Protein AF-A0A3C1F909-F1 (afdb_monomer_lite)

Foldseek 3Di:
DDDDDDDPPPPPPPPPPPPFQFLDDPQLVQQLCVQVPDPLLVVCLLLSLVLLLPDPFLPLDPDDDDDPVCVVVVQADVSLLLLLLLSLLSLQSSLCSSVVHGGQDQAAACSSPCSNASQLVHPDHDQLLCVVVVCVVCVQSSLVSNQVSCVVSVGPGRDSPGVSVVSNSVRSSSRQNSQQAPVSHGFHFYDQDPQPDFDDPVNQVVLQVLLVVLCVLLVVQWAFDDDPAFAPLVPDDDDDDDDDPDDGDTGDHPAVVQVSSQQSSQVVSSNVLSPDPPPVQSRFKFKKKKKKAFRPDQFFAFLVRHQWAAAPVRDTGDTHRMGIWMWIFGDDPSGTFTWTSGRRRDVTIGGPSVVSNGGHSVTMTMDIRTDDDDPVSVCVSRHAPDFDDDWDDDPNDTHGHHDDDD

Sequence (406 aa):
MKRFFIFICTLGLLGVSAQAQRLTSPFYTQLKSKMAGSVFAQKNPGLNRLAWMRYYPVSNRVVEPVGTWERIGYWFDSSDTVSAMAGYLYQMYISASVYGATQAPARLDENYFGALDSFEHMRDSFNVQDSLSFYNSHKKEIKARLANYFSQARLPKYNADDLKNDYVEAAFLNTLKNSAGKTGRAGFTLVRAKWTASIPAQEKAFFKKYMQASLQELSRQVVLYEENAASLDVLDKTAGRYNSSSKQYLYRPATDECAACTYASCRKICRAVVGRENARSASNLRLYEITMRSQKNRYLTAADGKTNFISPDGKKYPQWQYHAAALAVARRDGKFVPVVIDKFLFKEPVEFSAWLKKFDAKTTVMYLKPFRLRAADEKRLVSPDGRKGKNIVKDGRTYTPYPVGK

Structure (mmCIF, N/CA/C/O backbone):
data_AF-A0A3C1F909-F1
#
_entry.id   AF-A0A3C1F909-F1
#
loop_
_atom_site.group_PDB
_atom_site.id
_atom_site.type_symbol
_atom_site.label_atom_id
_atom_site.label_alt_id
_atom_site.label_comp_id
_atom_site.label_asym_id
_atom_site.label_entity_id
_atom_site.label_seq_id
_atom_site.pdbx_PDB_ins_code
_atom_site.Cartn_x
_atom_site.Cartn_y
_atom_site.Cartn_z
_atom_site.occupancy
_atom_site.B_iso_or_equiv
_atom_site.auth_seq_id
_atom_site.auth_comp_id
_atom_site.auth_asym_id
_atom_site.auth_atom_id
_atom_site.pdbx_PDB_model_num
ATOM 1 N N . MET A 1 1 ? -27.908 -5.516 -65.302 1.00 40.91 1 MET A N 1
ATOM 2 C CA . MET A 1 1 ? -27.249 -6.046 -64.088 1.00 40.91 1 MET A CA 1
ATOM 3 C C . MET A 1 1 ? -26.013 -5.214 -63.774 1.00 40.91 1 MET A C 1
ATOM 5 O O . MET A 1 1 ? -25.003 -5.361 -64.444 1.00 40.91 1 MET A O 1
ATOM 9 N N . LYS A 1 2 ? -26.103 -4.316 -62.789 1.00 31.14 2 LYS A N 1
ATOM 10 C CA . LYS A 1 2 ? -24.958 -3.643 -62.160 1.00 31.14 2 LYS A CA 1
ATOM 11 C C . LYS A 1 2 ? -25.220 -3.652 -60.655 1.00 31.14 2 LYS A C 1
ATOM 13 O O . LYS A 1 2 ? -26.152 -3.009 -60.189 1.00 31.14 2 LYS A O 1
ATOM 18 N N . ARG A 1 3 ? -24.451 -4.454 -59.923 1.00 34.00 3 ARG A N 1
ATOM 19 C CA . ARG A 1 3 ? -24.287 -4.343 -58.468 1.00 34.00 3 ARG A CA 1
ATOM 20 C C . ARG A 1 3 ? -23.071 -3.450 -58.253 1.00 34.00 3 ARG A C 1
ATOM 22 O O . ARG A 1 3 ? -22.093 -3.691 -58.942 1.00 34.00 3 ARG A O 1
ATOM 29 N N . PHE A 1 4 ? -23.114 -2.495 -57.327 1.00 30.91 4 PHE A N 1
ATOM 30 C CA . PHE A 1 4 ? -22.016 -2.263 -56.379 1.00 30.91 4 PHE A CA 1
ATOM 31 C C . PHE A 1 4 ? -22.449 -1.304 -55.256 1.00 30.91 4 PHE A C 1
ATOM 33 O O . PHE A 1 4 ? -22.723 -0.130 -55.466 1.00 30.91 4 PHE A O 1
ATOM 40 N N . PHE A 1 5 ? -22.565 -1.926 -54.083 1.00 32.22 5 PHE A N 1
ATOM 41 C CA . PHE A 1 5 ? -22.384 -1.479 -52.705 1.00 32.22 5 PHE A CA 1
ATOM 42 C C . PHE A 1 5 ? -22.296 0.020 -52.374 1.00 32.22 5 PHE A C 1
ATOM 44 O O . PHE A 1 5 ? -21.303 0.690 -52.641 1.00 32.22 5 PHE A O 1
ATOM 51 N N . ILE A 1 6 ? -23.289 0.465 -51.599 1.00 34.84 6 ILE A N 1
ATOM 52 C CA . ILE A 1 6 ? -23.194 1.601 -50.680 1.00 34.84 6 ILE A CA 1
ATOM 53 C C . ILE A 1 6 ? -22.343 1.160 -49.479 1.00 34.84 6 ILE A C 1
ATOM 55 O O . ILE A 1 6 ? -22.709 0.237 -48.750 1.00 34.84 6 ILE A O 1
ATOM 59 N N . PHE A 1 7 ? -21.202 1.819 -49.286 1.00 28.95 7 PHE A N 1
ATOM 60 C CA . PHE A 1 7 ? -20.371 1.716 -48.089 1.00 28.95 7 PHE A CA 1
ATOM 61 C C . PHE A 1 7 ? -21.061 2.519 -46.976 1.00 28.95 7 PHE A C 1
ATOM 63 O O . PHE A 1 7 ? -20.990 3.746 -46.943 1.00 28.95 7 PHE A O 1
ATOM 70 N N . ILE A 1 8 ? -21.787 1.844 -46.085 1.00 37.38 8 ILE A N 1
ATOM 71 C CA . ILE A 1 8 ? -22.291 2.474 -44.863 1.00 37.38 8 ILE A CA 1
ATOM 72 C C . ILE A 1 8 ? -21.117 2.549 -43.885 1.00 37.38 8 ILE A C 1
ATOM 74 O O . ILE A 1 8 ? -20.666 1.533 -43.359 1.00 37.38 8 ILE A O 1
ATOM 78 N N . CYS A 1 9 ? -20.627 3.766 -43.642 1.00 28.92 9 CYS A N 1
ATOM 79 C CA . CYS A 1 9 ? -19.771 4.100 -42.508 1.00 28.92 9 CYS A CA 1
ATOM 80 C C . CYS A 1 9 ? -20.534 3.860 -41.197 1.00 28.92 9 CYS A C 1
ATOM 82 O O . CYS A 1 9 ? -21.044 4.789 -40.575 1.00 28.92 9 CYS A O 1
ATOM 84 N N . THR A 1 10 ? -20.599 2.612 -40.739 1.00 34.94 10 THR A N 1
ATOM 85 C CA . THR A 1 10 ? -20.847 2.334 -39.327 1.00 34.94 10 THR A CA 1
ATOM 86 C C . THR A 1 10 ? -19.588 2.704 -38.555 1.00 34.94 10 THR A C 1
ATOM 88 O O . THR A 1 10 ? -18.668 1.900 -38.405 1.00 34.94 10 THR A O 1
ATOM 91 N N . LEU A 1 11 ? -19.573 3.944 -38.058 1.00 34.12 11 LEU A N 1
ATOM 92 C CA . LEU A 1 11 ? -18.887 4.360 -36.836 1.00 34.12 11 LEU A CA 1
ATOM 93 C C . LEU A 1 11 ? -19.389 3.476 -35.684 1.00 34.12 11 LEU A C 1
ATOM 95 O O . LEU A 1 11 ? -20.219 3.860 -34.865 1.00 34.12 11 LEU A O 1
ATOM 99 N N . GLY A 1 12 ? -18.909 2.237 -35.666 1.00 28.22 12 GLY A N 1
ATOM 100 C CA . GLY A 1 12 ? -18.997 1.365 -34.518 1.00 28.22 12 GLY A CA 1
ATOM 101 C C . GLY A 1 12 ? -18.058 1.920 -33.464 1.00 28.22 12 GLY A C 1
ATOM 102 O O . GLY A 1 12 ? -16.842 1.774 -33.573 1.00 28.22 12 GLY A O 1
ATOM 103 N N . LEU A 1 13 ? -18.643 2.554 -32.450 1.00 33.97 13 LEU A N 1
ATOM 104 C CA . LEU A 1 13 ? -18.101 2.657 -31.100 1.00 33.97 13 LEU A CA 1
ATOM 105 C C . LEU A 1 13 ? -17.732 1.247 -30.613 1.00 33.97 13 LEU A C 1
ATOM 107 O O . LEU A 1 13 ? -18.456 0.612 -29.850 1.00 33.97 13 LEU A O 1
ATOM 111 N N . LEU A 1 14 ? -16.596 0.733 -31.079 1.00 32.44 14 LEU A N 1
ATOM 112 C CA . LEU A 1 14 ? -15.909 -0.367 -30.439 1.00 32.44 14 LEU A CA 1
ATOM 113 C C . LEU A 1 14 ? -15.355 0.215 -29.150 1.00 32.44 14 LEU A C 1
ATOM 115 O O . LEU A 1 14 ? -14.322 0.886 -29.131 1.00 32.44 14 LEU A O 1
ATOM 119 N N . GLY A 1 15 ? -16.103 -0.015 -28.071 1.00 30.02 15 GLY A N 1
ATOM 120 C CA . GLY A 1 15 ? -15.574 0.083 -26.728 1.00 30.02 15 GLY A CA 1
ATOM 121 C C . GLY A 1 15 ? -14.210 -0.586 -26.730 1.00 30.02 15 GLY A C 1
ATOM 122 O O . GLY A 1 15 ? -14.082 -1.750 -27.112 1.00 30.02 15 GLY A O 1
ATOM 123 N N . VAL A 1 16 ? -13.189 0.185 -26.368 1.00 33.91 16 VAL A N 1
ATOM 124 C CA . VAL A 1 16 ? -11.837 -0.309 -26.167 1.00 33.91 16 VAL A CA 1
ATOM 125 C C . VAL A 1 16 ? -11.931 -1.283 -25.000 1.00 33.91 16 VAL A C 1
ATOM 127 O O . VAL A 1 16 ? -11.773 -0.918 -23.837 1.00 33.91 16 VAL A O 1
ATOM 130 N N . SER A 1 17 ? -12.271 -2.536 -25.295 1.00 33.81 17 SER A N 1
ATOM 131 C CA . SER A 1 17 ? -12.017 -3.642 -24.398 1.00 33.81 17 SER A CA 1
ATOM 132 C C . SER A 1 17 ? -10.532 -3.546 -24.096 1.00 33.81 17 SER A C 1
ATOM 134 O O . SER A 1 17 ? -9.725 -3.604 -25.025 1.00 33.81 17 SER A O 1
ATOM 136 N N . ALA A 1 18 ? -10.186 -3.298 -22.834 1.00 40.81 18 ALA A N 1
ATOM 137 C CA . ALA A 1 18 ? -8.817 -3.243 -22.356 1.00 40.81 18 ALA A CA 1
ATOM 138 C C . ALA A 1 18 ? -8.152 -4.594 -22.648 1.00 40.81 18 ALA A C 1
ATOM 140 O O . ALA A 1 18 ? -8.167 -5.508 -21.825 1.00 40.81 18 ALA A O 1
ATOM 141 N N . GLN A 1 19 ? -7.627 -4.750 -23.862 1.00 42.94 19 GLN A N 1
ATOM 142 C CA . GLN A 1 19 ? -6.823 -5.889 -24.249 1.00 42.94 19 GLN A CA 1
ATOM 143 C C . GLN A 1 19 ? -5.625 -5.848 -23.315 1.00 42.94 19 GLN A C 1
ATOM 145 O O . GLN A 1 19 ? -4.864 -4.880 -23.316 1.00 42.94 19 GLN A O 1
ATOM 150 N N . ALA A 1 20 ? -5.528 -6.849 -22.444 1.00 53.09 20 ALA A N 1
ATOM 151 C CA . ALA A 1 20 ? -4.499 -6.912 -21.427 1.00 53.09 20 ALA A CA 1
ATOM 152 C C . ALA A 1 20 ? -3.124 -6.809 -22.107 1.00 53.09 20 ALA A C 1
ATOM 154 O O . ALA A 1 20 ? -2.693 -7.716 -22.828 1.00 53.09 20 ALA A O 1
ATOM 155 N N . GLN A 1 21 ? -2.485 -5.647 -21.942 1.00 66.50 21 GLN A N 1
ATOM 156 C CA . GLN A 1 21 ? -1.271 -5.288 -22.664 1.00 66.50 21 GLN A CA 1
ATOM 157 C C . GLN A 1 21 ? -0.154 -6.240 -22.228 1.00 66.50 21 GLN A C 1
ATOM 159 O O . GLN A 1 21 ? 0.170 -6.344 -21.040 1.00 66.50 21 GLN A O 1
ATOM 164 N N . ARG A 1 22 ? 0.377 -7.001 -23.194 1.00 79.88 22 ARG A N 1
ATOM 165 C CA . ARG A 1 22 ? 1.427 -7.996 -22.952 1.00 79.88 22 ARG A CA 1
ATOM 166 C C . ARG A 1 22 ? 2.697 -7.295 -22.482 1.00 79.88 22 ARG A C 1
ATOM 168 O O . ARG A 1 22 ? 3.128 -6.308 -23.069 1.00 79.88 22 ARG A O 1
ATOM 175 N N . LEU A 1 23 ? 3.315 -7.842 -21.442 1.00 85.69 23 LEU A N 1
ATOM 176 C CA . LEU A 1 23 ? 4.586 -7.360 -20.916 1.00 85.69 23 LEU A CA 1
ATOM 177 C C . LEU A 1 23 ? 5.718 -8.041 -21.682 1.00 85.69 23 LEU A C 1
ATOM 179 O O . LEU A 1 23 ? 6.166 -9.125 -21.311 1.00 85.69 23 LEU A O 1
ATOM 183 N N . THR A 1 24 ? 6.145 -7.439 -22.791 1.00 82.25 24 THR A N 1
ATOM 184 C CA . THR A 1 24 ? 7.203 -8.002 -23.639 1.00 82.25 24 THR A CA 1
ATOM 185 C C . THR A 1 24 ? 8.226 -6.942 -24.025 1.00 82.25 24 THR A C 1
ATOM 187 O O . THR A 1 24 ? 7.987 -6.135 -24.919 1.00 82.25 24 THR A O 1
ATOM 190 N N . SER A 1 25 ? 9.399 -6.996 -23.396 1.00 90.12 25 SER A N 1
ATOM 191 C CA . SER A 1 25 ? 10.611 -6.304 -23.841 1.00 90.12 25 SER A CA 1
ATOM 192 C C . SER A 1 25 ? 11.845 -7.158 -23.512 1.00 90.12 25 SER A C 1
ATOM 194 O O . SER A 1 25 ? 11.778 -7.985 -22.594 1.00 90.12 25 SER A O 1
ATOM 196 N N . PRO A 1 26 ? 12.975 -6.998 -24.229 1.00 91.38 26 PRO A N 1
ATOM 197 C CA . PRO A 1 26 ? 14.220 -7.696 -23.901 1.00 91.38 26 PRO A CA 1
ATOM 198 C C . PRO A 1 26 ? 14.641 -7.478 -22.443 1.00 91.38 26 PRO A C 1
ATOM 200 O O . PRO A 1 26 ? 14.997 -8.431 -21.749 1.00 91.38 26 PRO A O 1
ATOM 203 N N . PHE A 1 27 ? 14.520 -6.239 -21.959 1.00 94.25 27 PHE A N 1
ATOM 204 C CA . PHE A 1 27 ? 14.789 -5.887 -20.570 1.00 94.25 27 PHE A CA 1
ATOM 205 C C . PHE A 1 27 ? 13.879 -6.644 -19.591 1.00 94.25 27 PHE A C 1
ATOM 207 O O . PHE A 1 27 ? 14.374 -7.268 -18.651 1.00 94.25 27 PHE A O 1
ATOM 214 N N . TYR A 1 28 ? 12.561 -6.644 -19.823 1.00 93.00 28 TYR A N 1
ATOM 215 C CA . TYR A 1 28 ? 11.613 -7.336 -18.948 1.00 93.00 28 TYR A CA 1
ATOM 216 C C . TYR A 1 28 ? 11.881 -8.846 -18.886 1.00 93.00 28 TYR A C 1
ATOM 218 O O . TYR A 1 28 ? 11.875 -9.430 -17.802 1.00 93.00 28 TYR A O 1
ATOM 226 N N . THR A 1 29 ? 12.194 -9.477 -20.021 1.00 91.44 29 THR A N 1
ATOM 227 C CA . THR A 1 29 ? 12.546 -10.905 -20.071 1.00 91.44 29 THR A CA 1
ATOM 228 C C . THR A 1 29 ? 13.804 -11.206 -19.250 1.00 91.44 29 THR A C 1
ATOM 230 O O . THR A 1 29 ? 13.816 -12.166 -18.474 1.00 91.44 29 THR A O 1
ATOM 233 N N . GLN A 1 30 ? 14.846 -10.372 -19.354 1.00 93.19 30 GLN A N 1
ATOM 234 C CA . GLN A 1 30 ? 16.063 -10.521 -18.546 1.00 93.19 30 GLN A CA 1
ATOM 235 C C . GLN A 1 30 ? 15.783 -10.330 -17.049 1.00 93.19 30 GLN A C 1
ATOM 237 O O . GLN A 1 30 ? 16.259 -11.114 -16.226 1.00 93.19 30 GLN A O 1
ATOM 242 N N . LEU A 1 31 ? 14.979 -9.323 -16.690 1.00 92.44 31 LEU A N 1
ATOM 243 C CA . LEU A 1 31 ? 14.592 -9.046 -15.307 1.00 92.44 31 LEU A CA 1
ATOM 244 C C . LEU A 1 31 ? 13.800 -10.207 -14.694 1.00 92.44 31 LEU A C 1
ATOM 246 O O . LEU A 1 31 ? 14.136 -10.675 -13.603 1.00 92.44 31 LEU A O 1
ATOM 250 N N . LYS A 1 32 ? 12.805 -10.724 -15.422 1.00 91.00 32 LYS A N 1
ATOM 251 C CA . LYS A 1 32 ? 12.010 -11.895 -15.034 1.00 91.00 32 LYS A CA 1
ATOM 252 C C . LYS A 1 32 ? 12.888 -13.129 -14.825 1.00 91.00 32 LYS A C 1
ATOM 254 O O . LYS A 1 32 ? 12.768 -13.779 -13.789 1.00 91.00 32 LYS A O 1
ATOM 259 N N . SER A 1 33 ? 13.811 -13.411 -15.747 1.00 89.31 33 SER A N 1
ATOM 260 C CA . SER A 1 33 ? 14.764 -14.524 -15.615 1.00 89.31 33 SER A CA 1
ATOM 261 C C . SER A 1 33 ? 15.649 -14.376 -14.370 1.00 89.31 33 SER A C 1
ATOM 263 O O . SER A 1 33 ? 15.731 -15.289 -13.545 1.00 89.31 33 SER A O 1
ATOM 265 N N . LYS A 1 34 ? 16.225 -13.184 -14.152 1.00 87.44 34 LYS A N 1
ATOM 266 C CA . LYS A 1 34 ? 17.066 -12.897 -12.979 1.00 87.44 34 LYS A CA 1
ATOM 267 C C . LYS A 1 34 ? 16.319 -13.108 -11.662 1.00 87.44 34 LYS A C 1
ATOM 269 O O . LYS A 1 34 ? 16.895 -13.626 -10.709 1.00 87.44 34 LYS A O 1
ATOM 274 N N . MET A 1 35 ? 15.051 -12.707 -11.601 1.00 84.75 35 MET A N 1
ATOM 275 C CA . MET A 1 35 ? 14.241 -12.804 -10.385 1.00 84.75 35 MET A CA 1
ATOM 276 C C . MET A 1 35 ? 13.691 -14.204 -10.122 1.00 84.75 35 MET A C 1
ATOM 278 O O . MET A 1 35 ? 13.446 -14.534 -8.963 1.00 84.75 35 MET A O 1
ATOM 282 N N . ALA A 1 36 ? 13.523 -15.026 -11.159 1.00 78.88 36 ALA A N 1
ATOM 283 C CA . ALA A 1 36 ? 13.068 -16.411 -11.044 1.00 78.88 36 ALA A CA 1
ATOM 284 C C . ALA A 1 36 ? 14.183 -17.396 -10.634 1.00 78.88 36 ALA A C 1
ATOM 286 O O . ALA A 1 36 ? 13.884 -18.518 -10.226 1.00 78.88 36 ALA A O 1
ATOM 287 N N . GLY A 1 37 ? 15.453 -16.984 -10.723 1.00 66.44 37 GLY A N 1
ATOM 288 C CA . GLY A 1 37 ? 16.636 -17.853 -10.668 1.00 66.44 37 GLY A CA 1
ATOM 289 C C . GLY A 1 37 ? 16.984 -18.521 -9.329 1.00 66.44 37 GLY A C 1
ATOM 290 O O . GLY A 1 37 ? 18.100 -19.008 -9.190 1.00 66.44 37 GLY A O 1
ATOM 291 N N . SER A 1 38 ? 16.091 -18.563 -8.331 1.00 65.00 38 SER A N 1
ATOM 292 C CA . SER A 1 38 ? 16.323 -19.348 -7.105 1.00 65.00 38 SER A CA 1
ATOM 293 C C . SER A 1 38 ? 15.068 -20.086 -6.628 1.00 65.00 38 SER A C 1
ATOM 295 O O . SER A 1 38 ? 13.958 -19.561 -6.701 1.00 65.00 38 SER A O 1
ATOM 297 N N . VAL A 1 39 ? 15.244 -21.283 -6.052 1.00 63.81 39 VAL A N 1
ATOM 298 C CA . VAL A 1 39 ? 14.163 -22.064 -5.405 1.00 63.81 39 VAL A CA 1
ATOM 299 C C . VAL A 1 39 ? 13.459 -21.232 -4.324 1.00 63.81 39 VAL A C 1
ATOM 301 O O . VAL A 1 39 ? 12.243 -21.300 -4.152 1.00 63.81 39 VAL A O 1
ATOM 304 N N . PHE A 1 40 ? 14.217 -20.397 -3.610 1.00 63.88 40 PHE A N 1
ATOM 305 C CA . PHE A 1 40 ? 13.683 -19.478 -2.610 1.00 63.88 40 PHE A CA 1
ATOM 306 C C . PHE A 1 40 ? 12.729 -18.440 -3.217 1.00 63.88 40 PHE A C 1
ATOM 308 O O . PHE A 1 40 ? 11.647 -18.220 -2.671 1.00 63.88 40 PHE A O 1
ATOM 315 N N . ALA A 1 41 ? 13.093 -17.846 -4.358 1.00 68.69 41 ALA A N 1
ATOM 316 C CA . ALA A 1 41 ? 12.245 -16.902 -5.079 1.00 68.69 41 ALA A CA 1
ATOM 317 C C . ALA A 1 41 ? 10.935 -17.538 -5.562 1.00 68.69 41 ALA A C 1
ATOM 319 O O . ALA A 1 41 ? 9.888 -16.900 -5.488 1.00 68.69 41 ALA A O 1
ATOM 320 N N . GLN A 1 42 ? 10.987 -18.799 -5.996 1.00 70.06 42 GLN A N 1
ATOM 321 C CA . GLN A 1 42 ? 9.814 -19.551 -6.449 1.00 70.06 42 GLN A CA 1
ATOM 322 C C . GLN A 1 42 ? 8.870 -19.904 -5.294 1.00 70.06 42 GLN A C 1
ATOM 324 O O . GLN A 1 42 ? 7.657 -19.761 -5.421 1.00 70.06 42 GLN A O 1
ATOM 329 N N . LYS A 1 43 ? 9.416 -20.327 -4.147 1.00 71.69 43 LYS A N 1
ATOM 330 C CA . LYS A 1 43 ? 8.622 -20.685 -2.959 1.00 71.69 43 LYS A CA 1
ATOM 331 C C . LYS A 1 43 ? 8.077 -19.464 -2.215 1.00 71.69 43 LYS A C 1
ATOM 333 O O . LYS A 1 43 ? 7.037 -19.562 -1.573 1.00 71.69 43 LYS A O 1
ATOM 338 N N . ASN A 1 44 ? 8.762 -18.321 -2.293 1.00 69.94 44 ASN A N 1
ATOM 339 C CA . ASN A 1 44 ? 8.403 -17.099 -1.570 1.00 69.94 44 ASN A CA 1
ATOM 340 C C . ASN A 1 44 ? 8.454 -15.856 -2.483 1.00 69.94 44 ASN A C 1
ATOM 342 O O . ASN A 1 44 ? 9.231 -14.930 -2.218 1.00 69.94 44 ASN A O 1
ATOM 346 N N . PRO A 1 45 ? 7.614 -15.775 -3.533 1.00 72.44 45 PRO A N 1
ATOM 347 C CA . PRO A 1 45 ? 7.654 -14.670 -4.491 1.00 72.44 45 PRO A CA 1
ATOM 348 C C . PRO A 1 45 ? 7.372 -13.328 -3.814 1.00 72.44 45 PRO A C 1
ATOM 350 O O . PRO A 1 45 ? 8.013 -12.329 -4.111 1.00 72.44 45 PRO A O 1
ATOM 353 N N . GLY A 1 46 ? 6.491 -13.298 -2.816 1.00 71.19 46 GLY A N 1
ATOM 354 C CA . GLY A 1 46 ? 6.278 -12.100 -2.015 1.00 71.19 46 GLY A CA 1
ATOM 355 C C . GLY A 1 46 ? 7.560 -11.575 -1.351 1.00 71.19 46 GLY A C 1
ATOM 356 O O . GLY A 1 46 ? 7.869 -10.388 -1.438 1.00 71.19 46 GLY A O 1
ATOM 357 N N . LEU A 1 47 ? 8.343 -12.462 -0.733 1.00 67.62 47 LEU A N 1
ATOM 358 C CA . LEU A 1 47 ? 9.588 -12.104 -0.051 1.00 67.62 47 LEU A CA 1
ATOM 359 C C . LEU A 1 47 ? 10.692 -11.696 -1.028 1.00 67.62 47 LEU A C 1
ATOM 361 O O . LEU A 1 47 ? 11.423 -10.742 -0.764 1.00 67.62 47 LEU A O 1
ATOM 365 N N . ASN A 1 48 ? 10.779 -12.382 -2.168 1.00 71.31 48 ASN A N 1
ATOM 366 C CA . ASN A 1 48 ? 11.670 -11.994 -3.253 1.00 71.31 48 ASN A CA 1
ATOM 367 C C . ASN A 1 48 ? 11.334 -10.581 -3.739 1.00 71.31 48 ASN A C 1
ATOM 369 O O . ASN A 1 48 ? 12.199 -9.713 -3.736 1.00 71.31 48 ASN A O 1
ATOM 373 N N . ARG A 1 49 ? 10.057 -10.312 -4.045 1.00 77.19 49 ARG A N 1
ATOM 374 C CA . ARG A 1 49 ? 9.569 -8.990 -4.459 1.00 77.19 49 ARG A CA 1
ATOM 375 C C . ARG A 1 49 ? 10.023 -7.922 -3.493 1.00 77.19 49 ARG A C 1
ATOM 377 O O . ARG A 1 49 ? 10.609 -6.941 -3.917 1.00 77.19 49 ARG A O 1
ATOM 384 N N . LEU A 1 50 ? 9.792 -8.129 -2.208 1.00 68.69 50 LEU A N 1
ATOM 385 C CA . LEU A 1 50 ? 10.176 -7.175 -1.185 1.00 68.69 50 LEU A CA 1
ATOM 386 C C . LEU A 1 50 ? 11.670 -6.914 -1.152 1.00 68.69 50 LEU A C 1
ATOM 388 O O . LEU A 1 50 ? 12.034 -5.752 -1.121 1.00 68.69 50 LEU A O 1
ATOM 392 N N . ALA A 1 51 ? 12.523 -7.939 -1.201 1.00 69.00 51 ALA A N 1
ATOM 393 C CA . ALA A 1 51 ? 13.976 -7.747 -1.215 1.00 69.00 51 ALA A CA 1
ATOM 394 C C . ALA A 1 51 ? 14.439 -6.781 -2.324 1.00 69.00 51 ALA A C 1
ATOM 396 O O . ALA A 1 51 ? 15.424 -6.068 -2.144 1.00 69.00 51 ALA A O 1
ATOM 397 N N . TRP A 1 52 ? 13.693 -6.735 -3.430 1.00 72.19 52 TRP A N 1
ATOM 398 C CA . TRP A 1 52 ? 13.928 -5.851 -4.570 1.00 72.19 52 TRP A CA 1
ATOM 399 C C . TRP A 1 52 ? 13.054 -4.607 -4.593 1.00 72.19 52 TRP A C 1
ATOM 401 O O . TRP A 1 52 ? 13.354 -3.668 -5.325 1.00 72.19 52 TRP A O 1
ATOM 411 N N . MET A 1 53 ? 11.987 -4.557 -3.799 1.00 67.12 53 MET A N 1
ATOM 412 C CA . MET A 1 53 ? 11.341 -3.294 -3.516 1.00 67.12 53 MET A CA 1
ATOM 413 C C . MET A 1 53 ? 12.407 -2.459 -2.843 1.00 67.12 53 MET A C 1
ATOM 415 O O . MET A 1 53 ? 12.798 -2.768 -1.719 1.00 67.12 53 MET A O 1
ATOM 419 N N . ARG A 1 54 ? 12.878 -1.413 -3.520 1.00 56.09 54 ARG A N 1
ATOM 420 C CA . ARG A 1 54 ? 13.755 -0.424 -2.906 1.00 56.09 54 ARG A CA 1
ATOM 421 C C . ARG A 1 54 ? 13.077 0.050 -1.633 1.00 56.09 54 ARG A C 1
ATOM 423 O O . ARG A 1 54 ? 12.070 0.751 -1.673 1.00 56.09 54 ARG A O 1
ATOM 430 N N . TYR A 1 55 ? 13.569 -0.478 -0.520 1.00 47.78 55 TYR A N 1
ATOM 431 C CA . TYR A 1 55 ? 13.118 -0.114 0.800 1.00 47.78 55 TYR A CA 1
ATOM 432 C C . TYR A 1 55 ? 13.578 1.322 1.020 1.00 47.78 55 TYR A C 1
ATOM 434 O O . TYR A 1 55 ? 14.729 1.656 0.739 1.00 47.78 55 TYR A O 1
ATOM 442 N N . TYR A 1 56 ? 12.688 2.124 1.585 1.00 41.44 56 TYR A N 1
ATOM 443 C CA . TYR A 1 56 ? 13.062 3.115 2.577 1.00 41.44 56 TYR A CA 1
ATOM 444 C C . TYR A 1 56 ? 13.307 2.323 3.878 1.00 41.44 56 TYR A C 1
ATOM 446 O O . TYR A 1 56 ? 12.339 1.790 4.428 1.00 41.44 56 TYR A O 1
ATOM 454 N N . PRO A 1 57 ? 14.554 2.057 4.315 1.00 29.53 57 PRO A N 1
ATOM 455 C CA . PRO A 1 57 ? 14.808 1.443 5.606 1.00 29.53 57 PRO A CA 1
ATOM 456 C C . PRO A 1 57 ? 14.038 2.125 6.732 1.00 29.53 57 PRO A C 1
ATOM 458 O O . PRO A 1 57 ? 13.844 3.340 6.730 1.00 29.53 57 PRO A O 1
ATOM 461 N N . VAL A 1 58 ? 13.643 1.332 7.729 1.00 31.22 58 VAL A N 1
ATOM 462 C CA . VAL A 1 58 ? 13.217 1.860 9.026 1.00 31.22 58 VAL A CA 1
ATOM 463 C C . VAL A 1 58 ? 14.352 2.716 9.545 1.00 31.22 58 VAL A C 1
ATOM 465 O O . VAL A 1 58 ? 15.421 2.202 9.875 1.00 31.22 58 VAL A O 1
ATOM 468 N N . SER A 1 59 ? 14.129 4.025 9.596 1.00 30.77 59 SER A N 1
ATOM 469 C CA . SER A 1 59 ? 15.001 4.895 10.359 1.00 30.77 59 SER A CA 1
ATOM 470 C C . SER A 1 59 ? 14.973 4.419 11.807 1.00 30.77 59 SER A C 1
ATOM 472 O O . SER A 1 59 ? 13.956 4.495 12.490 1.00 30.77 59 SER A O 1
ATOM 474 N N . ASN A 1 60 ? 16.116 3.953 12.279 1.00 32.22 60 ASN A N 1
ATOM 475 C CA . ASN A 1 60 ? 16.459 3.755 13.680 1.00 32.22 60 ASN A CA 1
ATOM 476 C C . ASN A 1 60 ? 16.751 5.096 14.392 1.00 32.22 60 ASN A C 1
ATOM 478 O O . ASN A 1 60 ? 17.482 5.137 15.376 1.00 32.22 60 ASN A O 1
ATOM 482 N N . ARG A 1 61 ? 16.203 6.212 13.896 1.00 29.45 61 ARG A N 1
ATOM 483 C CA . ARG A 1 61 ? 16.296 7.544 14.499 1.00 29.45 61 ARG A CA 1
ATOM 484 C C . ARG A 1 61 ? 14.943 8.243 14.394 1.00 29.45 61 ARG A C 1
ATOM 486 O O . ARG A 1 61 ? 14.356 8.288 13.311 1.00 29.45 61 ARG A O 1
ATOM 493 N N . VAL A 1 62 ? 14.468 8.799 15.510 1.00 32.78 62 VAL A N 1
ATOM 494 C CA . VAL A 1 62 ? 13.505 9.908 15.478 1.00 32.78 62 VAL A CA 1
ATOM 495 C C . VAL A 1 62 ? 14.285 11.086 14.902 1.00 32.78 62 VAL A C 1
ATOM 497 O O . VAL A 1 62 ? 15.192 11.588 15.556 1.00 32.78 62 VAL A O 1
ATOM 500 N N . VAL A 1 63 ? 14.022 11.431 13.645 1.00 30.98 63 VAL A N 1
ATOM 501 C CA . VAL A 1 63 ? 14.667 12.558 12.966 1.00 30.98 63 VAL A CA 1
ATOM 502 C C . VAL A 1 63 ? 13.651 13.692 12.907 1.00 30.98 63 VAL A C 1
ATOM 504 O O . VAL A 1 63 ? 12.631 13.566 12.235 1.00 30.98 63 VAL A O 1
ATOM 507 N N . GLU A 1 64 ? 13.933 14.777 13.619 1.00 29.70 64 GLU A N 1
ATOM 508 C CA . GLU A 1 64 ? 13.635 16.121 13.124 1.00 29.70 64 GLU A CA 1
ATOM 509 C C . GLU A 1 64 ? 14.936 16.731 12.584 1.00 29.70 64 GLU A C 1
ATOM 511 O O . GLU A 1 64 ? 16.025 16.342 13.012 1.00 29.70 64 GLU A O 1
ATOM 516 N N . PRO A 1 65 ? 14.809 17.703 11.676 1.00 37.25 65 PRO A N 1
ATOM 517 C CA . PRO A 1 65 ? 14.835 17.486 10.244 1.00 37.25 65 PRO A CA 1
ATOM 518 C C . PRO A 1 65 ? 16.255 17.166 9.740 1.00 37.25 65 PRO A C 1
ATOM 520 O O . PRO A 1 65 ? 17.264 17.666 10.228 1.00 37.25 65 PRO A O 1
ATOM 523 N N . VAL A 1 66 ? 16.304 16.410 8.656 1.00 33.09 66 VAL A N 1
ATOM 524 C CA . VAL A 1 66 ? 17.457 16.213 7.769 1.00 33.09 66 VAL A CA 1
ATOM 525 C C . VAL A 1 66 ? 18.454 15.117 8.176 1.00 33.09 66 VAL A C 1
ATOM 527 O O . VAL A 1 66 ? 19.650 15.335 8.337 1.00 33.09 66 VAL A O 1
ATOM 530 N N . GLY A 1 67 ? 17.987 13.874 8.257 1.00 23.98 67 GLY A N 1
ATOM 531 C CA . GLY A 1 67 ? 18.784 12.666 8.435 1.00 23.98 67 GLY A CA 1
ATOM 532 C C . GLY A 1 67 ? 18.584 11.652 7.310 1.00 23.98 67 GLY A C 1
ATOM 533 O O . GLY A 1 67 ? 17.674 10.839 7.381 1.00 23.98 67 GLY A O 1
ATOM 534 N N . THR A 1 68 ? 19.502 11.648 6.334 1.00 35.59 68 THR A N 1
ATOM 535 C CA . THR A 1 68 ? 19.814 10.616 5.305 1.00 35.59 68 THR A CA 1
ATOM 536 C C . THR A 1 68 ? 18.663 10.129 4.399 1.00 35.59 68 THR A C 1
ATOM 538 O O . THR A 1 68 ? 18.859 10.026 3.191 1.00 35.59 68 THR A O 1
ATOM 541 N N . TRP A 1 69 ? 17.452 9.934 4.918 1.00 37.69 69 TRP A N 1
ATOM 542 C CA . TRP A 1 69 ? 16.182 9.927 4.192 1.00 37.69 69 TRP A CA 1
ATOM 543 C C . TRP A 1 69 ? 15.934 11.269 3.506 1.00 37.69 69 TRP A C 1
ATOM 545 O O . TRP A 1 69 ? 15.590 11.281 2.325 1.00 37.69 69 TRP A O 1
ATOM 555 N N . GLU A 1 70 ? 16.253 12.392 4.160 1.00 35.66 70 GLU A N 1
ATOM 556 C CA . GLU A 1 70 ? 16.290 13.698 3.493 1.00 35.66 70 GLU A CA 1
ATOM 557 C C . GLU A 1 70 ? 17.422 13.845 2.464 1.00 35.66 70 GLU A C 1
ATOM 559 O O . GLU A 1 70 ? 17.330 14.728 1.624 1.00 35.66 70 GLU A O 1
ATOM 564 N N . ARG A 1 71 ? 18.438 12.966 2.397 1.00 33.81 71 ARG A N 1
ATOM 565 C CA . ARG A 1 71 ? 19.384 12.999 1.255 1.00 33.81 71 ARG A CA 1
ATOM 566 C C . ARG A 1 71 ? 18.787 12.435 -0.036 1.00 33.81 71 ARG A C 1
ATOM 568 O O . ARG A 1 71 ? 19.267 12.773 -1.112 1.00 33.81 71 ARG A O 1
ATOM 575 N N . ILE A 1 72 ? 17.719 11.638 0.051 1.00 39.38 72 ILE A N 1
ATOM 576 C CA . ILE A 1 72 ? 16.852 11.347 -1.106 1.00 39.38 72 ILE A CA 1
ATOM 577 C C . ILE A 1 72 ? 15.730 12.400 -1.195 1.00 39.38 72 ILE A C 1
ATOM 579 O O . ILE A 1 72 ? 15.311 12.747 -2.293 1.00 39.38 72 ILE A O 1
ATOM 583 N N . GLY A 1 73 ? 15.315 12.960 -0.053 1.00 35.84 73 GLY A N 1
ATOM 584 C CA . GLY A 1 73 ? 14.335 14.042 0.083 1.00 35.84 73 GLY A CA 1
ATOM 585 C C . GLY A 1 73 ? 14.760 15.442 -0.382 1.00 35.84 73 GLY A C 1
ATOM 586 O O . GLY A 1 73 ? 13.936 16.345 -0.320 1.00 35.84 73 GLY A O 1
ATOM 587 N N . TYR A 1 74 ? 15.989 15.635 -0.872 1.00 30.67 74 TYR A N 1
ATOM 588 C CA . TYR A 1 74 ? 16.473 16.927 -1.392 1.00 30.67 74 TYR A CA 1
ATOM 589 C C . TYR A 1 74 ? 16.189 17.175 -2.883 1.00 30.67 74 TYR A C 1
ATOM 591 O O . TYR A 1 74 ? 16.756 18.088 -3.472 1.00 30.67 74 TYR A O 1
ATOM 599 N N . TRP A 1 75 ? 15.312 16.396 -3.514 1.00 38.38 75 TRP A N 1
ATOM 600 C CA . TRP A 1 75 ? 14.994 16.558 -4.939 1.00 38.38 75 TRP A CA 1
ATOM 601 C C . TRP A 1 75 ? 13.508 16.732 -5.163 1.00 38.38 75 TRP A C 1
ATOM 603 O O . TRP A 1 75 ? 12.934 15.998 -5.966 1.00 38.38 75 TRP A O 1
ATOM 613 N N . PHE A 1 76 ? 12.900 17.639 -4.400 1.00 44.66 76 PHE A N 1
ATOM 614 C CA . PHE A 1 76 ? 11.459 17.762 -4.384 1.00 44.66 76 PHE A CA 1
ATOM 615 C C . PHE A 1 76 ? 10.940 19.197 -4.582 1.00 44.66 76 PHE A C 1
ATOM 617 O O . PHE A 1 76 ? 10.480 19.863 -3.656 1.00 44.66 76 PHE A O 1
ATOM 624 N N . ASP A 1 77 ? 11.083 19.640 -5.835 1.00 39.81 77 ASP A N 1
ATOM 625 C CA . ASP A 1 77 ? 10.305 20.695 -6.498 1.00 39.81 77 ASP A CA 1
ATOM 626 C C . ASP A 1 77 ? 10.154 20.314 -7.983 1.00 39.81 77 ASP A C 1
ATOM 628 O O . ASP A 1 77 ? 11.175 20.129 -8.649 1.00 39.81 77 ASP A O 1
ATOM 632 N N . SER A 1 78 ? 8.929 20.084 -8.489 1.00 40.47 78 SER A N 1
ATOM 633 C CA . SER A 1 78 ? 8.533 19.446 -9.784 1.00 40.47 78 SER A CA 1
ATOM 634 C C . SER A 1 78 ? 9.174 18.074 -10.134 1.00 40.47 78 SER A C 1
ATOM 636 O O . SER A 1 78 ? 8.605 17.243 -10.845 1.00 40.47 78 SER A O 1
ATOM 638 N N . SER A 1 79 ? 10.331 17.796 -9.548 1.00 58.50 79 SER A N 1
ATOM 639 C CA . SER A 1 79 ? 11.148 16.593 -9.520 1.00 58.50 79 SER A CA 1
ATOM 640 C C . SER A 1 79 ? 10.535 15.481 -8.654 1.00 58.50 79 SER A C 1
ATOM 642 O O . SER A 1 79 ? 10.897 14.312 -8.842 1.00 58.50 79 SER A O 1
ATOM 644 N N . ASP A 1 80 ? 9.540 15.795 -7.810 1.00 73.56 80 ASP A N 1
ATOM 645 C CA . ASP A 1 80 ? 8.711 14.837 -7.058 1.00 73.56 80 ASP A CA 1
ATOM 646 C C . ASP A 1 80 ? 7.965 13.901 -7.967 1.00 73.56 80 ASP A C 1
ATOM 648 O O . ASP A 1 80 ? 8.101 12.688 -7.835 1.00 73.56 80 ASP A O 1
ATOM 652 N N . THR A 1 81 ? 7.199 14.449 -8.903 1.00 85.38 81 THR A N 1
ATOM 653 C CA . THR A 1 81 ? 6.308 13.648 -9.734 1.00 85.38 81 THR A CA 1
ATOM 654 C C . THR A 1 81 ? 7.112 12.779 -10.695 1.00 85.38 81 THR A C 1
ATOM 656 O O . THR A 1 81 ? 6.795 11.606 -10.865 1.00 85.38 81 THR A O 1
ATOM 659 N N . VAL A 1 82 ? 8.215 13.298 -11.252 1.00 89.12 82 VAL A N 1
ATOM 660 C CA . VAL A 1 82 ? 9.167 12.518 -12.067 1.00 89.12 82 VAL A CA 1
ATOM 661 C C . VAL A 1 82 ? 9.730 11.339 -11.270 1.00 89.12 82 VAL A C 1
ATOM 663 O O . VAL A 1 82 ? 9.715 10.198 -11.739 1.00 89.12 82 VAL A O 1
ATOM 666 N N . SER A 1 83 ? 10.202 11.595 -10.049 1.00 83.62 83 SER A N 1
ATOM 667 C CA . SER A 1 83 ? 10.782 10.560 -9.188 1.00 83.62 83 SER A CA 1
ATOM 668 C C . SER A 1 83 ? 9.730 9.559 -8.709 1.00 83.62 83 SER A C 1
ATOM 670 O O . SER A 1 83 ? 9.996 8.358 -8.678 1.00 83.62 83 SER A O 1
ATOM 672 N N . ALA A 1 84 ? 8.523 10.025 -8.386 1.00 85.06 84 ALA A N 1
ATOM 673 C CA . ALA A 1 84 ? 7.409 9.183 -7.978 1.00 85.06 84 ALA A CA 1
ATOM 674 C C . ALA A 1 84 ? 6.928 8.286 -9.118 1.00 85.06 84 ALA A C 1
ATOM 676 O O . ALA A 1 84 ? 6.713 7.094 -8.902 1.00 85.06 84 ALA A O 1
ATOM 677 N N . MET A 1 85 ? 6.862 8.818 -10.341 1.00 93.50 85 MET A N 1
ATOM 678 C CA . MET A 1 85 ? 6.537 8.053 -11.541 1.00 93.50 85 MET A CA 1
ATOM 679 C C . MET A 1 85 ? 7.593 6.980 -11.824 1.00 93.50 85 MET A C 1
ATOM 681 O O . MET A 1 85 ? 7.254 5.814 -12.025 1.00 93.50 85 MET A O 1
ATOM 685 N N . ALA A 1 86 ? 8.881 7.337 -11.776 1.00 92.06 86 ALA A N 1
ATOM 686 C CA . ALA A 1 86 ? 9.974 6.376 -11.936 1.00 92.06 86 ALA A CA 1
ATOM 687 C C . ALA A 1 86 ? 9.960 5.308 -10.829 1.00 92.06 86 ALA A C 1
ATOM 689 O O . ALA A 1 86 ? 10.197 4.128 -11.095 1.00 92.06 86 ALA A O 1
ATOM 690 N N . GLY A 1 87 ? 9.648 5.708 -9.592 1.00 87.62 87 GLY A N 1
ATOM 691 C CA . GLY A 1 87 ? 9.492 4.817 -8.445 1.00 87.62 87 GLY A CA 1
ATOM 692 C C . GLY A 1 87 ? 8.353 3.824 -8.653 1.00 87.62 87 GLY A C 1
ATOM 693 O O . GLY A 1 87 ? 8.561 2.620 -8.514 1.00 87.62 87 GLY A O 1
ATOM 694 N N . TYR A 1 88 ? 7.183 4.303 -9.076 1.00 93.56 88 TYR A N 1
ATOM 695 C CA . TYR A 1 88 ? 6.043 3.464 -9.433 1.00 93.56 88 TYR A CA 1
ATOM 696 C C . TYR A 1 88 ? 6.401 2.453 -10.529 1.00 93.56 88 TYR A C 1
ATOM 698 O O . TYR A 1 88 ? 6.213 1.250 -10.340 1.00 93.56 88 TYR A O 1
ATOM 706 N N . LEU A 1 89 ? 6.982 2.915 -11.643 1.00 95.81 89 LEU A N 1
ATOM 707 C CA . LEU A 1 89 ? 7.384 2.050 -12.755 1.00 95.81 89 LEU A CA 1
ATOM 708 C C . LEU A 1 89 ? 8.393 0.990 -12.305 1.00 95.81 89 LEU A C 1
ATOM 710 O O . LEU A 1 89 ? 8.215 -0.188 -12.613 1.00 95.81 89 LEU A O 1
ATOM 714 N N . TYR A 1 90 ? 9.402 1.374 -11.517 1.00 92.31 90 TYR A N 1
ATOM 715 C CA . TYR A 1 90 ? 10.350 0.434 -10.924 1.00 92.31 90 TYR A CA 1
ATOM 716 C C . TYR A 1 90 ? 9.622 -0.650 -10.125 1.00 92.31 90 TYR A C 1
ATOM 718 O O . TYR A 1 90 ? 9.783 -1.836 -10.413 1.00 92.31 90 TYR A O 1
ATOM 726 N N . GLN A 1 91 ? 8.765 -0.268 -9.173 1.00 89.75 91 GLN A N 1
ATOM 727 C CA . GLN A 1 91 ? 8.029 -1.226 -8.343 1.00 89.75 91 GLN A CA 1
ATOM 728 C C . GLN A 1 91 ? 7.103 -2.126 -9.173 1.00 89.75 91 GLN A C 1
ATOM 730 O O . GLN A 1 91 ? 6.957 -3.309 -8.851 1.00 89.75 91 GLN A O 1
ATOM 735 N N . MET A 1 92 ? 6.511 -1.614 -10.254 1.00 94.00 92 MET A N 1
ATOM 736 C CA . MET A 1 92 ? 5.705 -2.410 -11.183 1.00 94.00 92 MET A CA 1
ATOM 737 C C . MET A 1 92 ? 6.548 -3.427 -11.950 1.00 94.00 92 MET A C 1
ATOM 739 O O . MET A 1 92 ? 6.183 -4.602 -11.973 1.00 94.00 92 MET A O 1
ATOM 743 N N . TYR A 1 93 ? 7.709 -3.032 -12.481 1.00 93.25 93 TYR A N 1
ATOM 744 C CA . TYR A 1 93 ? 8.655 -3.953 -13.115 1.00 93.25 93 TYR A CA 1
ATOM 745 C C . TYR A 1 93 ? 9.116 -5.056 -12.154 1.00 93.25 93 TYR A C 1
ATOM 747 O O . TYR A 1 93 ? 9.096 -6.229 -12.534 1.00 93.25 93 TYR A O 1
ATOM 755 N N . ILE A 1 94 ? 9.479 -4.711 -10.909 1.00 89.06 94 ILE A N 1
ATOM 756 C CA . ILE A 1 94 ? 9.835 -5.695 -9.873 1.00 89.06 94 ILE A CA 1
ATOM 757 C C . ILE A 1 94 ? 8.662 -6.654 -9.636 1.00 89.06 94 ILE A C 1
ATOM 759 O O . ILE A 1 94 ? 8.821 -7.870 -9.716 1.00 89.06 94 ILE A O 1
ATOM 763 N N . SER A 1 95 ? 7.468 -6.116 -9.371 1.00 88.50 95 SER A N 1
ATOM 764 C CA . SER A 1 95 ? 6.281 -6.912 -9.033 1.00 88.50 95 SER A CA 1
ATOM 765 C C . SER A 1 95 ? 5.895 -7.857 -10.170 1.00 88.50 95 SER A C 1
ATOM 767 O O . SER A 1 95 ? 5.715 -9.054 -9.951 1.00 88.50 95 SER A O 1
ATOM 769 N N . ALA A 1 96 ? 5.821 -7.338 -11.396 1.00 90.69 96 ALA A N 1
ATOM 770 C CA . ALA A 1 96 ? 5.491 -8.116 -12.579 1.00 90.69 96 ALA A CA 1
ATOM 771 C C . ALA A 1 96 ? 6.530 -9.210 -12.848 1.00 90.69 96 ALA A C 1
ATOM 773 O O . ALA A 1 96 ? 6.162 -10.326 -13.204 1.00 90.69 96 ALA A O 1
ATOM 774 N N . SER A 1 97 ? 7.820 -8.916 -12.675 1.00 90.38 97 SER A N 1
ATOM 775 C CA . SER A 1 97 ? 8.900 -9.881 -12.911 1.00 90.38 97 SER A CA 1
ATOM 776 C C . SER A 1 97 ? 8.899 -11.000 -11.873 1.00 90.38 97 SER A C 1
ATOM 778 O O . SER A 1 97 ? 8.953 -12.173 -12.237 1.00 90.38 97 SER A O 1
ATOM 780 N N . VAL A 1 98 ? 8.759 -10.661 -10.587 1.00 85.44 98 VAL A N 1
ATOM 781 C CA . VAL A 1 98 ? 8.742 -11.649 -9.499 1.00 85.44 98 VAL A CA 1
ATOM 782 C C . VAL A 1 98 ? 7.513 -12.549 -9.548 1.00 85.44 98 VAL A C 1
ATOM 784 O O . VAL A 1 98 ? 7.622 -13.747 -9.300 1.00 85.44 98 VAL A O 1
ATOM 787 N N . TYR A 1 99 ? 6.347 -12.002 -9.893 1.00 85.12 99 TYR A N 1
ATOM 788 C CA . TYR A 1 99 ? 5.138 -12.807 -10.070 1.00 85.12 99 TYR A CA 1
ATOM 789 C C . TYR A 1 99 ? 5.051 -13.485 -11.440 1.00 85.12 99 TYR A C 1
ATOM 791 O O . TYR A 1 99 ? 4.049 -14.136 -11.727 1.00 85.12 99 TYR A O 1
ATOM 799 N N . GLY A 1 100 ? 6.078 -13.339 -12.283 1.00 87.25 100 GLY A N 1
ATOM 800 C CA . GLY A 1 100 ? 6.133 -13.951 -13.603 1.00 87.25 100 GLY A CA 1
ATOM 801 C C . GLY A 1 100 ? 5.001 -13.516 -14.534 1.00 87.25 100 GLY A C 1
ATOM 802 O O . GLY A 1 100 ? 4.645 -14.281 -15.431 1.00 87.25 100 GLY A O 1
ATOM 803 N N . ALA A 1 101 ? 4.451 -12.316 -14.336 1.00 88.44 101 ALA A N 1
ATOM 804 C CA . ALA A 1 101 ? 3.309 -11.807 -15.081 1.00 88.44 101 ALA A CA 1
ATOM 805 C C . ALA A 1 101 ? 3.572 -11.822 -16.596 1.00 88.44 101 ALA A C 1
ATOM 807 O O . ALA A 1 101 ? 4.697 -11.685 -17.070 1.00 88.44 101 ALA A O 1
ATOM 808 N N . THR A 1 102 ? 2.526 -12.032 -17.381 1.00 89.31 102 THR A N 1
ATOM 809 C CA . THR A 1 102 ? 2.584 -11.913 -18.847 1.00 89.31 102 THR A CA 1
ATOM 810 C C . THR A 1 102 ? 1.875 -10.655 -19.331 1.00 89.31 102 THR A C 1
ATOM 812 O O . THR A 1 102 ? 2.073 -10.237 -20.469 1.00 89.31 102 THR A O 1
ATOM 815 N N . GLN A 1 103 ? 1.067 -10.040 -18.467 1.00 90.94 103 GLN A N 1
ATOM 816 C CA . GLN A 1 103 ? 0.240 -8.869 -18.736 1.00 90.94 103 GLN A CA 1
ATOM 817 C C . GLN A 1 103 ? 0.225 -7.951 -17.510 1.00 90.94 103 GLN A C 1
ATOM 819 O O . GLN A 1 103 ? 0.345 -8.423 -16.374 1.00 90.94 103 GLN A O 1
ATOM 824 N N . ALA A 1 104 ? 0.073 -6.645 -17.737 1.00 91.50 104 ALA A N 1
ATOM 825 C CA . ALA A 1 104 ? -0.227 -5.709 -16.656 1.00 91.50 104 ALA A CA 1
ATOM 826 C C . ALA A 1 104 ? -1.630 -6.003 -16.085 1.00 91.50 104 ALA A C 1
ATOM 828 O O . ALA A 1 104 ? -2.533 -6.344 -16.856 1.00 91.50 104 ALA A O 1
ATOM 829 N N . PRO A 1 105 ? -1.845 -5.892 -14.761 1.00 91.19 105 PRO A N 1
ATOM 830 C CA . PRO A 1 105 ? -3.175 -6.077 -14.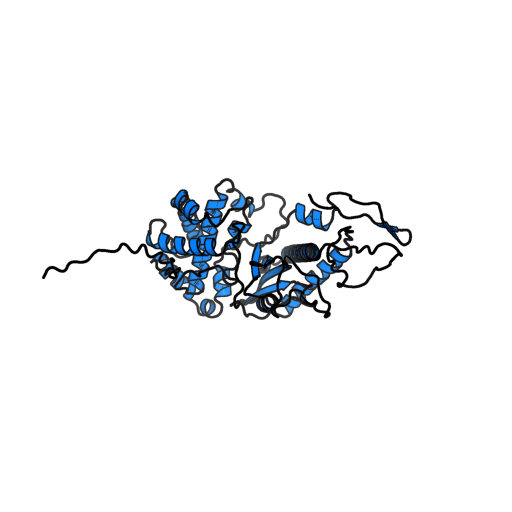197 1.00 91.19 105 PRO A CA 1
ATOM 831 C C . PRO A 1 105 ? -4.084 -4.908 -14.609 1.00 91.19 105 PRO A C 1
ATOM 833 O O . PRO A 1 105 ? -3.626 -3.788 -14.800 1.00 91.19 105 PRO A O 1
ATOM 836 N N . ALA A 1 106 ? -5.394 -5.134 -14.723 1.00 91.12 106 ALA A N 1
ATOM 837 C CA . ALA A 1 106 ? -6.318 -4.061 -15.109 1.00 91.12 106 ALA A CA 1
ATOM 838 C C . ALA A 1 106 ? -6.375 -2.924 -14.070 1.00 91.12 106 ALA A C 1
ATOM 840 O O . ALA A 1 106 ? -6.570 -1.763 -14.428 1.00 91.12 106 ALA A O 1
ATOM 841 N N . ARG A 1 107 ? -6.211 -3.275 -12.790 1.00 92.94 107 ARG A N 1
ATOM 842 C CA . ARG A 1 107 ? -6.122 -2.386 -11.626 1.00 92.94 107 ARG A CA 1
ATOM 843 C C . ARG A 1 107 ? -5.086 -2.943 -10.658 1.00 92.94 107 ARG A C 1
ATOM 845 O O . ARG A 1 107 ? -4.844 -4.147 -10.644 1.00 92.94 107 ARG A O 1
ATOM 852 N N . LEU A 1 108 ? -4.520 -2.084 -9.822 1.00 93.94 108 LEU A N 1
ATOM 853 C CA . LEU A 1 108 ? -3.724 -2.515 -8.681 1.00 93.94 108 LEU A CA 1
ATOM 854 C C . LEU A 1 108 ? -4.601 -3.276 -7.679 1.00 93.94 108 LEU A C 1
ATOM 856 O O . LEU A 1 108 ? -5.741 -2.900 -7.382 1.00 93.94 108 LEU A O 1
ATOM 860 N N . ASP A 1 109 ? -4.019 -4.326 -7.125 1.00 91.62 109 ASP A N 1
ATOM 861 C CA . ASP A 1 109 ? -4.560 -5.104 -6.018 1.00 91.62 109 ASP A CA 1
ATOM 862 C C . ASP A 1 109 ? -3.534 -5.177 -4.877 1.00 91.62 109 ASP A C 1
ATOM 864 O O . ASP A 1 109 ? -2.393 -4.720 -5.020 1.00 91.62 109 ASP A O 1
ATOM 868 N N . GLU A 1 110 ? -3.908 -5.735 -3.729 1.00 85.19 110 GLU A N 1
ATOM 869 C CA . GLU A 1 110 ? -3.037 -5.767 -2.551 1.00 85.19 110 GLU A CA 1
ATOM 870 C C . GLU A 1 110 ? -1.702 -6.517 -2.744 1.00 85.19 110 GLU A C 1
ATOM 872 O O . GLU A 1 110 ? -0.792 -6.382 -1.923 1.00 85.19 110 GLU A O 1
ATOM 877 N N . ASN A 1 111 ? -1.524 -7.288 -3.823 1.00 83.62 111 ASN A N 1
ATOM 878 C CA . ASN A 1 111 ? -0.250 -7.936 -4.146 1.00 83.62 111 ASN A CA 1
ATOM 879 C C . ASN A 1 111 ? 0.783 -6.953 -4.719 1.00 83.62 111 ASN A C 1
ATOM 881 O O . ASN A 1 111 ? 1.984 -7.210 -4.641 1.00 83.62 111 ASN A O 1
ATOM 885 N N . TYR A 1 112 ? 0.347 -5.794 -5.216 1.00 85.50 112 TYR A N 1
ATOM 886 C CA . TYR A 1 112 ? 1.212 -4.708 -5.693 1.00 85.50 112 TYR A CA 1
ATOM 887 C C . TYR A 1 112 ? 1.587 -3.726 -4.575 1.00 85.50 112 TYR A C 1
ATOM 889 O O . TYR A 1 112 ? 1.945 -2.575 -4.824 1.00 85.50 112 TYR A O 1
ATOM 897 N N . PHE A 1 113 ? 1.547 -4.200 -3.328 1.00 79.19 113 PHE A N 1
ATOM 898 C CA . PHE A 1 113 ? 1.888 -3.464 -2.120 1.00 79.19 113 PHE A CA 1
ATOM 899 C C . PHE A 1 113 ? 3.124 -2.572 -2.268 1.00 79.19 113 PHE A C 1
ATOM 901 O O . PHE A 1 113 ? 4.216 -3.069 -2.520 1.00 79.19 113 PHE A O 1
ATOM 908 N N . GLY A 1 114 ? 2.970 -1.269 -2.085 1.00 77.75 114 GLY A N 1
ATOM 909 C CA . GLY A 1 114 ? 4.047 -0.287 -2.173 1.00 77.75 114 GLY A CA 1
ATOM 910 C C . GLY A 1 114 ? 4.494 0.123 -3.576 1.00 77.75 114 GLY A C 1
ATOM 911 O O . GLY A 1 114 ? 5.455 0.872 -3.714 1.00 77.75 114 GLY A O 1
ATOM 912 N N . ALA A 1 115 ? 3.752 -0.269 -4.617 1.00 88.25 115 ALA A N 1
ATOM 913 C CA . ALA A 1 115 ? 3.825 0.411 -5.911 1.00 88.25 115 ALA A CA 1
ATOM 914 C C . ALA A 1 115 ? 3.489 1.909 -5.788 1.00 88.25 115 ALA A C 1
ATOM 916 O O . ALA A 1 115 ? 4.083 2.733 -6.473 1.00 88.25 115 ALA A O 1
ATOM 917 N N . LEU A 1 116 ? 2.576 2.264 -4.877 1.00 88.38 116 LEU A N 1
ATOM 918 C CA . LEU A 1 116 ? 2.149 3.645 -4.637 1.00 88.38 116 LEU A CA 1
ATOM 919 C C . LEU A 1 116 ? 3.003 4.390 -3.600 1.00 88.38 116 LEU A C 1
ATOM 921 O O . LEU A 1 116 ? 2.741 5.563 -3.352 1.00 88.38 116 LEU A O 1
ATOM 925 N N . ASP A 1 117 ? 4.030 3.758 -3.016 1.00 82.19 117 ASP A N 1
ATOM 926 C CA . ASP A 1 117 ? 4.791 4.350 -1.905 1.00 82.19 117 ASP A CA 1
ATOM 927 C C . ASP A 1 117 ? 5.381 5.702 -2.284 1.00 82.19 117 ASP A C 1
ATOM 929 O O . ASP A 1 117 ? 5.273 6.646 -1.508 1.00 82.19 117 ASP A O 1
ATOM 933 N N . SER A 1 118 ? 5.954 5.821 -3.483 1.00 79.44 118 SER A N 1
ATOM 934 C CA . SER A 1 118 ? 6.575 7.069 -3.919 1.00 79.44 118 SER A CA 1
ATOM 935 C C . SER A 1 118 ? 5.561 8.200 -4.115 1.00 79.44 118 SER A C 1
ATOM 937 O O . SER A 1 118 ? 5.879 9.329 -3.766 1.00 79.44 118 SER A O 1
ATOM 939 N N . PHE A 1 119 ? 4.336 7.907 -4.568 1.00 82.75 119 PHE A N 1
ATOM 940 C CA . PHE A 1 119 ? 3.258 8.902 -4.646 1.00 82.75 119 PHE A CA 1
ATOM 941 C C . PHE A 1 119 ? 2.754 9.308 -3.258 1.00 82.75 119 PHE A C 1
ATOM 943 O O . PHE A 1 119 ? 2.578 10.487 -2.981 1.00 82.75 119 PHE A O 1
ATOM 950 N N . GLU A 1 120 ? 2.591 8.349 -2.347 1.00 79.81 120 GLU A N 1
ATOM 951 C CA . GLU A 1 120 ? 2.180 8.614 -0.959 1.00 79.81 120 GLU A CA 1
ATOM 952 C C . GLU A 1 120 ? 3.269 9.343 -0.148 1.00 79.81 120 GLU A C 1
ATOM 954 O O . GLU A 1 120 ? 3.013 9.858 0.945 1.00 79.81 120 GLU A O 1
ATOM 959 N N . HIS A 1 121 ? 4.497 9.380 -0.676 1.00 70.62 121 HIS A N 1
ATOM 960 C CA . HIS A 1 121 ? 5.612 10.114 -0.099 1.00 70.62 121 HIS A CA 1
ATOM 961 C C . HIS A 1 121 ? 5.659 11.588 -0.501 1.00 70.62 121 HIS A C 1
ATOM 963 O O . HIS A 1 121 ? 6.306 12.355 0.227 1.00 70.62 121 HIS A O 1
ATOM 969 N N . MET A 1 122 ? 5.010 11.951 -1.609 1.00 73.50 122 MET A N 1
ATOM 970 C CA . MET A 1 122 ? 5.003 13.310 -2.141 1.00 73.50 122 MET A CA 1
ATOM 971 C C . MET A 1 122 ? 4.357 14.271 -1.148 1.00 73.50 122 MET A C 1
ATOM 973 O O . MET A 1 122 ? 3.451 13.903 -0.391 1.00 73.50 122 MET A O 1
ATOM 977 N N . ARG A 1 123 ? 4.854 15.509 -1.135 1.00 67.56 123 ARG A N 1
ATOM 978 C CA . ARG A 1 123 ? 4.239 16.585 -0.356 1.00 67.56 123 ARG A CA 1
ATOM 979 C C . ARG A 1 123 ? 2.884 16.957 -0.950 1.00 67.56 123 ARG A C 1
ATOM 981 O O . ARG A 1 123 ? 1.897 17.009 -0.219 1.00 67.56 123 ARG A O 1
ATOM 988 N N . ASP A 1 124 ? 2.868 17.153 -2.263 1.00 70.75 124 ASP A N 1
ATOM 989 C CA . ASP A 1 124 ? 1.691 17.572 -3.009 1.00 70.75 124 ASP A CA 1
ATOM 990 C C . ASP A 1 124 ? 1.032 16.375 -3.693 1.00 70.75 124 ASP A C 1
ATOM 992 O O . ASP A 1 124 ? 1.691 15.449 -4.172 1.00 70.75 124 ASP A O 1
ATOM 996 N N . SER A 1 125 ? -0.300 16.371 -3.718 1.00 74.94 125 SER A N 1
ATOM 997 C CA . SER A 1 125 ? -1.057 15.305 -4.364 1.00 74.94 125 SER A CA 1
ATOM 998 C C . SER A 1 125 ? -0.917 15.384 -5.881 1.00 74.94 125 SER A C 1
ATOM 1000 O O . SER A 1 125 ? -1.176 16.430 -6.472 1.00 74.94 125 SER A O 1
ATOM 1002 N N . PHE A 1 126 ? -0.615 14.255 -6.515 1.00 86.12 126 PHE A N 1
ATOM 1003 C CA . PHE A 1 126 ? -0.669 14.108 -7.966 1.00 86.12 126 PHE A CA 1
ATOM 1004 C C . PHE A 1 126 ? -1.950 13.378 -8.386 1.00 86.12 126 PHE A C 1
ATOM 1006 O O . PHE A 1 126 ? -2.272 12.321 -7.834 1.00 86.12 126 PHE A O 1
ATOM 1013 N N . ASN A 1 127 ? -2.669 13.915 -9.377 1.00 90.06 127 ASN A N 1
ATOM 1014 C CA . ASN A 1 127 ? -3.774 13.194 -10.001 1.00 90.06 127 ASN A CA 1
ATOM 1015 C C . ASN A 1 127 ? -3.214 12.129 -10.949 1.00 90.06 127 ASN A C 1
ATOM 1017 O O . ASN A 1 127 ? -2.734 12.420 -12.042 1.00 90.06 127 ASN A O 1
ATOM 1021 N N . VAL A 1 128 ? -3.315 10.861 -10.557 1.00 91.44 128 VAL A N 1
ATOM 1022 C CA . VAL A 1 128 ? -2.729 9.766 -11.336 1.00 91.44 128 VAL A CA 1
ATOM 1023 C C . VAL A 1 128 ? -3.447 9.499 -12.664 1.00 91.44 128 VAL A C 1
ATOM 1025 O O . VAL A 1 128 ? -2.948 8.739 -13.498 1.00 91.44 128 VAL A O 1
ATOM 1028 N N . GLN A 1 129 ? -4.608 10.119 -12.892 1.00 93.31 129 GLN A N 1
ATOM 1029 C CA . GLN A 1 129 ? -5.301 10.060 -14.179 1.00 93.31 129 GLN A CA 1
ATOM 1030 C C . GLN A 1 129 ? -4.501 10.746 -15.296 1.00 93.31 129 GLN A C 1
ATOM 1032 O O . GLN A 1 129 ? -4.600 10.317 -16.448 1.00 93.31 129 GLN A O 1
ATOM 1037 N N . ASP A 1 130 ? -3.640 11.702 -14.933 1.00 94.44 130 ASP A N 1
ATOM 1038 C CA . ASP A 1 130 ? -2.745 12.442 -15.832 1.00 94.44 130 ASP A CA 1
ATOM 1039 C C . ASP A 1 130 ? -1.387 11.740 -16.019 1.00 94.44 130 ASP A C 1
ATOM 1041 O O . ASP A 1 130 ? -0.456 12.274 -16.618 1.00 94.44 130 ASP A O 1
ATOM 1045 N N . SER A 1 131 ? -1.240 10.514 -15.508 1.00 93.94 131 SER A N 1
ATOM 1046 C CA . SER A 1 131 ? 0.044 9.803 -15.487 1.00 93.94 131 SER A CA 1
ATOM 1047 C C . SER A 1 131 ? 0.664 9.582 -16.869 1.00 93.94 131 SER A C 1
ATOM 1049 O O . SER A 1 131 ? 1.876 9.722 -17.013 1.00 93.94 131 SER A O 1
ATOM 1051 N N . LEU A 1 132 ? -0.139 9.272 -17.893 1.00 95.19 132 LEU A N 1
ATOM 1052 C CA . LEU A 1 132 ? 0.354 9.064 -19.260 1.00 95.19 132 LEU A CA 1
ATOM 1053 C C . LEU A 1 132 ? 0.818 10.360 -19.930 1.00 95.19 132 LEU A C 1
ATOM 1055 O O . LEU A 1 132 ? 1.879 10.371 -20.552 1.00 95.19 132 LEU A O 1
ATOM 1059 N N . SER A 1 133 ? 0.036 11.438 -19.824 1.00 95.00 133 SER A N 1
ATOM 1060 C CA . SER A 1 133 ? 0.414 12.736 -20.394 1.00 95.00 133 SER A CA 1
ATOM 1061 C C . SER A 1 133 ? 1.665 13.268 -19.703 1.00 95.00 133 SER A C 1
ATOM 1063 O O . SER A 1 133 ? 2.623 13.627 -20.384 1.00 95.00 133 SER A O 1
ATOM 1065 N N . PHE A 1 134 ? 1.712 13.201 -18.369 1.00 95.31 134 PHE A N 1
ATOM 1066 C CA . PHE A 1 134 ? 2.889 13.576 -17.592 1.00 95.31 134 PHE A CA 1
ATOM 1067 C C . PHE A 1 134 ? 4.122 12.750 -17.981 1.00 95.31 134 PHE A C 1
ATOM 1069 O O . PHE A 1 134 ? 5.191 13.306 -18.229 1.00 95.31 134 PHE A O 1
ATOM 1076 N N . TYR A 1 135 ? 3.983 11.423 -18.085 1.00 96.25 135 TYR A N 1
ATOM 1077 C CA . TYR A 1 135 ? 5.086 10.555 -18.492 1.00 96.25 135 TYR A CA 1
ATOM 1078 C C . TYR A 1 135 ? 5.631 10.926 -19.872 1.00 96.25 135 TYR A C 1
ATOM 1080 O O . TYR A 1 135 ? 6.843 10.979 -20.044 1.00 96.25 135 TYR A O 1
ATOM 1088 N N . ASN A 1 136 ? 4.766 11.214 -20.845 1.00 95.75 136 ASN A N 1
ATOM 1089 C CA . ASN A 1 136 ? 5.212 11.585 -22.185 1.00 95.75 136 ASN A CA 1
ATOM 1090 C C . ASN A 1 136 ? 5.966 12.922 -22.198 1.00 95.75 136 ASN A C 1
ATOM 1092 O O . ASN A 1 136 ? 6.984 13.018 -22.881 1.00 95.75 136 ASN A O 1
ATOM 1096 N N . SER A 1 137 ? 5.525 13.906 -21.409 1.00 96.50 137 SER A N 1
ATOM 1097 C CA . SER A 1 137 ? 6.190 15.212 -21.291 1.00 96.50 137 SER A CA 1
ATOM 1098 C C . SER A 1 137 ? 7.537 15.159 -20.561 1.00 96.50 137 SER A C 1
ATOM 1100 O O . SER A 1 137 ? 8.396 15.993 -20.820 1.00 96.50 137 SER A O 1
ATOM 1102 N N . HIS A 1 138 ? 7.743 14.174 -19.679 1.00 95.88 138 HIS A N 1
ATOM 1103 C CA . HIS A 1 138 ? 8.951 14.036 -18.846 1.00 95.88 138 HIS A CA 1
ATOM 1104 C C . HIS A 1 138 ? 9.676 12.696 -19.056 1.00 95.88 138 HIS A C 1
ATOM 1106 O O . HIS A 1 138 ? 10.337 12.158 -18.159 1.00 95.88 138 HIS A O 1
ATOM 1112 N N . LYS A 1 139 ? 9.504 12.094 -20.240 1.00 95.56 139 LYS A N 1
ATOM 1113 C CA . LYS A 1 139 ? 9.921 10.712 -20.520 1.00 95.56 139 LYS A CA 1
ATOM 1114 C C . LYS A 1 139 ? 11.412 10.509 -20.273 1.00 95.56 139 LYS A C 1
ATOM 1116 O O . LYS A 1 139 ? 11.812 9.527 -19.647 1.00 95.56 139 LYS A O 1
ATOM 1121 N N . LYS A 1 140 ? 12.237 11.438 -20.761 1.00 95.06 140 LYS A N 1
ATOM 1122 C CA . LYS A 1 140 ? 13.699 11.354 -20.682 1.00 95.06 140 LYS A CA 1
ATOM 1123 C C . LYS A 1 140 ? 14.167 11.328 -19.226 1.00 95.06 140 LYS A C 1
ATOM 1125 O O . LYS A 1 140 ? 14.967 10.470 -18.852 1.00 95.06 140 LYS A O 1
ATOM 1130 N N . GLU A 1 141 ? 13.634 12.214 -18.392 1.00 94.12 141 GLU A N 1
ATOM 1131 C CA . GLU A 1 141 ? 13.984 12.327 -16.978 1.00 94.12 141 GLU A CA 1
ATOM 1132 C C . GLU A 1 141 ? 13.511 11.104 -16.186 1.00 94.12 141 GLU A C 1
ATOM 1134 O O . GLU A 1 141 ? 14.282 10.528 -15.411 1.00 94.12 141 GLU A O 1
ATOM 1139 N N . ILE A 1 142 ? 12.269 10.660 -16.412 1.00 94.38 142 ILE A N 1
ATOM 1140 C CA . ILE A 1 142 ? 11.692 9.485 -15.740 1.00 94.38 142 ILE A CA 1
ATOM 1141 C C . ILE A 1 142 ? 12.517 8.234 -16.056 1.00 94.38 142 ILE A C 1
ATOM 1143 O O . ILE A 1 142 ? 12.897 7.488 -15.148 1.00 94.38 142 ILE A O 1
ATOM 1147 N N . LYS A 1 143 ? 12.852 8.015 -17.330 1.00 95.38 143 LYS A N 1
ATOM 1148 C CA . LYS A 1 143 ? 13.644 6.858 -17.758 1.00 95.38 143 LYS A CA 1
ATOM 1149 C C . LYS A 1 143 ? 15.082 6.893 -17.251 1.00 95.38 143 LYS A C 1
ATOM 1151 O O . LYS A 1 143 ? 15.611 5.852 -16.864 1.00 95.38 143 LYS A O 1
ATOM 1156 N N . ALA A 1 144 ? 15.707 8.069 -17.181 1.00 92.06 144 ALA A N 1
ATOM 1157 C CA . ALA A 1 144 ? 17.033 8.214 -16.582 1.00 92.06 144 ALA A CA 1
ATOM 1158 C C . ALA A 1 144 ? 17.023 7.838 -15.087 1.00 92.06 144 ALA A C 1
ATOM 1160 O O . ALA A 1 144 ? 17.910 7.122 -14.609 1.00 92.06 144 ALA A O 1
ATOM 1161 N N . ARG A 1 145 ? 15.984 8.250 -14.345 1.00 88.81 145 ARG A N 1
ATOM 1162 C CA . ARG A 1 145 ? 15.786 7.835 -12.945 1.00 88.81 145 ARG A CA 1
ATOM 1163 C C . ARG A 1 145 ? 15.564 6.327 -12.833 1.00 88.81 145 ARG A C 1
ATOM 1165 O O . ARG A 1 145 ? 16.179 5.692 -11.978 1.00 88.81 145 ARG A O 1
ATOM 1172 N N . LEU A 1 146 ? 14.759 5.745 -13.721 1.00 89.94 146 LEU A N 1
ATOM 1173 C CA . LEU A 1 146 ? 14.507 4.306 -13.761 1.00 89.94 146 LEU A CA 1
ATOM 1174 C C . LEU A 1 146 ? 15.794 3.500 -14.017 1.00 89.94 146 LEU A C 1
ATOM 1176 O O . LEU A 1 146 ? 16.071 2.541 -13.293 1.00 89.94 146 LEU A O 1
ATOM 1180 N N . ALA A 1 147 ? 16.630 3.940 -14.964 1.00 91.19 147 ALA A N 1
ATOM 1181 C CA . ALA A 1 147 ? 17.945 3.354 -15.232 1.00 91.19 147 ALA A CA 1
ATOM 1182 C C . ALA A 1 147 ? 18.838 3.347 -13.983 1.00 91.19 147 ALA A C 1
ATOM 1184 O O . ALA A 1 147 ? 19.419 2.319 -13.621 1.00 91.19 147 ALA A O 1
ATOM 1185 N N . ASN A 1 148 ? 18.889 4.479 -13.275 1.00 84.00 148 ASN A N 1
ATOM 1186 C CA . ASN A 1 148 ? 19.619 4.598 -12.017 1.00 84.00 148 ASN A CA 1
ATOM 1187 C C . ASN A 1 148 ? 19.050 3.650 -10.942 1.00 84.00 148 ASN A C 1
ATOM 1189 O O . ASN A 1 148 ? 19.802 2.982 -10.229 1.00 84.00 148 ASN A O 1
ATOM 1193 N N . TYR A 1 149 ? 17.724 3.508 -10.852 1.00 85.06 149 TYR A N 1
ATOM 1194 C CA . TYR A 1 149 ? 17.102 2.597 -9.892 1.00 85.06 149 TYR A CA 1
ATOM 1195 C C . TYR A 1 149 ? 17.464 1.125 -10.126 1.00 85.06 149 TYR A C 1
ATOM 1197 O O . TYR A 1 149 ? 17.772 0.409 -9.167 1.00 85.06 149 TYR A O 1
ATOM 1205 N N . PHE A 1 150 ? 17.508 0.664 -11.373 1.00 86.06 150 PHE A N 1
ATOM 1206 C CA . PHE A 1 150 ? 17.981 -0.692 -11.667 1.00 86.06 150 PHE A CA 1
ATOM 1207 C C . PHE A 1 150 ? 19.485 -0.853 -11.417 1.00 86.06 150 PHE A C 1
ATOM 1209 O O . PHE A 1 150 ? 19.894 -1.847 -10.813 1.00 86.06 150 PHE A O 1
ATOM 1216 N N . SER A 1 151 ? 20.285 0.159 -11.768 1.00 83.81 151 SER A N 1
ATOM 1217 C CA . SER A 1 151 ? 21.737 0.162 -11.554 1.00 83.81 151 SER A CA 1
ATOM 1218 C C . SER A 1 151 ? 22.121 0.037 -10.075 1.00 83.81 151 SER A C 1
ATOM 1220 O O . SER A 1 151 ? 22.797 -0.922 -9.702 1.00 83.81 151 SER A O 1
ATOM 1222 N N . GLN A 1 152 ? 21.638 0.919 -9.183 1.00 78.06 152 GLN A N 1
ATOM 1223 C CA . GLN A 1 152 ? 22.050 0.823 -7.766 1.00 78.06 152 GLN A CA 1
ATOM 1224 C C . GLN A 1 152 ? 21.438 -0.401 -7.059 1.00 78.06 152 GLN A C 1
ATOM 1226 O O . GLN A 1 152 ? 21.943 -0.819 -6.021 1.00 78.06 152 GLN A O 1
ATOM 1231 N N . ALA A 1 153 ? 20.391 -1.014 -7.630 1.00 76.06 153 ALA A N 1
ATOM 1232 C CA . ALA A 1 153 ? 19.862 -2.293 -7.157 1.00 76.06 153 ALA A CA 1
ATOM 1233 C C . ALA A 1 153 ? 20.668 -3.500 -7.672 1.00 76.06 153 ALA A C 1
ATOM 1235 O O . ALA A 1 153 ? 20.368 -4.626 -7.288 1.00 76.06 153 ALA A O 1
ATOM 1236 N N . ARG A 1 154 ? 21.678 -3.293 -8.532 1.00 82.62 154 ARG A N 1
ATOM 1237 C CA . ARG A 1 154 ? 22.467 -4.354 -9.185 1.00 82.62 154 ARG A CA 1
ATOM 1238 C C . ARG A 1 154 ? 21.589 -5.366 -9.937 1.00 82.62 154 ARG A C 1
ATOM 1240 O O . ARG A 1 154 ? 21.859 -6.568 -9.950 1.00 82.62 154 ARG A O 1
ATOM 1247 N N . LEU A 1 155 ? 20.511 -4.869 -10.537 1.00 85.56 155 LEU A N 1
ATOM 1248 C CA . LEU A 1 155 ? 19.602 -5.620 -11.401 1.00 85.56 155 LEU A CA 1
ATOM 1249 C C . LEU A 1 155 ? 20.018 -5.458 -12.876 1.00 85.56 155 LEU A C 1
ATOM 1251 O O . LEU A 1 155 ? 20.884 -4.628 -13.160 1.00 85.56 155 LEU A O 1
ATOM 1255 N N . PRO A 1 156 ? 19.450 -6.244 -13.818 1.00 92.75 156 PRO A N 1
ATOM 1256 C CA . PRO A 1 156 ? 19.728 -6.086 -15.244 1.00 92.75 156 PRO A CA 1
ATOM 1257 C C . PRO A 1 156 ? 19.670 -4.622 -15.686 1.00 92.75 156 PRO A C 1
ATOM 1259 O O . PRO A 1 156 ? 18.854 -3.844 -15.187 1.00 92.75 156 PRO A O 1
ATOM 1262 N N . LYS A 1 157 ? 20.565 -4.237 -16.600 1.00 92.06 157 LYS A N 1
ATOM 1263 C CA . LYS A 1 157 ? 20.690 -2.850 -17.051 1.00 92.06 157 LYS A CA 1
ATOM 1264 C C . LYS A 1 157 ? 19.433 -2.449 -17.823 1.00 92.06 157 LYS A C 1
ATOM 1266 O O . LYS A 1 157 ? 19.144 -3.010 -18.876 1.00 92.06 157 LYS A O 1
ATOM 1271 N N . TYR A 1 158 ? 18.707 -1.462 -17.306 1.00 93.12 158 TYR A N 1
ATOM 1272 C CA . TYR A 1 158 ? 17.592 -0.848 -18.020 1.00 93.12 158 TYR A CA 1
ATOM 1273 C C . TYR A 1 158 ? 18.125 0.058 -19.134 1.00 93.12 158 TYR A C 1
ATOM 1275 O O . TYR A 1 158 ? 18.956 0.934 -18.881 1.00 93.12 158 TYR A O 1
ATOM 1283 N N . ASN A 1 159 ? 17.657 -0.174 -20.362 1.00 91.06 159 ASN A N 1
ATOM 1284 C CA . ASN A 1 159 ? 17.971 0.659 -21.516 1.00 91.06 159 ASN A CA 1
ATOM 1285 C C . ASN A 1 159 ? 16.855 1.691 -21.726 1.00 91.06 159 ASN A C 1
ATOM 1287 O O . ASN A 1 159 ? 15.736 1.321 -22.087 1.00 91.06 159 ASN A O 1
ATOM 1291 N N . ALA A 1 160 ? 17.168 2.969 -21.506 1.00 90.81 160 ALA A N 1
ATOM 1292 C CA . ALA A 1 160 ? 16.216 4.065 -21.667 1.00 90.81 160 ALA A CA 1
ATOM 1293 C C . ALA A 1 160 ? 15.781 4.259 -23.130 1.00 90.81 160 ALA A C 1
ATOM 1295 O O . ALA A 1 160 ? 14.647 4.671 -23.374 1.00 90.81 160 ALA A O 1
ATOM 1296 N N . ASP A 1 161 ? 16.632 3.897 -24.089 1.00 89.00 161 ASP A N 1
ATOM 1297 C CA . ASP A 1 161 ? 16.385 4.128 -25.516 1.00 89.00 161 ASP A CA 1
ATOM 1298 C C . ASP A 1 161 ? 15.599 2.983 -26.183 1.00 89.00 161 ASP A C 1
ATOM 1300 O O . ASP A 1 161 ? 15.188 3.092 -27.336 1.00 89.00 161 ASP A O 1
ATOM 1304 N N . ASP A 1 162 ? 15.352 1.876 -25.470 1.00 88.56 162 ASP A N 1
ATOM 1305 C CA . ASP A 1 162 ? 14.564 0.759 -25.999 1.00 88.56 162 ASP A CA 1
ATOM 1306 C C . ASP A 1 162 ? 13.066 1.101 -26.001 1.00 88.56 162 ASP A C 1
ATOM 1308 O O . ASP A 1 162 ? 12.399 1.070 -24.964 1.00 88.56 162 ASP A O 1
ATOM 1312 N N . LEU A 1 163 ? 12.526 1.366 -27.194 1.00 87.94 163 LEU A N 1
ATOM 1313 C CA . LEU A 1 163 ? 11.109 1.665 -27.419 1.00 87.94 163 LEU A CA 1
ATOM 1314 C C . LEU A 1 163 ? 10.171 0.533 -26.975 1.00 87.94 163 LEU A C 1
ATOM 1316 O O . LEU A 1 163 ? 8.993 0.779 -26.725 1.00 87.94 163 LEU A O 1
ATOM 1320 N N . LYS A 1 164 ? 10.653 -0.714 -26.842 1.00 89.25 164 LYS A N 1
ATOM 1321 C CA . LYS A 1 164 ? 9.833 -1.815 -26.307 1.00 89.25 164 LYS A CA 1
ATOM 1322 C C . LYS A 1 164 ? 9.497 -1.614 -24.828 1.00 89.25 164 LYS A C 1
ATOM 1324 O O . LYS A 1 164 ? 8.471 -2.116 -24.371 1.00 89.25 164 LYS A O 1
ATOM 1329 N N . ASN A 1 165 ? 10.318 -0.862 -24.093 1.00 91.38 165 ASN A N 1
ATOM 1330 C CA . ASN A 1 165 ? 10.032 -0.506 -22.705 1.00 91.38 165 ASN A CA 1
ATOM 1331 C C . ASN A 1 165 ? 8.881 0.509 -22.598 1.00 91.38 165 ASN A C 1
ATOM 1333 O O . ASN A 1 165 ? 8.108 0.421 -21.647 1.00 91.38 165 ASN A O 1
ATOM 1337 N N . ASP A 1 166 ? 8.673 1.381 -23.594 1.00 91.75 166 ASP A N 1
ATOM 1338 C CA . ASP A 1 166 ? 7.558 2.346 -23.614 1.00 91.75 166 ASP A CA 1
ATOM 1339 C C . ASP A 1 166 ? 6.203 1.638 -23.581 1.00 91.75 166 ASP A C 1
ATOM 1341 O O . ASP A 1 166 ? 5.297 2.069 -22.874 1.00 91.75 166 ASP A O 1
ATOM 1345 N N . TYR A 1 167 ? 6.062 0.523 -24.306 1.00 90.44 167 TYR A N 1
ATOM 1346 C CA . TYR A 1 167 ? 4.820 -0.258 -24.309 1.00 90.44 167 TYR A CA 1
ATOM 1347 C C . TYR A 1 167 ? 4.525 -0.870 -22.935 1.00 90.44 167 TYR A C 1
ATOM 1349 O O . TYR A 1 167 ? 3.378 -0.871 -22.486 1.00 90.44 167 TYR A O 1
ATOM 1357 N N . VAL A 1 168 ? 5.560 -1.369 -22.253 1.00 93.75 168 VAL A N 1
ATOM 1358 C CA . VAL A 1 168 ? 5.440 -1.924 -20.898 1.00 93.75 168 VAL A CA 1
ATOM 1359 C C . VAL A 1 168 ? 5.100 -0.823 -19.889 1.00 93.75 168 VAL A C 1
ATOM 1361 O O . VAL A 1 168 ? 4.212 -0.991 -19.054 1.00 93.75 168 VAL A O 1
ATOM 1364 N N . GLU A 1 169 ? 5.763 0.326 -19.992 1.00 95.88 169 GLU A N 1
ATOM 1365 C CA . GLU A 1 169 ? 5.538 1.479 -19.121 1.00 95.88 169 GLU A CA 1
ATOM 1366 C C . GLU A 1 169 ? 4.136 2.052 -19.315 1.00 95.88 169 GLU A C 1
ATOM 1368 O O . GLU A 1 169 ? 3.420 2.235 -18.333 1.00 95.88 169 GLU A O 1
ATOM 1373 N N . ALA A 1 170 ? 3.678 2.216 -20.557 1.00 95.12 170 ALA A N 1
ATOM 1374 C CA . ALA A 1 170 ? 2.309 2.625 -20.854 1.00 95.12 170 ALA A CA 1
ATOM 1375 C C . ALA A 1 170 ? 1.273 1.663 -20.243 1.00 95.12 170 ALA A C 1
ATOM 1377 O O . ALA A 1 170 ? 0.274 2.117 -19.685 1.00 95.12 170 ALA A O 1
ATOM 1378 N N . ALA A 1 171 ? 1.527 0.349 -20.263 1.00 95.19 171 ALA A N 1
ATOM 1379 C CA . ALA A 1 171 ? 0.656 -0.639 -19.623 1.00 95.19 171 ALA A CA 1
ATOM 1380 C C . ALA A 1 171 ? 0.586 -0.490 -18.101 1.00 95.19 171 ALA A C 1
ATOM 1382 O O . ALA A 1 171 ? -0.497 -0.552 -17.504 1.00 95.19 171 ALA A O 1
ATOM 1383 N N . PHE A 1 172 ? 1.720 -0.225 -17.457 1.00 96.94 172 PHE A N 1
ATOM 1384 C CA . PHE A 1 172 ? 1.745 0.078 -16.031 1.00 96.94 172 PHE A CA 1
ATOM 1385 C C . PHE A 1 172 ? 1.067 1.412 -15.708 1.00 96.94 172 PHE A C 1
ATOM 1387 O O . PHE A 1 172 ? 0.358 1.500 -14.709 1.00 96.94 172 PHE A O 1
ATOM 1394 N N . LEU A 1 173 ? 1.211 2.445 -16.534 1.00 97.25 173 LEU A N 1
ATOM 1395 C CA . LEU A 1 173 ? 0.546 3.734 -16.313 1.00 97.25 173 LEU A CA 1
ATOM 1396 C C . LEU A 1 173 ? -0.971 3.644 -16.533 1.00 97.25 173 LEU A C 1
ATOM 1398 O O . LEU A 1 173 ? -1.741 4.210 -15.760 1.00 97.25 173 LEU A O 1
ATOM 1402 N N . ASN A 1 174 ? -1.422 2.836 -17.494 1.00 95.62 174 ASN A N 1
ATOM 1403 C CA . ASN A 1 174 ? -2.838 2.494 -17.644 1.00 95.62 174 ASN A CA 1
ATOM 1404 C C . ASN A 1 174 ? -3.385 1.778 -16.403 1.00 95.62 174 ASN A C 1
ATOM 1406 O O . ASN A 1 174 ? -4.467 2.117 -15.926 1.00 95.62 174 ASN A O 1
ATOM 1410 N N . THR A 1 175 ? -2.619 0.839 -15.834 1.00 96.19 175 THR A N 1
ATOM 1411 C CA . THR A 1 175 ? -2.963 0.190 -14.555 1.00 96.19 175 THR A CA 1
ATOM 1412 C C . THR A 1 175 ? -3.154 1.227 -13.445 1.00 96.19 175 THR A C 1
ATOM 1414 O O . THR A 1 175 ? -4.147 1.182 -12.719 1.00 96.19 175 THR A O 1
ATOM 1417 N N . LEU A 1 176 ? -2.221 2.181 -13.328 1.00 96.56 176 LEU A N 1
ATOM 1418 C CA . LEU A 1 176 ? -2.252 3.238 -12.317 1.00 96.56 176 LEU A CA 1
ATOM 1419 C C . LEU A 1 176 ? -3.504 4.108 -12.459 1.00 96.56 176 LEU A C 1
ATOM 1421 O O . LEU A 1 176 ? -4.248 4.289 -11.494 1.00 96.56 176 LEU A O 1
ATOM 1425 N N . LYS A 1 177 ? -3.760 4.593 -13.679 1.00 95.12 177 LYS A N 1
ATOM 1426 C CA . LYS A 1 177 ? -4.939 5.393 -14.022 1.00 95.12 177 LYS A CA 1
ATOM 1427 C C . LYS A 1 177 ? -6.236 4.651 -13.701 1.00 95.12 177 LYS A C 1
ATOM 1429 O O . LYS A 1 177 ? -7.136 5.224 -13.093 1.00 95.12 177 LYS A O 1
ATOM 1434 N N . ASN A 1 178 ? -6.330 3.372 -14.055 1.00 93.81 178 ASN A N 1
ATOM 1435 C CA . ASN A 1 178 ? -7.522 2.554 -13.811 1.00 93.81 178 ASN A CA 1
ATOM 1436 C C . ASN A 1 178 ? -7.759 2.248 -12.326 1.00 93.81 178 ASN A C 1
ATOM 1438 O O . ASN A 1 178 ? -8.879 1.892 -11.942 1.00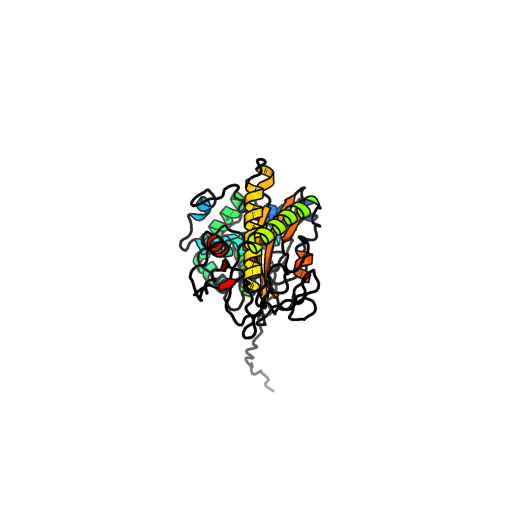 93.81 178 ASN A O 1
ATOM 1442 N N . SER A 1 179 ? -6.716 2.372 -11.507 1.00 94.00 179 SER A N 1
ATOM 1443 C CA . SER A 1 179 ? -6.766 2.269 -10.050 1.00 94.00 179 SER A CA 1
ATOM 1444 C C . SER A 1 179 ? -7.220 3.550 -9.352 1.00 94.00 179 SER A C 1
ATOM 1446 O O . SER A 1 179 ? -7.410 3.531 -8.135 1.00 94.00 179 SER A O 1
ATOM 1448 N N . ALA A 1 180 ? -7.390 4.655 -10.082 1.00 90.44 180 ALA A N 1
ATOM 1449 C CA . ALA A 1 180 ? -7.822 5.928 -9.525 1.00 90.44 180 ALA A CA 1
ATOM 1450 C C . ALA A 1 180 ? -9.314 5.931 -9.162 1.00 90.44 180 ALA A C 1
ATOM 1452 O O . ALA A 1 180 ? -10.168 5.491 -9.934 1.00 90.44 180 ALA A O 1
ATOM 1453 N N . GLY A 1 181 ? -9.632 6.477 -7.986 1.00 80.75 181 GLY A N 1
ATOM 1454 C CA . GLY A 1 181 ? -10.996 6.866 -7.631 1.00 80.75 181 GLY A CA 1
ATOM 1455 C C . GLY A 1 181 ? -11.406 8.202 -8.266 1.00 80.75 181 GLY A C 1
ATOM 1456 O O . GLY A 1 181 ? -10.653 8.816 -9.019 1.00 80.75 181 GLY A O 1
ATOM 1457 N N . LYS A 1 182 ? -12.595 8.703 -7.902 1.00 77.62 182 LYS A N 1
ATOM 1458 C CA . LYS A 1 182 ? -13.122 9.998 -8.386 1.00 77.62 182 LYS A CA 1
ATOM 1459 C C . LYS A 1 182 ? -12.205 11.191 -8.088 1.00 77.62 182 LYS A C 1
ATOM 1461 O O . LYS A 1 182 ? -12.243 12.175 -8.808 1.00 77.62 182 LYS A O 1
ATOM 1466 N N . THR A 1 183 ? -11.400 11.104 -7.031 1.00 78.62 183 THR A N 1
ATOM 1467 C CA . THR A 1 183 ? -10.483 12.168 -6.599 1.00 78.62 183 THR A CA 1
ATOM 1468 C C . THR A 1 183 ? -9.110 12.088 -7.271 1.00 78.62 183 THR A C 1
ATOM 1470 O O . THR A 1 183 ? -8.183 12.749 -6.818 1.00 78.62 183 THR A O 1
ATOM 1473 N N . GLY A 1 184 ? -8.921 11.205 -8.259 1.00 83.38 184 GLY A N 1
ATOM 1474 C CA . GLY A 1 184 ? -7.629 11.034 -8.929 1.00 83.38 184 GLY A CA 1
ATOM 1475 C C . GLY A 1 184 ? -6.566 10.284 -8.117 1.00 83.38 184 GLY A C 1
ATOM 1476 O O . GLY A 1 184 ? -5.479 10.018 -8.622 1.00 83.38 184 GLY A O 1
ATOM 1477 N N . ARG A 1 185 ? -6.866 9.893 -6.869 1.00 87.75 185 ARG A N 1
ATOM 1478 C CA . ARG A 1 185 ? -5.973 9.082 -6.027 1.00 87.75 185 ARG A CA 1
ATOM 1479 C C . ARG A 1 185 ? -6.113 7.603 -6.375 1.00 87.75 185 ARG A C 1
ATOM 1481 O O . ARG A 1 185 ? -7.224 7.068 -6.356 1.00 87.75 185 ARG A O 1
ATOM 1488 N N . ALA A 1 186 ? -4.992 6.943 -6.652 1.00 91.44 186 ALA A N 1
ATOM 1489 C CA . ALA A 1 186 ? -4.946 5.503 -6.877 1.00 91.44 186 ALA A CA 1
ATOM 1490 C C . ALA A 1 186 ? -5.148 4.717 -5.575 1.00 91.44 186 ALA A C 1
ATOM 1492 O O . ALA A 1 186 ? -4.654 5.103 -4.516 1.00 91.44 186 ALA A O 1
ATOM 1493 N N . GLY A 1 187 ? -5.849 3.591 -5.671 1.00 91.69 187 GLY A N 1
ATOM 1494 C CA . GLY A 1 187 ? -6.006 2.629 -4.589 1.00 91.69 187 GLY A CA 1
ATOM 1495 C C . GLY A 1 187 ? -5.940 1.186 -5.083 1.00 91.69 187 GLY A C 1
ATOM 1496 O O . GLY A 1 187 ? -5.880 0.905 -6.286 1.00 91.69 187 GLY A O 1
ATOM 1497 N N . PHE A 1 188 ? -5.952 0.267 -4.126 1.00 93.62 188 PHE A N 1
ATOM 1498 C CA . PHE A 1 188 ? -5.880 -1.169 -4.349 1.00 93.62 188 PHE A CA 1
ATOM 1499 C C . PHE A 1 188 ? -7.273 -1.784 -4.236 1.00 93.62 188 PHE A C 1
ATOM 1501 O O . PHE A 1 188 ? -7.990 -1.566 -3.256 1.00 93.62 188 PHE A O 1
ATOM 1508 N N . THR A 1 189 ? -7.660 -2.558 -5.242 1.00 92.88 189 THR A N 1
ATOM 1509 C CA . THR A 1 189 ? -8.825 -3.445 -5.139 1.00 92.88 189 THR A CA 1
ATOM 1510 C C . THR A 1 189 ? -8.508 -4.617 -4.217 1.00 92.88 189 THR A C 1
ATOM 1512 O O . THR A 1 189 ? -7.344 -4.989 -4.087 1.00 92.88 189 THR A O 1
ATOM 1515 N N . LEU A 1 190 ? -9.530 -5.165 -3.554 1.00 90.44 190 LEU A N 1
ATOM 1516 C CA . LEU A 1 190 ? -9.344 -6.314 -2.672 1.00 90.44 190 LEU A CA 1
ATOM 1517 C C . LEU A 1 190 ? -9.491 -7.600 -3.483 1.00 90.44 190 LEU A C 1
ATOM 1519 O O . LEU A 1 190 ? -10.566 -7.884 -4.012 1.00 90.44 190 LEU A O 1
ATOM 1523 N N . VAL A 1 191 ? -8.428 -8.390 -3.555 1.00 83.56 191 VAL A N 1
ATOM 1524 C CA . VAL A 1 191 ? -8.448 -9.735 -4.126 1.00 83.56 191 VAL A CA 1
ATOM 1525 C C . VAL A 1 191 ? -7.998 -10.759 -3.081 1.00 83.56 191 VAL A C 1
ATOM 1527 O O . VAL A 1 191 ? -7.991 -10.516 -1.870 1.00 83.56 191 VAL A O 1
ATOM 1530 N N . ARG A 1 192 ? -7.711 -11.984 -3.528 1.00 77.56 192 ARG A N 1
ATOM 1531 C CA . ARG A 1 192 ? -7.101 -12.990 -2.666 1.00 77.56 192 ARG A CA 1
ATOM 1532 C C . ARG A 1 192 ? -5.613 -12.679 -2.510 1.00 77.56 192 ARG A C 1
ATOM 1534 O O . ARG A 1 192 ? -4.824 -12.970 -3.411 1.00 77.56 192 ARG A O 1
ATOM 1541 N N . ALA A 1 193 ? -5.240 -12.198 -1.328 1.00 72.31 193 ALA A N 1
ATOM 1542 C CA . ALA A 1 193 ? -3.847 -11.954 -0.982 1.00 72.31 193 ALA A CA 1
ATOM 1543 C C . ALA A 1 193 ? -2.999 -13.225 -1.173 1.00 72.31 193 ALA A C 1
ATOM 1545 O O . ALA A 1 193 ? -3.290 -14.275 -0.593 1.00 72.31 193 ALA A O 1
ATOM 1546 N N . LYS A 1 194 ? -1.909 -13.119 -1.942 1.00 72.31 194 LYS A N 1
ATOM 1547 C CA . LYS A 1 194 ? -0.926 -14.207 -2.139 1.00 72.31 194 LYS A CA 1
ATOM 1548 C C . LYS A 1 194 ? -0.026 -14.426 -0.916 1.00 72.31 194 LYS A C 1
ATOM 1550 O O . LYS A 1 194 ? 0.772 -15.357 -0.876 1.00 72.31 194 LYS A O 1
ATOM 1555 N N . TRP A 1 195 ? -0.146 -13.559 0.083 1.00 71.25 195 TRP A N 1
ATOM 1556 C CA . TRP A 1 195 ? 0.632 -13.560 1.314 1.00 71.25 195 TRP A CA 1
ATOM 1557 C C . TRP A 1 195 ? -0.070 -14.419 2.373 1.00 71.25 195 TRP A C 1
ATOM 1559 O O . TRP A 1 195 ? -0.902 -13.933 3.136 1.00 71.25 195 TRP A O 1
ATOM 1569 N N . THR A 1 196 ? 0.232 -15.717 2.395 1.00 71.19 196 THR A N 1
ATOM 1570 C CA . THR A 1 196 ? -0.455 -16.700 3.256 1.00 71.19 196 THR A CA 1
ATOM 1571 C C . THR A 1 196 ? 0.383 -17.184 4.436 1.00 71.19 196 THR A C 1
ATOM 1573 O O . THR A 1 196 ? -0.002 -18.138 5.106 1.00 71.19 196 THR A O 1
ATOM 1576 N N . ALA A 1 197 ? 1.539 -16.568 4.688 1.00 74.31 197 ALA A N 1
ATOM 1577 C CA . ALA A 1 197 ? 2.377 -16.937 5.820 1.00 74.31 197 ALA A CA 1
ATOM 1578 C C . ALA A 1 197 ? 1.672 -16.602 7.144 1.00 74.31 197 ALA A C 1
ATOM 1580 O O . ALA A 1 197 ? 1.209 -15.478 7.338 1.00 74.31 197 ALA A O 1
ATOM 1581 N N . SER A 1 198 ? 1.616 -17.578 8.048 1.00 82.50 198 SER A N 1
ATOM 1582 C CA . SER A 1 198 ? 1.092 -17.397 9.403 1.00 82.50 198 SER A CA 1
ATOM 1583 C C . SER A 1 198 ? 2.001 -16.503 10.239 1.00 82.50 198 SER A C 1
ATOM 1585 O O . SER A 1 198 ? 3.224 -16.501 10.058 1.00 82.50 198 SER A O 1
ATOM 1587 N N . ILE A 1 199 ? 1.408 -15.787 11.196 1.00 84.88 199 ILE A N 1
ATOM 1588 C CA . ILE A 1 199 ? 2.163 -14.964 12.143 1.00 84.88 199 ILE A CA 1
ATOM 1589 C C . ILE A 1 199 ? 2.804 -15.865 13.202 1.00 84.88 199 ILE A C 1
ATOM 1591 O O . ILE A 1 199 ? 2.073 -16.549 13.923 1.00 84.88 199 ILE A O 1
ATOM 1595 N N . PRO A 1 200 ? 4.141 -15.871 13.358 1.00 81.81 200 PRO A N 1
ATOM 1596 C CA . PRO A 1 200 ? 4.754 -16.619 14.443 1.00 81.81 200 PRO A CA 1
ATOM 1597 C C . PRO A 1 200 ? 4.347 -16.041 15.808 1.00 81.81 200 PRO A C 1
ATOM 1599 O O . PRO A 1 200 ? 4.076 -14.845 15.958 1.00 81.81 200 PRO A O 1
ATOM 1602 N N . ALA A 1 201 ? 4.297 -16.898 16.831 1.00 85.62 201 ALA A N 1
ATOM 1603 C CA . ALA A 1 201 ? 3.779 -16.531 18.151 1.00 85.62 201 ALA A CA 1
ATOM 1604 C C . ALA A 1 201 ? 4.529 -15.344 18.784 1.00 85.62 201 ALA A C 1
ATOM 1606 O O . ALA A 1 201 ? 3.910 -14.488 19.419 1.00 85.62 201 ALA A O 1
ATOM 1607 N N . GLN A 1 202 ? 5.846 -15.254 18.565 1.00 80.69 202 GLN A N 1
ATOM 1608 C CA . GLN A 1 202 ? 6.677 -14.168 19.084 1.00 80.69 202 GLN A CA 1
ATOM 1609 C C . GLN A 1 202 ? 6.289 -12.807 18.481 1.00 80.69 202 GLN A C 1
ATOM 1611 O O . GLN A 1 202 ? 6.145 -11.828 19.213 1.00 80.69 202 GLN A O 1
ATOM 1616 N N . GLU A 1 203 ? 6.086 -12.735 17.165 1.00 79.06 203 GLU A N 1
ATOM 1617 C CA . GLU A 1 203 ? 5.620 -11.541 16.453 1.00 79.06 203 GLU A CA 1
ATOM 1618 C C . GLU A 1 203 ? 4.224 -11.152 16.924 1.00 79.06 203 GLU A C 1
ATOM 1620 O O . GLU A 1 203 ? 3.976 -9.983 17.228 1.00 79.06 203 GLU A O 1
ATOM 1625 N N . LYS A 1 204 ? 3.324 -12.132 17.050 1.00 87.50 204 LYS A N 1
ATOM 1626 C CA . LYS A 1 204 ? 1.964 -11.889 17.532 1.00 87.50 204 LYS A CA 1
ATOM 1627 C C . LYS A 1 204 ? 1.978 -11.279 18.936 1.00 87.50 204 LYS A C 1
ATOM 1629 O O . LYS A 1 204 ? 1.307 -10.275 19.167 1.00 87.50 204 LYS A O 1
ATOM 1634 N N . ALA A 1 205 ? 2.793 -11.819 19.846 1.00 88.38 205 ALA A N 1
ATOM 1635 C CA . ALA A 1 205 ? 2.970 -11.290 21.198 1.00 88.38 205 ALA A CA 1
ATOM 1636 C C . ALA A 1 205 ? 3.588 -9.881 21.200 1.00 88.38 205 ALA A C 1
ATOM 1638 O O . ALA A 1 205 ? 3.105 -8.992 21.906 1.00 88.38 205 ALA A O 1
ATOM 1639 N N . PHE A 1 206 ? 4.613 -9.648 20.373 1.00 85.31 206 PHE A N 1
ATOM 1640 C CA . PHE A 1 206 ? 5.249 -8.340 20.220 1.00 85.31 206 PHE A CA 1
ATOM 1641 C C . PHE A 1 206 ? 4.247 -7.273 19.765 1.00 85.31 206 PHE A C 1
ATOM 1643 O O . PHE A 1 206 ? 4.107 -6.242 20.421 1.00 85.31 206 PHE A O 1
ATOM 1650 N N . PHE A 1 207 ? 3.503 -7.521 18.686 1.00 88.00 207 PHE A N 1
ATOM 1651 C CA . PHE A 1 207 ? 2.518 -6.565 18.181 1.00 88.00 207 PHE A CA 1
ATOM 1652 C C . PHE A 1 207 ? 1.324 -6.402 19.131 1.00 88.00 207 PHE A C 1
ATOM 1654 O O . PHE A 1 207 ? 0.834 -5.285 19.304 1.00 88.00 207 PHE A O 1
ATOM 1661 N N . LYS A 1 208 ? 0.901 -7.470 19.824 1.00 92.19 208 LYS A N 1
ATOM 1662 C CA . LYS A 1 208 ? -0.172 -7.418 20.831 1.00 92.19 208 LYS A CA 1
ATOM 1663 C C . LYS A 1 208 ? 0.193 -6.501 22.000 1.00 92.19 208 LYS A C 1
ATOM 1665 O O . LYS A 1 208 ? -0.649 -5.707 22.414 1.00 92.19 208 LYS A O 1
ATOM 1670 N N . LYS A 1 209 ? 1.445 -6.544 22.475 1.00 90.94 209 LYS A N 1
ATOM 1671 C CA . LYS A 1 209 ? 1.952 -5.633 23.517 1.00 90.94 209 LYS A CA 1
ATOM 1672 C C . LYS A 1 209 ? 1.754 -4.166 23.125 1.00 90.94 209 LYS A C 1
ATOM 1674 O O . LYS A 1 209 ? 1.255 -3.380 23.927 1.00 90.94 209 LYS A O 1
ATOM 1679 N N . TYR A 1 210 ? 2.124 -3.787 21.899 1.00 87.38 210 TYR A N 1
ATOM 1680 C CA . TYR A 1 210 ? 2.002 -2.394 21.451 1.00 87.38 210 TYR A CA 1
ATOM 1681 C C . TYR A 1 210 ? 0.570 -1.993 21.120 1.00 87.38 210 TYR A C 1
ATOM 1683 O O . TYR A 1 210 ? 0.202 -0.861 21.408 1.00 87.38 210 TYR A O 1
ATOM 1691 N N . MET A 1 211 ? -0.254 -2.917 20.626 1.00 89.50 211 MET A N 1
ATOM 1692 C CA . MET A 1 211 ? -1.696 -2.702 20.495 1.00 89.50 211 MET A CA 1
ATOM 1693 C C . MET A 1 211 ? -2.328 -2.353 21.852 1.00 89.50 211 MET A C 1
ATOM 1695 O O . MET A 1 211 ? -3.027 -1.353 21.970 1.00 89.50 211 MET A O 1
ATOM 1699 N N . GLN A 1 212 ? -2.034 -3.127 22.903 1.00 88.19 212 GLN A N 1
ATOM 1700 C CA . GLN A 1 212 ? -2.543 -2.875 24.258 1.00 88.19 212 GLN A CA 1
ATOM 1701 C C . GLN A 1 212 ? -2.009 -1.567 24.849 1.00 88.19 212 GLN A C 1
ATOM 1703 O O . GLN A 1 212 ? -2.779 -0.787 25.404 1.00 88.19 212 GLN A O 1
ATOM 1708 N N . ALA A 1 213 ? -0.712 -1.296 24.695 1.00 84.44 213 ALA A N 1
ATOM 1709 C CA . ALA A 1 213 ? -0.106 -0.065 25.190 1.00 84.44 213 ALA A CA 1
ATOM 1710 C C . ALA A 1 213 ? -0.669 1.190 24.499 1.00 84.44 213 ALA A C 1
ATOM 1712 O O . ALA A 1 213 ? -0.781 2.232 25.141 1.00 84.44 213 ALA A O 1
ATOM 1713 N N . SER A 1 214 ? -1.003 1.119 23.205 1.00 82.75 214 SER A N 1
ATOM 1714 C CA . SER A 1 214 ? -1.679 2.208 22.484 1.00 82.75 214 SER A CA 1
ATOM 1715 C C . SER A 1 214 ? -3.068 2.469 23.036 1.00 82.75 214 SER A C 1
ATOM 1717 O O . SER A 1 214 ? -3.398 3.615 23.308 1.00 82.75 214 SER A O 1
ATOM 1719 N N . LEU A 1 215 ? -3.853 1.415 23.256 1.00 76.94 215 LEU A N 1
ATOM 1720 C CA . LEU A 1 215 ? -5.205 1.540 23.801 1.00 76.94 215 LEU A CA 1
ATOM 1721 C C . LEU A 1 215 ? -5.192 2.133 25.208 1.00 76.94 215 LEU A C 1
ATOM 1723 O O . LEU A 1 215 ? -5.969 3.032 25.489 1.00 76.94 215 LEU A O 1
ATOM 1727 N N . GLN A 1 216 ? -4.281 1.673 26.070 1.00 75.94 216 GLN A N 1
ATOM 1728 C CA . GLN A 1 216 ? -4.127 2.215 27.423 1.00 75.94 216 GLN A CA 1
ATOM 1729 C C . GLN A 1 216 ? -3.706 3.687 27.429 1.00 75.94 216 GLN A C 1
ATOM 1731 O O . GLN A 1 216 ? -4.073 4.430 28.335 1.00 75.94 216 GLN A O 1
ATOM 1736 N N . GLU A 1 217 ? -2.895 4.110 26.457 1.00 75.81 217 GLU A N 1
ATOM 1737 C CA . GLU A 1 217 ? -2.528 5.515 26.309 1.00 75.81 217 GLU A CA 1
ATOM 1738 C C . GLU A 1 217 ? -3.724 6.345 25.832 1.00 75.81 217 GLU A C 1
ATOM 1740 O O . GLU A 1 217 ? -4.055 7.348 26.460 1.00 75.81 217 GLU A O 1
ATOM 1745 N N . LEU A 1 218 ? -4.395 5.906 24.766 1.00 70.88 218 LEU A N 1
ATOM 1746 C CA . LEU A 1 218 ? -5.532 6.617 24.183 1.00 70.88 218 LEU A CA 1
ATOM 1747 C C . LEU A 1 218 ? -6.715 6.696 25.148 1.00 70.88 218 LEU A C 1
ATOM 1749 O O . LEU A 1 218 ? -7.322 7.751 25.271 1.00 70.88 218 LEU A O 1
ATOM 1753 N N . SER A 1 219 ? -6.975 5.646 25.931 1.00 63.75 219 SER A N 1
ATOM 1754 C CA . SER A 1 219 ? -8.029 5.658 26.952 1.00 63.75 219 SER A CA 1
ATOM 1755 C C . SER A 1 219 ? -7.784 6.681 28.067 1.00 63.75 219 SER A C 1
ATOM 1757 O O . SER A 1 219 ? -8.710 7.031 28.792 1.00 63.75 219 SER A O 1
ATOM 1759 N N . ARG A 1 220 ? -6.534 7.127 28.259 1.00 59.84 220 ARG A N 1
ATOM 1760 C CA . ARG A 1 220 ? -6.164 8.174 29.230 1.00 59.84 220 ARG A CA 1
ATOM 1761 C C . ARG A 1 220 ? -6.168 9.571 28.608 1.00 59.84 220 ARG A C 1
ATOM 1763 O O . ARG A 1 220 ? -6.246 10.557 29.335 1.00 59.84 220 ARG A O 1
ATOM 1770 N N . GLN A 1 221 ? -6.072 9.659 27.284 1.00 55.78 221 GLN A N 1
ATOM 1771 C CA . GLN A 1 221 ? -6.127 10.900 26.519 1.00 55.78 221 GLN A CA 1
ATOM 1772 C C . GLN A 1 221 ? -7.603 11.214 26.249 1.00 55.78 221 GLN A C 1
ATOM 1774 O O . GLN A 1 221 ? -8.157 10.869 25.213 1.00 55.78 221 GLN A O 1
ATOM 1779 N N . VAL A 1 222 ? -8.267 11.797 27.252 1.00 45.22 222 VAL A N 1
ATOM 1780 C CA . VAL A 1 222 ? -9.694 12.149 27.213 1.00 45.22 222 VAL A CA 1
ATOM 1781 C C . VAL A 1 222 ? -9.945 13.227 26.166 1.00 45.22 222 VAL A C 1
ATOM 1783 O O . VAL A 1 222 ? -9.249 14.241 26.128 1.00 45.22 222 VAL A O 1
ATOM 1786 N N . VAL A 1 223 ? -10.975 13.023 25.346 1.00 46.34 223 VAL A N 1
ATOM 1787 C CA . VAL A 1 223 ? -11.340 13.934 24.271 1.00 46.34 223 VAL A CA 1
ATOM 1788 C C . VAL A 1 223 ? -12.870 14.086 24.195 1.00 46.34 223 VAL A C 1
ATOM 1790 O O . VAL A 1 223 ? -13.552 13.140 23.811 1.00 46.34 223 VAL A O 1
ATOM 1793 N N . LEU A 1 224 ? -13.425 15.249 24.581 1.00 43.56 224 LEU A N 1
ATOM 1794 C CA . LEU A 1 224 ? -14.888 15.480 24.607 1.00 43.56 224 LEU A CA 1
ATOM 1795 C C . LEU A 1 224 ? -15.397 15.997 23.249 1.00 43.56 224 LEU A C 1
ATOM 1797 O O . LEU A 1 224 ? -14.958 17.061 22.829 1.00 43.56 224 LEU A O 1
ATOM 1801 N N . TYR A 1 225 ? -16.357 15.321 22.614 1.00 39.88 225 TYR A N 1
ATOM 1802 C CA . TYR A 1 225 ? -17.024 15.794 21.393 1.00 39.88 225 TYR A CA 1
ATOM 1803 C C . TYR A 1 225 ? -18.475 16.175 21.687 1.00 39.88 225 TYR A C 1
ATOM 1805 O O . TYR A 1 225 ? -19.198 15.426 22.338 1.00 39.88 225 TYR A O 1
ATOM 1813 N N . GLU A 1 226 ? -18.914 17.319 21.168 1.00 38.53 226 GLU A N 1
ATOM 1814 C CA . GLU A 1 226 ? -20.330 17.672 21.067 1.00 38.53 226 GLU A CA 1
ATOM 1815 C C . GLU A 1 226 ? -20.712 17.610 19.584 1.00 38.53 226 GLU A C 1
ATOM 1817 O O . GLU A 1 226 ? -20.658 18.601 18.862 1.00 38.53 226 GLU A O 1
ATOM 1822 N N . GLU A 1 227 ? -21.022 16.408 19.099 1.00 37.94 227 GLU A N 1
ATOM 1823 C CA . GLU A 1 227 ? -21.562 16.202 17.756 1.00 37.94 227 GLU A CA 1
ATOM 1824 C C . GLU A 1 227 ? -22.716 15.199 17.793 1.00 37.94 227 GLU A C 1
ATOM 1826 O O . GLU A 1 227 ? -22.657 14.175 18.473 1.00 37.94 227 GLU A O 1
ATOM 1831 N N . ASN A 1 228 ? -23.744 15.460 16.984 1.00 39.72 228 ASN A N 1
ATOM 1832 C CA . ASN A 1 228 ? -24.819 14.518 16.660 1.00 39.72 228 ASN A CA 1
ATOM 1833 C C . ASN A 1 228 ? -24.311 13.388 15.730 1.00 39.72 228 ASN A C 1
ATOM 1835 O O . ASN A 1 228 ? -24.919 13.101 14.699 1.00 39.72 228 ASN A O 1
ATOM 1839 N N . ALA A 1 229 ? -23.165 12.779 16.043 1.00 40.81 229 ALA A N 1
ATOM 1840 C CA . ALA A 1 229 ? -22.536 11.721 15.257 1.00 40.81 229 ALA A CA 1
ATOM 1841 C C . ALA A 1 229 ? -22.586 10.380 16.005 1.00 40.81 229 ALA A C 1
ATOM 1843 O O . ALA A 1 229 ? -22.563 10.318 17.233 1.00 40.81 229 ALA A O 1
ATOM 1844 N N . ALA A 1 230 ? -22.678 9.280 15.258 1.00 42.22 230 ALA A N 1
ATOM 1845 C CA . ALA A 1 230 ? -22.798 7.949 15.839 1.00 42.22 230 ALA A CA 1
ATOM 1846 C C . ALA A 1 230 ? -21.478 7.530 16.522 1.00 42.22 230 ALA A C 1
ATOM 1848 O O . ALA A 1 230 ? -20.451 7.353 15.864 1.00 42.22 230 ALA A O 1
ATOM 1849 N N . SER A 1 231 ? -21.516 7.402 17.849 1.00 42.91 231 SER A N 1
ATOM 1850 C CA . SER A 1 231 ? -20.346 7.226 18.716 1.00 42.91 231 SER A CA 1
ATOM 1851 C C . SER A 1 231 ? -19.944 5.752 18.930 1.00 42.91 231 SER A C 1
ATOM 1853 O O . SER A 1 231 ? -20.738 4.828 18.738 1.00 42.91 231 SER A O 1
ATOM 1855 N N . LEU A 1 232 ? -18.686 5.517 19.333 1.00 43.12 232 LEU A N 1
ATOM 1856 C CA . LEU A 1 232 ? -18.121 4.207 19.703 1.00 43.12 232 LEU A CA 1
ATOM 1857 C C . LEU A 1 232 ? -18.310 3.848 21.189 1.00 43.12 232 LEU A C 1
ATOM 1859 O O . LEU A 1 232 ? -17.545 3.044 21.720 1.00 43.12 232 LEU A O 1
ATOM 1863 N N . ASP A 1 233 ? -19.362 4.352 21.846 1.00 41.22 233 ASP A N 1
ATOM 1864 C CA . ASP A 1 233 ? -19.735 4.147 23.276 1.00 41.22 233 ASP A CA 1
ATOM 1865 C C . ASP A 1 233 ? -19.705 2.683 23.757 1.00 41.22 233 ASP A C 1
ATOM 1867 O O . ASP A 1 233 ? -19.760 2.336 24.936 1.00 41.22 233 ASP A O 1
ATOM 1871 N N . VAL A 1 234 ? -19.669 1.804 22.777 1.00 41.00 234 VAL A N 1
ATOM 1872 C CA . VAL A 1 234 ? -19.687 0.367 22.795 1.00 41.00 234 VAL A CA 1
ATOM 1873 C C . VAL A 1 234 ? -18.316 -0.241 23.197 1.00 41.00 234 VAL A C 1
ATOM 1875 O O . VAL A 1 234 ? -18.275 -1.409 23.588 1.00 41.00 234 VAL A O 1
ATOM 1878 N N . LEU A 1 235 ? -17.208 0.515 23.192 1.00 38.69 235 LEU A N 1
ATOM 1879 C CA . LEU A 1 235 ? -15.818 0.034 23.362 1.00 38.69 235 LEU A CA 1
ATOM 1880 C C . LEU A 1 235 ? -15.240 -0.061 24.802 1.00 38.69 235 LEU A C 1
ATOM 1882 O O . LEU A 1 235 ? -14.025 -0.142 24.936 1.00 38.69 235 LEU A O 1
ATOM 1886 N N . ASP A 1 236 ? -16.093 -0.198 25.835 1.00 38.47 236 ASP A N 1
ATOM 1887 C CA . ASP A 1 236 ? -15.767 -0.499 27.266 1.00 38.47 236 ASP A CA 1
ATOM 1888 C C . ASP A 1 236 ? -15.603 0.764 28.163 1.00 38.47 236 ASP A C 1
ATOM 1890 O O . ASP A 1 236 ? -14.629 1.496 28.060 1.00 38.47 236 ASP A O 1
ATOM 1894 N N . LYS A 1 237 ? -16.646 1.249 28.868 1.00 41.59 237 LYS A N 1
ATOM 1895 C CA . LYS A 1 237 ? -17.274 0.842 30.164 1.00 41.59 237 LYS A CA 1
ATOM 1896 C C . LYS A 1 237 ? -16.589 1.246 31.496 1.00 41.59 237 LYS A C 1
ATOM 1898 O O . LYS A 1 237 ? -16.973 0.704 32.529 1.00 41.59 237 LYS A O 1
ATOM 1903 N N . THR A 1 238 ? -15.710 2.254 31.565 1.00 31.44 238 THR A N 1
ATOM 1904 C CA . THR A 1 238 ? -15.178 2.714 32.882 1.00 31.44 238 THR A CA 1
ATOM 1905 C C . THR A 1 238 ? -15.412 4.169 33.305 1.00 31.44 238 THR A C 1
ATOM 1907 O O . THR A 1 238 ? -14.866 4.562 34.330 1.00 31.44 238 THR A O 1
ATOM 1910 N N . ALA A 1 239 ? -16.305 4.948 32.673 1.00 31.36 239 ALA A N 1
ATOM 1911 C CA . ALA A 1 239 ? -16.867 6.150 33.330 1.00 31.36 239 ALA A CA 1
ATOM 1912 C C . ALA A 1 239 ? -18.171 6.691 32.695 1.00 31.36 239 ALA A C 1
ATOM 1914 O O . ALA A 1 239 ? -18.178 7.753 32.079 1.00 31.36 239 ALA A O 1
ATOM 1915 N N . GLY A 1 240 ? -19.312 6.023 32.889 1.00 34.97 240 GLY A N 1
ATOM 1916 C CA . GLY A 1 240 ? -20.626 6.644 32.626 1.00 34.97 240 GLY A CA 1
ATOM 1917 C C . GLY A 1 240 ? -21.064 7.617 33.740 1.00 34.97 240 GLY A C 1
ATOM 1918 O O . GLY A 1 240 ? -20.563 7.512 34.861 1.00 34.97 240 GLY A O 1
ATOM 1919 N N . ARG A 1 241 ? -21.972 8.569 33.448 1.00 33.53 241 ARG A N 1
ATOM 1920 C CA . ARG A 1 241 ? -23.266 8.816 34.153 1.00 33.53 241 ARG A CA 1
ATOM 1921 C C . ARG A 1 241 ? -23.996 10.078 33.635 1.00 33.53 241 ARG A C 1
ATOM 1923 O O . ARG A 1 241 ? -23.368 10.978 33.099 1.00 33.53 241 ARG A O 1
ATOM 1930 N N . TYR A 1 242 ? -25.323 10.053 33.780 1.00 40.06 242 TYR A N 1
ATOM 1931 C CA . TYR A 1 242 ? -26.372 10.785 33.051 1.00 40.06 242 TYR A CA 1
ATOM 1932 C C . TYR A 1 242 ? -27.007 11.933 33.862 1.00 40.06 242 TYR A C 1
ATOM 1934 O O . TYR A 1 242 ? -27.033 11.853 35.089 1.00 40.06 242 TYR A O 1
ATOM 1942 N N . ASN A 1 243 ? -27.648 12.899 33.187 1.00 34.84 243 ASN A N 1
ATOM 1943 C CA . ASN A 1 243 ? -28.775 13.676 33.728 1.00 34.84 243 ASN A CA 1
ATOM 1944 C C . ASN A 1 243 ? -29.870 13.930 32.658 1.00 34.84 243 ASN A C 1
ATOM 1946 O O . ASN A 1 243 ? -29.697 13.634 31.477 1.00 34.84 243 ASN A O 1
ATOM 1950 N N . SER A 1 244 ? -31.044 14.373 33.115 1.00 37.47 244 SER A N 1
ATOM 1951 C CA . SER A 1 244 ? -32.384 14.205 32.522 1.00 37.47 244 SER A CA 1
ATOM 1952 C C . SER A 1 244 ? -32.712 14.982 31.237 1.00 37.47 244 SER A C 1
ATOM 1954 O O . SER A 1 244 ? -33.868 14.971 30.821 1.00 37.47 244 SER A O 1
ATOM 1956 N N . SER A 1 245 ? -31.752 15.634 30.579 1.00 38.69 245 SER A N 1
ATOM 1957 C CA . SER A 1 245 ? -32.052 16.483 29.410 1.00 38.69 245 SER A CA 1
ATOM 1958 C C . SER A 1 245 ? -31.077 16.388 28.236 1.00 38.69 245 SER A C 1
ATOM 1960 O O . SER A 1 245 ? -31.378 16.932 27.178 1.00 38.69 245 SER A O 1
ATOM 1962 N N . SER A 1 246 ? -29.953 15.674 28.341 1.00 34.75 246 SER A N 1
ATOM 1963 C CA . SER A 1 246 ? -29.109 15.400 27.170 1.00 34.75 246 SER A CA 1
ATOM 1964 C C . SER A 1 246 ? -28.150 14.232 27.409 1.00 34.75 246 SER A C 1
ATOM 1966 O O . SER A 1 246 ? -27.497 14.117 28.443 1.00 34.75 246 SER A O 1
ATOM 1968 N N . LYS A 1 247 ? -28.057 13.329 26.426 1.00 39.69 247 LYS A N 1
ATOM 1969 C CA . LYS A 1 247 ? -26.989 12.325 26.366 1.00 39.69 247 LYS A CA 1
ATOM 1970 C C . LYS A 1 247 ? -25.733 13.011 25.830 1.00 39.69 247 LYS A C 1
ATOM 1972 O O . LYS A 1 247 ? -25.747 13.465 24.692 1.00 39.69 247 LYS A O 1
ATOM 1977 N N . GLN A 1 248 ? -24.660 13.061 26.613 1.00 39.19 248 GLN A N 1
ATOM 1978 C CA . GLN A 1 248 ? -23.338 13.478 26.138 1.00 39.19 248 GLN A CA 1
ATOM 1979 C C . GLN A 1 248 ? -22.382 12.285 26.218 1.00 39.19 248 GLN A C 1
ATOM 1981 O O . GLN A 1 248 ? -22.218 11.677 27.277 1.00 39.19 248 GLN A O 1
ATOM 1986 N N . TYR A 1 249 ? -21.780 11.933 25.085 1.00 39.75 249 TYR A N 1
ATOM 1987 C CA . TYR A 1 249 ? -20.800 10.857 24.965 1.00 39.75 249 TYR A CA 1
ATOM 1988 C C . TYR A 1 249 ? -19.417 11.460 24.688 1.00 39.75 249 TYR A C 1
ATOM 1990 O O . TYR A 1 249 ? -19.272 12.350 23.857 1.00 39.75 249 TYR A O 1
ATOM 1998 N N . LEU A 1 250 ? -18.399 10.998 25.418 1.00 44.34 250 LEU A N 1
ATOM 1999 C CA . LEU A 1 250 ? -17.041 11.550 25.418 1.00 44.34 250 LEU A CA 1
ATOM 2000 C C . LEU A 1 250 ? -16.103 10.700 24.552 1.00 44.34 250 LEU A C 1
ATOM 2002 O O . LEU A 1 250 ? -15.270 9.978 25.096 1.00 44.34 250 LEU A O 1
ATOM 2006 N N . TYR A 1 251 ? -16.259 10.724 23.226 1.00 48.06 251 TYR A N 1
ATOM 2007 C CA . TYR A 1 251 ? -15.428 9.898 22.341 1.00 48.06 251 TYR A CA 1
ATOM 2008 C C . TYR A 1 251 ? -15.128 10.586 21.012 1.00 48.06 251 TYR A C 1
ATOM 2010 O O . TYR A 1 251 ? -15.967 11.311 20.481 1.00 48.06 251 TYR A O 1
ATOM 2018 N N . ARG A 1 252 ? -13.946 10.293 20.447 1.00 51.69 252 ARG A N 1
ATOM 2019 C CA . ARG A 1 252 ? -13.654 10.549 19.029 1.00 51.69 252 ARG A CA 1
ATOM 2020 C C . ARG A 1 252 ? -14.693 9.825 18.163 1.00 51.69 252 ARG A C 1
ATOM 2022 O O . ARG A 1 252 ? -15.046 8.686 18.495 1.00 51.69 252 ARG A O 1
ATOM 2029 N N . PRO A 1 253 ? -15.176 10.429 17.059 1.00 54.56 253 PRO A N 1
ATOM 2030 C CA . PRO A 1 253 ? -15.948 9.709 16.058 1.00 54.56 253 PRO A CA 1
ATOM 2031 C C . PRO A 1 253 ? -15.245 8.406 15.689 1.00 54.56 253 PRO A C 1
ATOM 2033 O O . PRO A 1 253 ? -14.015 8.332 15.696 1.00 54.56 253 PRO A O 1
ATOM 2036 N N . ALA A 1 254 ? -16.017 7.371 15.351 1.00 58.72 254 ALA A N 1
ATOM 2037 C CA . ALA A 1 254 ? -15.471 6.027 15.189 1.00 58.72 254 ALA A CA 1
ATOM 2038 C C . ALA A 1 254 ? -14.264 5.950 14.250 1.00 58.72 254 ALA A C 1
ATOM 2040 O O . ALA A 1 254 ? -13.280 5.256 14.500 1.00 58.72 254 ALA A O 1
ATOM 2041 N N . THR A 1 255 ? -14.360 6.723 13.180 1.00 57.34 255 THR A N 1
ATOM 2042 C CA . THR A 1 255 ? -13.343 6.903 12.160 1.00 57.34 255 THR A CA 1
ATOM 2043 C C . THR A 1 255 ? -12.047 7.502 12.709 1.00 57.34 255 THR A C 1
ATOM 2045 O O . THR A 1 255 ? -10.961 7.028 12.378 1.00 57.34 255 THR A O 1
ATOM 2048 N N . ASP A 1 256 ? -12.151 8.490 13.592 1.00 64.94 256 ASP A N 1
ATOM 2049 C CA . ASP A 1 256 ? -11.012 9.238 14.126 1.00 64.94 256 ASP A CA 1
ATOM 2050 C C . ASP A 1 256 ? -10.326 8.476 15.264 1.00 64.94 256 ASP A C 1
ATOM 2052 O O . ASP A 1 256 ? -9.106 8.544 15.419 1.00 64.94 256 ASP A O 1
ATOM 2056 N N . GLU A 1 257 ? -11.085 7.664 16.002 1.00 69.31 257 GLU A N 1
ATOM 2057 C CA . GLU A 1 257 ? -10.544 6.721 16.983 1.00 69.31 257 GLU A CA 1
ATOM 2058 C C . GLU A 1 257 ? -9.743 5.598 16.298 1.00 69.31 257 GLU A C 1
ATOM 2060 O O . GLU A 1 257 ? -8.651 5.236 16.747 1.00 69.31 257 GLU A O 1
ATOM 2065 N N . CYS A 1 258 ? -10.214 5.101 15.145 1.00 74.62 258 CYS A N 1
ATOM 2066 C CA . CYS A 1 258 ? -9.466 4.131 14.338 1.00 74.62 258 CYS A CA 1
ATOM 2067 C C . CYS A 1 258 ? -8.139 4.711 13.827 1.00 74.62 258 CYS A C 1
ATOM 2069 O O . CYS A 1 258 ? -7.096 4.052 13.912 1.00 74.62 258 CYS A O 1
ATOM 2071 N N . ALA A 1 259 ? -8.153 5.955 13.339 1.00 74.75 259 ALA A N 1
ATOM 2072 C CA . ALA A 1 259 ? -6.950 6.653 12.891 1.00 74.75 259 ALA A CA 1
ATOM 2073 C C . ALA A 1 259 ? -5.965 6.899 14.049 1.00 74.75 259 ALA A C 1
ATOM 2075 O O . ALA A 1 259 ? -4.770 6.622 13.923 1.00 74.75 259 ALA A O 1
ATOM 2076 N N . ALA A 1 260 ? -6.463 7.333 15.209 1.00 75.50 260 ALA A N 1
ATOM 2077 C CA . ALA A 1 260 ? -5.649 7.557 16.397 1.00 75.50 260 ALA A CA 1
ATOM 2078 C C . ALA A 1 260 ? -4.983 6.277 16.918 1.00 75.50 260 ALA A C 1
ATOM 2080 O O . ALA A 1 260 ? -3.776 6.263 17.167 1.00 75.50 260 ALA A O 1
ATOM 2081 N N . CYS A 1 261 ? -5.743 5.184 17.044 1.00 79.12 261 CYS A N 1
ATOM 2082 C CA . CYS A 1 261 ? -5.219 3.881 17.457 1.00 79.12 261 CYS A CA 1
ATOM 2083 C C . CYS A 1 261 ? -4.188 3.340 16.464 1.00 79.12 261 CYS A C 1
ATOM 2085 O O . CYS A 1 261 ? -3.159 2.788 16.876 1.00 79.12 261 CYS A O 1
ATOM 2087 N N . THR A 1 262 ? -4.426 3.540 15.167 1.00 83.62 262 THR A N 1
ATOM 2088 C CA . THR A 1 262 ? -3.477 3.197 14.104 1.00 83.62 262 THR A CA 1
ATOM 2089 C C . THR A 1 262 ? -2.169 3.965 14.274 1.00 83.62 262 THR A C 1
ATOM 2091 O O . THR A 1 262 ? -1.109 3.346 14.396 1.00 83.62 262 THR A O 1
ATOM 2094 N N . TYR A 1 263 ? -2.236 5.296 14.384 1.0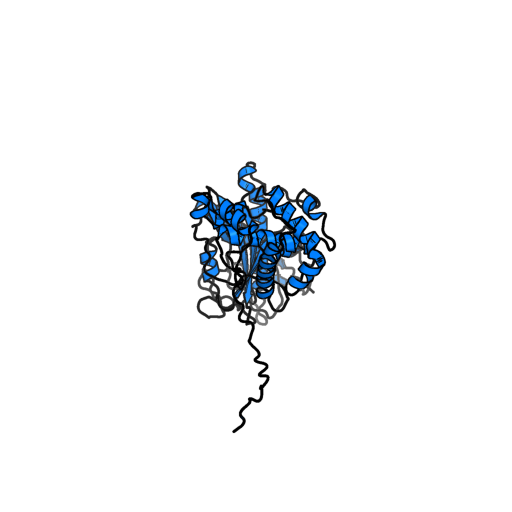0 82.12 263 TYR A N 1
ATOM 2095 C CA . TYR A 1 263 ? -1.057 6.145 14.550 1.00 82.12 263 TYR A CA 1
ATOM 2096 C C . TYR A 1 263 ? -0.289 5.814 15.838 1.00 82.12 263 TYR A C 1
ATOM 2098 O O . TYR A 1 263 ? 0.922 5.594 15.795 1.00 82.12 263 TYR A O 1
ATOM 2106 N N . ALA A 1 264 ? -0.978 5.713 16.981 1.00 82.38 264 ALA A N 1
ATOM 2107 C CA . ALA A 1 264 ? -0.360 5.399 18.269 1.00 82.38 264 ALA A CA 1
ATOM 2108 C C . ALA A 1 264 ? 0.366 4.043 18.239 1.00 82.38 264 ALA A C 1
ATOM 2110 O O . ALA A 1 264 ? 1.492 3.932 18.736 1.00 82.38 264 ALA A O 1
ATOM 2111 N N . SER A 1 265 ? -0.237 3.035 17.597 1.00 86.88 265 SER A N 1
ATOM 2112 C CA . SER A 1 265 ? 0.358 1.704 17.431 1.00 86.88 265 SER A CA 1
ATOM 2113 C C . SER A 1 265 ? 1.595 1.748 16.550 1.00 86.88 265 SER A C 1
ATOM 2115 O O . SER A 1 265 ? 2.655 1.288 16.978 1.00 86.88 265 SER A O 1
ATOM 2117 N N . CYS A 1 266 ? 1.507 2.366 15.371 1.00 81.75 266 CYS A N 1
ATOM 2118 C CA . CYS A 1 266 ? 2.658 2.548 14.493 1.00 81.75 266 CYS A CA 1
ATOM 2119 C C . CYS A 1 266 ? 3.796 3.300 15.198 1.00 81.75 266 CYS A C 1
ATOM 2121 O O . CYS A 1 266 ? 4.926 2.816 15.209 1.00 81.75 266 CYS A O 1
ATOM 2123 N N . ARG A 1 267 ? 3.502 4.417 15.874 1.00 82.44 267 ARG A N 1
ATOM 2124 C CA . ARG A 1 267 ? 4.482 5.215 16.625 1.00 82.44 267 ARG A CA 1
ATOM 2125 C C . ARG A 1 267 ? 5.200 4.393 17.692 1.00 82.44 267 ARG A C 1
ATOM 2127 O O . ARG A 1 267 ? 6.429 4.429 17.775 1.00 82.44 267 ARG A O 1
ATOM 2134 N N . LYS A 1 268 ? 4.457 3.656 18.524 1.00 81.50 268 LYS A N 1
ATOM 2135 C CA . LYS A 1 268 ? 5.050 2.836 19.591 1.00 81.50 268 LYS A CA 1
ATOM 2136 C C . LYS A 1 268 ? 5.899 1.699 19.030 1.00 81.50 268 LYS A C 1
ATOM 2138 O O . LYS A 1 268 ? 6.985 1.459 19.552 1.00 81.50 268 LYS A O 1
ATOM 2143 N N . ILE A 1 269 ? 5.445 1.039 17.963 1.00 79.44 269 ILE A N 1
ATOM 2144 C CA . ILE A 1 269 ? 6.214 -0.021 17.300 1.00 79.44 269 ILE A CA 1
ATOM 2145 C C . ILE A 1 269 ? 7.493 0.555 16.688 1.00 79.44 269 ILE A C 1
ATOM 2147 O O . ILE A 1 269 ? 8.562 -0.005 16.912 1.00 79.44 269 ILE A O 1
ATOM 2151 N N . CYS A 1 270 ? 7.413 1.691 15.985 1.00 74.88 270 CYS A N 1
ATOM 2152 C CA . CYS A 1 270 ? 8.584 2.402 15.469 1.00 74.88 270 CYS A CA 1
ATOM 2153 C C . CYS A 1 270 ? 9.613 2.638 16.579 1.00 74.88 270 CYS A C 1
ATOM 2155 O O . CYS A 1 270 ? 10.747 2.178 16.470 1.00 74.88 270 CYS A O 1
ATOM 2157 N N . ARG A 1 271 ? 9.209 3.289 17.680 1.00 74.69 271 ARG A N 1
ATOM 2158 C CA . ARG A 1 271 ? 10.104 3.596 18.811 1.00 74.69 271 ARG A CA 1
ATOM 2159 C C . ARG A 1 271 ? 10.697 2.335 19.449 1.00 74.69 271 ARG A C 1
ATOM 2161 O O . ARG A 1 271 ? 11.867 2.318 19.811 1.00 74.69 271 ARG A O 1
ATOM 2168 N N . ALA A 1 272 ? 9.914 1.266 19.548 1.00 72.56 272 ALA A N 1
ATOM 2169 C CA . ALA A 1 272 ? 10.359 -0.001 20.115 1.00 72.56 272 ALA A CA 1
ATOM 2170 C C . ALA A 1 272 ? 11.383 -0.752 19.261 1.00 72.56 272 ALA A C 1
ATOM 2172 O O . ALA A 1 272 ? 12.247 -1.436 19.802 1.00 72.56 272 ALA A O 1
ATOM 2173 N N . VAL A 1 273 ? 11.259 -0.670 17.937 1.00 67.00 273 VAL A N 1
ATOM 2174 C CA . VAL A 1 273 ? 12.205 -1.298 17.008 1.00 67.00 273 VAL A CA 1
ATOM 2175 C C . VAL A 1 273 ? 13.490 -0.480 16.908 1.00 67.00 273 VAL A C 1
ATOM 2177 O O . VAL A 1 273 ? 14.566 -1.064 16.836 1.00 67.00 273 VAL A O 1
ATOM 2180 N N . VAL A 1 274 ? 13.384 0.851 16.983 1.00 57.09 274 VAL A N 1
ATOM 2181 C CA . VAL A 1 274 ? 14.525 1.779 17.055 1.00 57.09 274 VAL A CA 1
ATOM 2182 C C . VAL A 1 274 ? 15.382 1.530 18.302 1.00 57.09 274 VAL A C 1
ATOM 2184 O O . VAL A 1 274 ? 16.602 1.517 18.205 1.00 57.09 274 VAL A O 1
ATOM 2187 N N . GLY A 1 275 ? 14.759 1.292 19.461 1.00 48.97 275 GLY A N 1
ATOM 2188 C CA . GLY A 1 275 ? 15.457 1.093 20.738 1.00 48.97 275 GLY A CA 1
ATOM 2189 C C . GLY A 1 275 ? 16.153 -0.263 20.921 1.00 48.97 275 GLY A C 1
ATOM 2190 O O . GLY A 1 275 ? 16.549 -0.580 22.038 1.00 48.97 275 GLY A O 1
ATOM 2191 N N . ARG A 1 276 ? 16.269 -1.099 19.879 1.00 52.66 276 ARG A N 1
ATOM 2192 C CA . ARG A 1 276 ? 16.979 -2.388 19.941 1.00 52.66 276 ARG A CA 1
ATOM 2193 C C . ARG A 1 276 ? 18.376 -2.243 19.340 1.00 52.66 276 ARG A C 1
ATOM 2195 O O . ARG A 1 276 ? 18.504 -1.986 18.148 1.00 52.66 276 ARG A O 1
ATOM 2202 N N . GLU A 1 277 ? 19.411 -2.497 20.140 1.00 41.12 277 GLU A N 1
ATOM 2203 C CA . GLU A 1 277 ? 20.834 -2.362 19.766 1.00 41.12 277 GLU A CA 1
ATOM 2204 C C . GLU A 1 277 ? 21.271 -3.239 18.571 1.00 41.12 277 GLU A C 1
ATOM 2206 O O . GLU A 1 277 ? 22.258 -2.946 17.900 1.00 4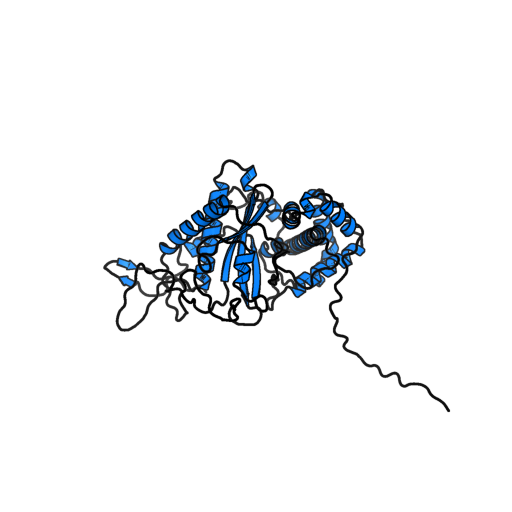1.12 277 GLU A O 1
ATOM 2211 N N . ASN A 1 278 ? 20.495 -4.265 18.202 1.00 43.38 278 ASN A N 1
ATOM 2212 C CA . ASN A 1 278 ? 20.766 -5.105 17.030 1.00 43.38 278 ASN A CA 1
ATOM 2213 C C . ASN A 1 278 ? 20.176 -4.525 15.729 1.00 43.38 278 ASN A C 1
ATOM 2215 O O . ASN A 1 278 ? 19.191 -5.033 15.173 1.00 43.38 278 ASN A O 1
ATOM 2219 N N . ALA A 1 279 ? 20.847 -3.497 15.200 1.00 40.22 279 ALA A N 1
ATOM 2220 C CA . ALA A 1 279 ? 20.494 -2.745 13.988 1.00 40.22 279 ALA A CA 1
ATOM 2221 C C . ALA A 1 279 ? 20.250 -3.599 12.720 1.00 40.22 279 ALA A C 1
ATOM 2223 O O . ALA A 1 279 ? 19.483 -3.199 11.844 1.00 40.22 279 ALA A O 1
ATOM 2224 N N . ARG A 1 280 ? 20.832 -4.806 12.615 1.00 38.50 280 ARG A N 1
ATOM 2225 C CA . ARG A 1 280 ? 20.613 -5.719 11.468 1.00 38.50 280 ARG A CA 1
ATOM 2226 C C . ARG A 1 280 ? 19.227 -6.378 11.442 1.00 38.50 280 ARG A C 1
ATOM 2228 O O . ARG A 1 280 ? 18.785 -6.802 10.379 1.00 38.50 280 ARG A O 1
ATOM 2235 N N . SER A 1 281 ? 18.538 -6.462 12.582 1.00 38.97 281 SER A N 1
ATOM 2236 C CA . SER A 1 281 ? 17.178 -7.022 12.675 1.00 38.97 281 SER A CA 1
ATOM 2237 C C . SER A 1 281 ? 16.077 -5.964 12.488 1.00 38.97 281 SER A C 1
ATOM 2239 O O . SER A 1 281 ? 14.970 -6.292 12.066 1.00 38.97 281 SER A O 1
ATOM 2241 N N . ALA A 1 282 ? 16.397 -4.690 12.745 1.00 38.03 282 ALA A N 1
ATOM 2242 C CA . ALA A 1 282 ? 15.476 -3.552 12.697 1.00 38.03 282 ALA A CA 1
ATOM 2243 C C . ALA A 1 282 ? 15.203 -3.017 11.276 1.00 38.03 282 ALA A C 1
ATOM 2245 O O . ALA A 1 282 ? 14.150 -2.432 11.034 1.00 38.03 282 ALA A O 1
ATOM 2246 N N . SER A 1 283 ? 16.095 -3.266 10.311 1.00 44.41 283 SER A N 1
ATOM 2247 C CA . SER A 1 283 ? 15.983 -2.811 8.910 1.00 44.41 283 SER A CA 1
ATOM 2248 C C . SER A 1 283 ? 14.887 -3.505 8.082 1.00 44.41 283 SER A C 1
ATOM 2250 O O . SER A 1 283 ? 14.722 -3.215 6.899 1.00 44.41 283 SER A O 1
ATOM 2252 N N . ASN A 1 284 ? 14.136 -4.417 8.700 1.00 54.69 284 ASN A N 1
ATOM 2253 C CA . ASN A 1 284 ? 13.282 -5.407 8.045 1.00 54.69 284 ASN A CA 1
ATOM 2254 C C . ASN A 1 284 ? 11.790 -5.283 8.389 1.00 54.69 284 ASN A C 1
ATOM 2256 O O . ASN A 1 284 ? 10.992 -6.113 7.949 1.00 54.69 284 ASN A O 1
ATOM 2260 N N . LEU A 1 285 ? 11.411 -4.288 9.190 1.00 68.00 285 LEU A N 1
ATOM 2261 C CA . LEU A 1 285 ? 10.014 -3.946 9.427 1.00 68.00 285 LEU A CA 1
ATOM 2262 C C . LEU A 1 285 ? 9.601 -2.857 8.429 1.00 68.00 285 LEU A C 1
ATOM 2264 O O . LEU A 1 285 ? 10.373 -1.965 8.131 1.00 68.00 285 LEU A O 1
ATOM 2268 N N . ARG A 1 286 ? 8.383 -2.864 7.911 1.00 73.81 286 ARG A N 1
ATOM 2269 C CA . ARG A 1 286 ? 7.767 -1.634 7.404 1.00 73.81 286 ARG A CA 1
ATOM 2270 C C . ARG A 1 286 ? 6.453 -1.421 8.113 1.00 73.81 286 ARG A C 1
ATOM 2272 O O . ARG A 1 286 ? 5.780 -2.385 8.469 1.00 73.81 286 ARG A O 1
ATOM 2279 N N . LEU A 1 287 ? 6.102 -0.164 8.316 1.00 78.69 287 LEU A N 1
ATOM 2280 C CA . LEU A 1 287 ? 4.842 0.203 8.930 1.00 78.69 287 LEU A CA 1
ATOM 2281 C C . LEU A 1 287 ? 4.052 1.048 7.956 1.00 78.69 287 LEU A C 1
ATOM 2283 O O . LEU A 1 287 ? 4.597 1.952 7.324 1.00 78.69 287 LEU A O 1
ATOM 2287 N N . TYR A 1 288 ? 2.776 0.723 7.842 1.00 82.25 288 TYR A N 1
ATOM 2288 C CA . TYR A 1 288 ? 1.839 1.432 6.998 1.00 82.25 288 TYR A CA 1
ATOM 2289 C C . TYR A 1 288 ? 0.571 1.711 7.783 1.00 82.25 288 TYR A C 1
ATOM 2291 O O . TYR A 1 288 ? 0.133 0.904 8.603 1.00 82.25 288 TYR A O 1
ATOM 2299 N N . GLU A 1 289 ? -0.031 2.844 7.477 1.00 85.38 289 GLU A N 1
ATOM 2300 C CA . GLU A 1 289 ? -1.439 3.084 7.722 1.00 85.38 289 GLU A CA 1
ATOM 2301 C C . GLU A 1 289 ? -2.214 2.456 6.555 1.00 85.38 289 GLU A C 1
ATOM 2303 O O . GLU A 1 289 ? -2.021 2.839 5.395 1.00 85.38 289 GLU A O 1
ATOM 2308 N N . ILE A 1 290 ? -3.062 1.466 6.843 1.00 90.62 290 ILE A N 1
ATOM 2309 C CA . ILE A 1 290 ? -4.045 0.975 5.875 1.00 90.62 290 ILE A CA 1
ATOM 2310 C C . ILE A 1 290 ? -5.356 1.699 6.113 1.00 90.62 290 ILE A C 1
ATOM 2312 O O . ILE A 1 290 ? -5.835 1.738 7.242 1.00 90.62 290 ILE A O 1
ATOM 2316 N N . THR A 1 291 ? -5.979 2.192 5.047 1.00 90.12 291 THR A N 1
ATOM 2317 C CA . THR A 1 291 ? -7.342 2.721 5.087 1.00 90.12 291 THR A CA 1
ATOM 2318 C C . THR A 1 291 ? -8.245 1.978 4.107 1.00 90.12 291 THR A C 1
ATOM 2320 O O . THR A 1 291 ? -7.922 1.877 2.927 1.00 90.12 291 THR A O 1
ATOM 2323 N N . MET A 1 292 ? -9.405 1.521 4.569 1.00 91.19 292 MET A N 1
ATOM 2324 C CA . MET A 1 292 ? -10.488 0.981 3.743 1.00 91.19 292 MET A CA 1
ATOM 2325 C C . MET A 1 292 ? -11.543 2.052 3.493 1.00 91.19 292 MET A C 1
ATOM 2327 O O . MET A 1 292 ? -11.974 2.716 4.433 1.00 91.19 292 MET A O 1
ATOM 2331 N N . ARG A 1 293 ? -11.991 2.209 2.244 1.00 89.12 293 ARG A N 1
ATOM 2332 C CA . ARG A 1 293 ? -13.095 3.110 1.860 1.00 89.12 293 ARG A CA 1
ATOM 2333 C C . ARG A 1 293 ? -14.035 2.430 0.878 1.00 89.12 293 ARG A C 1
ATOM 2335 O O . ARG A 1 293 ? -13.615 1.563 0.119 1.00 89.12 293 ARG A O 1
ATOM 2342 N N . SER A 1 294 ? -15.294 2.858 0.848 1.00 86.56 294 SER A N 1
ATOM 2343 C CA . SER A 1 294 ? -16.210 2.424 -0.208 1.00 86.56 294 SER A CA 1
ATOM 2344 C C . SER A 1 294 ? -15.924 3.168 -1.517 1.00 86.56 294 SER A C 1
ATOM 2346 O O . SER A 1 294 ? -15.677 4.372 -1.521 1.00 86.56 294 SER A O 1
ATOM 2348 N N . GLN A 1 295 ? -15.960 2.448 -2.638 1.00 80.56 295 GLN A N 1
ATOM 2349 C CA . GLN A 1 295 ? -15.872 3.002 -3.992 1.00 80.56 295 GLN A CA 1
ATOM 2350 C C . GLN A 1 295 ? -17.225 3.480 -4.525 1.00 80.56 295 GLN A C 1
ATOM 2352 O O . GLN A 1 295 ? -17.267 4.330 -5.414 1.00 80.56 295 GLN A O 1
ATOM 2357 N N . LYS A 1 296 ? -18.324 2.893 -4.037 1.00 76.06 296 LYS A N 1
ATOM 2358 C CA . LYS A 1 296 ? -19.673 3.094 -4.592 1.00 76.06 296 LYS A CA 1
ATOM 2359 C C . LYS A 1 296 ? -20.615 3.809 -3.633 1.00 76.06 296 LYS A C 1
ATOM 2361 O O . LYS A 1 296 ? -21.477 4.555 -4.081 1.00 76.06 296 LYS A O 1
ATOM 2366 N N . ASN A 1 297 ? -20.435 3.593 -2.335 1.00 76.50 297 ASN A N 1
ATOM 2367 C CA . ASN A 1 297 ? -21.383 3.998 -1.309 1.00 76.50 297 ASN A CA 1
ATOM 2368 C C . ASN A 1 297 ? -20.761 5.033 -0.371 1.00 76.50 297 ASN A C 1
ATOM 2370 O O . ASN A 1 297 ? -19.548 5.227 -0.332 1.00 76.50 297 ASN A O 1
ATOM 2374 N N . ARG A 1 298 ? -21.606 5.673 0.440 1.00 79.00 298 ARG A N 1
ATOM 2375 C CA . ARG A 1 298 ? -21.154 6.558 1.522 1.00 79.00 298 ARG A CA 1
ATOM 2376 C C . ARG A 1 298 ? -20.442 5.797 2.647 1.00 79.00 298 ARG A C 1
ATOM 2378 O O . ARG A 1 298 ? -19.587 6.368 3.316 1.00 79.00 298 ARG A O 1
ATOM 2385 N N . TYR A 1 299 ? -20.795 4.527 2.848 1.00 85.44 299 TYR A N 1
ATOM 2386 C CA . TYR A 1 299 ? -20.325 3.701 3.959 1.00 85.44 299 TYR A CA 1
ATOM 2387 C C . TYR A 1 299 ? -19.700 2.392 3.477 1.00 85.44 299 TYR A C 1
ATOM 2389 O O . TYR A 1 299 ? -20.062 1.850 2.429 1.00 85.44 299 TYR A O 1
ATOM 2397 N N . LEU A 1 300 ? -18.762 1.882 4.270 1.00 87.31 300 LEU A N 1
ATOM 2398 C CA . LEU A 1 300 ? -18.183 0.557 4.132 1.00 87.31 300 LEU A CA 1
ATOM 2399 C C . LEU A 1 300 ? -19.240 -0.527 4.330 1.00 87.31 300 LEU A C 1
ATOM 2401 O O . LEU A 1 300 ? -20.188 -0.384 5.100 1.00 87.31 300 LEU A O 1
ATOM 2405 N N . THR A 1 301 ? -19.040 -1.633 3.626 1.00 91.75 301 THR A N 1
ATOM 2406 C CA . THR A 1 301 ? -19.860 -2.837 3.733 1.00 91.75 301 THR A CA 1
ATOM 2407 C C . THR A 1 301 ? -18.977 -3.970 4.244 1.00 91.75 301 THR A C 1
ATOM 2409 O O . THR A 1 301 ? -17.854 -4.159 3.768 1.00 91.75 301 THR A O 1
ATOM 2412 N N . ALA A 1 302 ? -19.460 -4.685 5.254 1.00 91.88 302 ALA A N 1
ATOM 2413 C CA . ALA A 1 302 ? -18.815 -5.877 5.774 1.00 91.88 302 ALA A CA 1
ATOM 2414 C C . ALA A 1 302 ? -18.933 -7.029 4.766 1.00 91.88 302 ALA A C 1
ATOM 2416 O O . ALA A 1 302 ? -19.778 -7.017 3.872 1.00 91.88 302 ALA A O 1
ATOM 2417 N N . ALA A 1 303 ? -18.094 -8.050 4.914 1.00 90.62 303 ALA A N 1
ATOM 2418 C CA . ALA A 1 303 ? -18.062 -9.183 3.987 1.00 90.62 303 ALA A CA 1
ATOM 2419 C C . ALA A 1 303 ? -19.384 -9.975 3.903 1.00 90.62 303 ALA A C 1
ATOM 2421 O O . ALA A 1 303 ? -19.619 -10.657 2.911 1.00 90.62 303 ALA A O 1
ATOM 2422 N N . ASP A 1 304 ? -20.255 -9.874 4.912 1.00 89.75 304 ASP A N 1
ATOM 2423 C CA . ASP A 1 304 ? -21.595 -10.478 4.918 1.00 89.75 304 ASP A CA 1
ATOM 2424 C C . ASP A 1 304 ? -22.668 -9.603 4.235 1.00 89.75 304 ASP A C 1
ATOM 2426 O O . ASP A 1 304 ? -23.856 -9.914 4.303 1.00 89.75 304 ASP A O 1
ATOM 2430 N N . GLY A 1 305 ? -22.265 -8.500 3.596 1.00 87.31 305 GLY A N 1
ATOM 2431 C CA . GLY A 1 305 ? -23.151 -7.569 2.898 1.00 87.31 305 GLY A CA 1
ATOM 2432 C C . GLY A 1 305 ? -23.832 -6.539 3.803 1.00 87.31 305 GLY A C 1
ATOM 2433 O O . GLY A 1 305 ? -24.574 -5.694 3.303 1.00 87.31 305 GLY A O 1
ATOM 2434 N N . LYS A 1 306 ? -23.593 -6.563 5.121 1.00 87.81 306 LYS A N 1
ATOM 2435 C CA . LYS A 1 306 ? -24.190 -5.599 6.057 1.00 87.81 306 LYS A CA 1
ATOM 2436 C C . LYS A 1 306 ? -23.350 -4.329 6.165 1.00 87.81 306 LYS A C 1
ATOM 2438 O O . LYS A 1 306 ? -22.135 -4.345 6.008 1.00 87.81 306 LYS A O 1
ATOM 2443 N N . THR A 1 307 ? -23.984 -3.208 6.506 1.00 79.44 307 THR A N 1
ATOM 2444 C CA . THR A 1 307 ? -23.292 -1.912 6.673 1.00 79.44 307 THR A CA 1
ATOM 2445 C C . THR A 1 307 ? -22.689 -1.699 8.063 1.00 79.44 307 THR A C 1
ATOM 2447 O O . THR A 1 307 ? -22.016 -0.698 8.287 1.00 79.44 307 THR A O 1
ATOM 2450 N N . ASN A 1 308 ? -22.959 -2.600 9.012 1.00 82.06 308 ASN A N 1
ATOM 2451 C CA . ASN A 1 308 ? -22.481 -2.490 10.389 1.00 82.06 308 ASN A CA 1
ATOM 2452 C C . ASN A 1 308 ? -21.456 -3.586 10.664 1.00 82.06 308 ASN A C 1
ATOM 2454 O O . ASN A 1 308 ? -21.748 -4.772 10.499 1.00 82.06 308 ASN A O 1
ATOM 2458 N N . PHE A 1 309 ? -20.279 -3.182 11.131 1.00 87.94 309 PHE A N 1
ATOM 2459 C CA . PHE A 1 309 ? -19.238 -4.099 11.575 1.00 87.94 309 PHE A CA 1
ATOM 2460 C C . PHE A 1 309 ? -19.511 -4.548 13.014 1.00 87.94 309 PHE A C 1
ATOM 2462 O O . PHE A 1 309 ? -20.128 -3.828 13.803 1.00 87.94 309 PHE A O 1
ATOM 2469 N N . ILE A 1 310 ? -19.053 -5.751 13.355 1.00 85.31 310 ILE A N 1
ATOM 2470 C CA . ILE A 1 310 ? -19.201 -6.327 14.694 1.00 85.31 310 ILE A CA 1
ATOM 2471 C C . ILE A 1 310 ? -17.838 -6.334 15.377 1.00 85.31 310 ILE A C 1
ATOM 2473 O O . ILE A 1 310 ? -16.857 -6.821 14.809 1.00 85.31 310 ILE A O 1
ATOM 2477 N N . SER A 1 311 ? -17.789 -5.804 16.596 1.00 83.12 311 SER A N 1
ATOM 2478 C CA . SER A 1 311 ? -16.607 -5.849 17.443 1.00 83.12 311 SER A CA 1
ATOM 2479 C C . SER A 1 311 ? -16.257 -7.290 17.830 1.00 83.12 311 SER A C 1
ATOM 2481 O O . SER A 1 311 ? -17.120 -8.173 17.830 1.00 83.12 311 SER A O 1
ATOM 2483 N N . PRO A 1 312 ? -15.012 -7.555 18.252 1.00 83.12 312 PRO A N 1
ATOM 2484 C CA . PRO A 1 312 ? -14.623 -8.858 18.777 1.00 83.12 312 PRO A CA 1
ATOM 2485 C C . PRO A 1 312 ? -15.419 -9.313 20.003 1.00 83.12 312 PRO A C 1
ATOM 2487 O O . PRO A 1 312 ? -15.382 -10.492 20.348 1.00 83.12 312 PRO A O 1
ATOM 2490 N N . ASP A 1 313 ? -16.108 -8.385 20.664 1.00 82.00 313 ASP A N 1
ATOM 2491 C CA . ASP A 1 313 ? -16.939 -8.632 21.842 1.00 82.00 313 ASP A CA 1
ATOM 2492 C C . ASP A 1 313 ? -18.435 -8.702 21.480 1.00 82.00 313 ASP A C 1
ATOM 2494 O O . ASP A 1 313 ? -19.298 -8.606 22.348 1.00 82.00 313 ASP A O 1
ATOM 2498 N N . GLY A 1 314 ? -18.752 -8.859 20.189 1.00 81.50 314 GLY A N 1
ATOM 2499 C CA . GLY A 1 314 ? -20.106 -9.098 19.685 1.00 81.50 314 GLY A CA 1
ATOM 2500 C C . GLY A 1 314 ? -20.969 -7.846 19.553 1.00 81.50 314 GLY A C 1
ATOM 2501 O O . GLY A 1 314 ? -22.154 -7.942 19.236 1.00 81.50 314 GLY A O 1
ATOM 2502 N N . LYS A 1 315 ? -20.403 -6.659 19.776 1.00 79.06 315 LYS A N 1
ATOM 2503 C CA . LYS A 1 315 ? -21.172 -5.419 19.772 1.00 79.06 315 LYS A CA 1
ATOM 2504 C C . LYS A 1 315 ? -21.153 -4.758 18.391 1.00 79.06 315 LYS A C 1
ATOM 2506 O O . LYS A 1 315 ? -20.134 -4.760 17.706 1.00 79.06 315 LYS A O 1
ATOM 2511 N N . LYS A 1 316 ? -22.283 -4.184 17.977 1.00 78.44 316 LYS A N 1
ATOM 2512 C CA . LYS A 1 316 ? -22.422 -3.510 16.676 1.00 78.44 316 LYS A CA 1
ATOM 2513 C C . LYS A 1 316 ? -21.771 -2.129 16.715 1.00 78.44 316 LYS A C 1
ATOM 2515 O O . LYS A 1 316 ? -22.059 -1.350 17.621 1.00 78.44 316 LYS A O 1
ATOM 2520 N N . TYR A 1 317 ? -20.943 -1.827 15.722 1.00 76.75 317 TYR A N 1
ATOM 2521 C CA . TYR A 1 317 ? -20.450 -0.474 15.480 1.00 76.75 317 TYR A CA 1
ATOM 2522 C C . TYR A 1 317 ? -21.446 0.351 14.661 1.00 76.75 317 TYR A C 1
ATOM 2524 O O . TYR A 1 317 ? -22.251 -0.225 13.918 1.00 76.75 317 TYR A O 1
ATOM 2532 N N . PRO A 1 318 ? -21.378 1.691 14.758 1.00 71.88 318 PRO A N 1
ATOM 2533 C CA . PRO A 1 318 ? -22.025 2.558 13.787 1.00 71.88 318 PRO A CA 1
ATOM 2534 C C . PRO A 1 318 ? -21.470 2.326 12.375 1.00 71.88 318 PRO A C 1
ATOM 2536 O O . PRO A 1 318 ? -20.393 1.756 12.193 1.00 71.88 318 PRO A O 1
ATOM 2539 N N . GLN A 1 319 ? -22.203 2.796 11.367 1.00 75.19 319 GLN A N 1
ATOM 2540 C CA . GLN A 1 319 ? -21.748 2.747 9.979 1.00 75.19 319 GLN A CA 1
ATOM 2541 C C . GLN A 1 319 ? -20.446 3.542 9.811 1.00 75.19 319 GLN A C 1
ATOM 2543 O O . GLN A 1 319 ? -20.332 4.684 10.258 1.00 75.19 319 GLN A O 1
ATOM 2548 N N . TRP A 1 320 ? -19.470 2.955 9.121 1.00 76.62 320 TRP A N 1
ATOM 2549 C CA . TRP A 1 320 ? -18.165 3.574 8.892 1.00 76.62 320 TRP A CA 1
ATOM 2550 C C . TRP A 1 320 ? -18.054 4.127 7.481 1.00 76.62 320 TRP A C 1
ATOM 2552 O O . TRP A 1 320 ? -18.278 3.408 6.515 1.00 76.62 320 TRP A O 1
ATOM 2562 N N . GLN A 1 321 ? -17.662 5.392 7.335 1.00 78.31 321 GLN A N 1
ATOM 2563 C CA . GLN A 1 321 ? -17.297 5.943 6.022 1.00 78.31 321 GLN A CA 1
ATOM 2564 C C . GLN A 1 321 ? -15.954 5.382 5.536 1.00 78.31 321 GLN A C 1
ATOM 2566 O O . GLN A 1 321 ? -15.743 5.156 4.343 1.00 78.31 321 GLN A O 1
ATOM 2571 N N . TYR A 1 322 ? -15.045 5.151 6.481 1.00 84.44 322 TYR A N 1
ATOM 2572 C CA . TYR A 1 322 ? -13.763 4.504 6.268 1.00 84.44 322 TYR A CA 1
ATOM 2573 C C . TYR A 1 322 ? -13.340 3.760 7.536 1.00 84.44 322 TYR A C 1
ATOM 2575 O O . TYR A 1 322 ? -13.865 4.028 8.614 1.00 84.44 322 TYR A O 1
ATOM 2583 N N . HIS A 1 323 ? -12.381 2.850 7.405 1.00 88.44 323 HIS A N 1
ATOM 2584 C CA . HIS A 1 323 ? -11.748 2.164 8.532 1.00 88.44 323 HIS A CA 1
ATOM 2585 C C . HIS A 1 323 ? -10.235 2.231 8.389 1.00 88.44 323 HIS A C 1
ATOM 2587 O O . HIS A 1 323 ? -9.739 2.139 7.266 1.00 88.44 323 HIS A O 1
ATOM 2593 N N . ALA A 1 324 ? -9.512 2.384 9.496 1.00 87.94 324 ALA A N 1
ATOM 2594 C CA . ALA A 1 324 ? -8.056 2.469 9.502 1.00 87.94 324 ALA A CA 1
ATOM 2595 C C . ALA A 1 324 ? -7.442 1.424 10.439 1.00 87.94 324 ALA A C 1
ATOM 2597 O O . ALA A 1 324 ? -7.980 1.149 11.510 1.00 87.94 324 ALA A O 1
ATOM 2598 N N . ALA A 1 325 ? -6.313 0.854 10.025 1.00 92.06 325 ALA A N 1
ATOM 2599 C CA . ALA A 1 325 ? -5.534 -0.081 10.827 1.00 92.06 325 ALA A CA 1
ATOM 2600 C C . ALA A 1 325 ? -4.034 0.073 10.557 1.00 92.06 325 ALA A C 1
ATOM 2602 O O . ALA A 1 325 ? -3.616 0.528 9.488 1.00 92.06 325 ALA A O 1
ATOM 2603 N N . ALA A 1 326 ? -3.209 -0.360 11.510 1.00 90.88 326 ALA A N 1
ATOM 2604 C CA . ALA A 1 326 ? -1.766 -0.422 11.318 1.00 90.88 326 ALA A CA 1
ATOM 2605 C C . ALA A 1 326 ? -1.380 -1.742 10.640 1.00 90.88 326 ALA A C 1
ATOM 2607 O O . ALA A 1 326 ? -1.777 -2.817 11.087 1.00 90.88 326 ALA A O 1
ATOM 2608 N N . LEU A 1 327 ? -0.557 -1.667 9.596 1.00 89.75 327 LEU A N 1
ATOM 2609 C CA . LEU A 1 327 ? 0.076 -2.824 8.970 1.00 89.75 327 LEU A CA 1
ATOM 2610 C C . LEU A 1 327 ? 1.555 -2.837 9.289 1.00 89.75 327 LEU A C 1
ATOM 2612 O O . LEU A 1 327 ? 2.304 -1.956 8.868 1.00 89.75 327 LEU A O 1
ATOM 2616 N N . ALA A 1 328 ? 1.970 -3.881 9.983 1.00 83.88 328 ALA A N 1
ATOM 2617 C CA . ALA A 1 328 ? 3.356 -4.214 10.190 1.00 83.88 328 ALA A CA 1
ATOM 2618 C C . ALA A 1 328 ? 3.782 -5.281 9.190 1.00 83.88 328 ALA A C 1
ATOM 2620 O O . ALA A 1 328 ? 3.156 -6.319 9.022 1.00 83.88 328 ALA A O 1
ATOM 2621 N N . VAL A 1 329 ? 4.883 -5.011 8.521 1.00 77.06 329 VAL A N 1
ATOM 2622 C CA . VAL A 1 329 ? 5.394 -5.801 7.420 1.00 77.06 329 VAL A CA 1
ATOM 2623 C C . VAL A 1 329 ? 6.773 -6.285 7.833 1.00 77.06 329 VAL A C 1
ATOM 2625 O O . VAL A 1 329 ? 7.757 -5.577 7.642 1.00 77.06 329 VAL A O 1
ATOM 2628 N N . ALA A 1 330 ? 6.837 -7.433 8.503 1.00 66.69 330 ALA A N 1
ATOM 2629 C CA . ALA A 1 330 ? 8.071 -7.918 9.113 1.00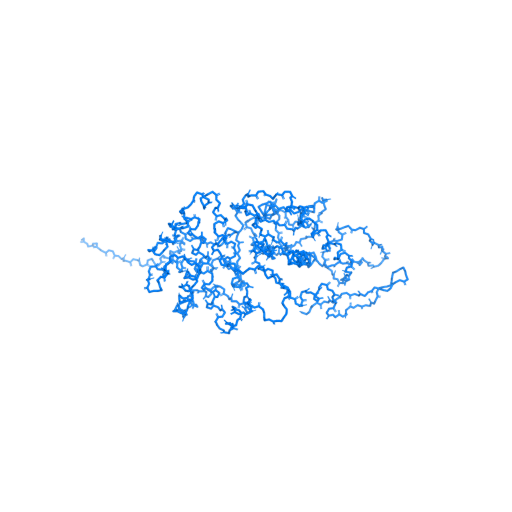 66.69 330 ALA A CA 1
ATOM 2630 C C . ALA A 1 330 ? 8.745 -8.993 8.251 1.00 66.69 330 ALA A C 1
ATOM 2632 O O . ALA A 1 330 ? 8.094 -9.933 7.786 1.00 66.69 330 ALA A O 1
ATOM 2633 N N . ARG A 1 331 ? 10.069 -8.886 8.091 1.00 60.72 331 ARG A N 1
ATOM 2634 C CA . ARG A 1 331 ? 10.926 -9.992 7.650 1.00 60.72 331 ARG A CA 1
ATOM 2635 C C . ARG A 1 331 ? 11.622 -10.608 8.865 1.00 60.72 331 ARG A C 1
ATOM 2637 O O . ARG A 1 331 ? 12.512 -9.994 9.450 1.00 60.72 331 ARG A O 1
ATOM 2644 N N . ARG A 1 332 ? 11.226 -11.832 9.213 1.00 56.69 332 ARG A N 1
ATOM 2645 C CA . ARG A 1 332 ? 11.787 -12.631 10.315 1.00 56.69 332 ARG A CA 1
ATOM 2646 C C . ARG A 1 332 ? 12.018 -14.055 9.819 1.00 56.69 332 ARG A C 1
ATOM 2648 O O . ARG A 1 332 ? 11.158 -14.591 9.130 1.00 56.69 332 ARG A O 1
ATOM 2655 N N . ASP A 1 333 ? 13.183 -14.632 10.099 1.00 56.34 333 ASP A N 1
ATOM 2656 C CA . ASP A 1 333 ? 13.515 -16.036 9.791 1.00 56.34 333 ASP A CA 1
ATOM 2657 C C . ASP A 1 333 ? 13.258 -16.449 8.331 1.00 56.34 333 ASP A C 1
ATOM 2659 O O . ASP A 1 333 ? 12.747 -17.526 8.033 1.00 56.34 333 ASP A O 1
ATOM 2663 N N . GLY A 1 334 ? 13.554 -15.547 7.389 1.00 54.69 334 GLY A N 1
ATOM 2664 C CA . GLY A 1 334 ? 13.316 -15.802 5.966 1.00 54.69 334 GLY A CA 1
ATOM 2665 C C . GLY A 1 334 ? 11.834 -15.898 5.582 1.00 54.69 334 GLY A C 1
ATOM 2666 O O . GLY A 1 334 ? 11.533 -16.385 4.496 1.00 54.69 334 GLY A O 1
ATOM 2667 N N . LYS A 1 335 ? 10.916 -15.425 6.434 1.00 57.66 335 LYS A N 1
ATOM 2668 C CA . LYS A 1 335 ? 9.479 -15.314 6.165 1.00 57.66 335 LYS A CA 1
ATOM 2669 C C . LYS A 1 335 ? 9.039 -13.860 6.139 1.00 57.66 335 LYS A C 1
ATOM 2671 O O . LYS A 1 335 ? 9.578 -13.001 6.838 1.00 57.66 335 LYS A O 1
ATOM 2676 N N . PHE A 1 336 ? 8.037 -13.611 5.308 1.00 68.12 336 PHE A N 1
ATOM 2677 C CA . PHE A 1 336 ? 7.344 -12.342 5.231 1.00 68.12 336 PHE A CA 1
ATOM 2678 C C . PHE A 1 336 ? 6.000 -12.444 5.931 1.00 68.12 336 PHE A C 1
ATOM 2680 O O . PHE A 1 336 ? 5.166 -13.250 5.523 1.00 68.12 336 PHE A O 1
ATOM 2687 N N . VAL A 1 337 ? 5.788 -11.623 6.952 1.00 73.00 337 VAL A N 1
ATOM 2688 C CA . VAL A 1 337 ? 4.599 -11.714 7.793 1.00 73.00 337 VAL A CA 1
ATOM 2689 C C . VAL A 1 337 ? 3.911 -10.347 7.825 1.00 73.00 337 VAL A C 1
ATOM 2691 O O . VAL A 1 337 ? 4.317 -9.479 8.602 1.00 73.00 337 VAL A O 1
ATOM 2694 N N . PRO A 1 338 ? 2.907 -10.114 6.957 1.00 82.19 338 PRO A N 1
ATOM 2695 C CA . PRO A 1 338 ? 2.080 -8.922 7.022 1.00 82.19 338 PRO A CA 1
ATOM 2696 C C . PRO A 1 338 ? 1.062 -9.088 8.158 1.00 82.19 338 PRO A C 1
ATOM 2698 O O . PRO A 1 338 ? 0.125 -9.886 8.078 1.00 82.19 338 PRO A O 1
ATOM 2701 N N . VAL A 1 339 ? 1.282 -8.335 9.229 1.00 88.06 339 VAL A N 1
ATOM 2702 C CA . VAL A 1 339 ? 0.490 -8.335 10.455 1.00 88.06 339 VAL A CA 1
ATOM 2703 C C . VAL A 1 339 ? -0.360 -7.080 10.500 1.00 88.06 339 VAL A C 1
ATOM 2705 O O . VAL A 1 339 ? 0.171 -5.971 10.504 1.00 88.06 339 VAL A O 1
ATOM 2708 N N . VAL A 1 340 ? -1.674 -7.247 10.589 1.00 93.12 340 VAL A N 1
ATOM 2709 C CA . VAL A 1 340 ? -2.583 -6.138 10.862 1.00 93.12 340 VAL A CA 1
ATOM 2710 C C . VAL A 1 340 ? -2.826 -6.032 12.358 1.00 93.12 340 VAL A C 1
ATOM 2712 O O . VAL A 1 340 ? -3.124 -7.016 13.038 1.00 93.12 340 VAL A O 1
ATOM 2715 N N . ILE A 1 341 ? -2.698 -4.812 12.861 1.00 93.44 341 ILE A N 1
ATOM 2716 C CA . ILE A 1 341 ? -2.952 -4.434 14.242 1.00 93.44 341 ILE A CA 1
ATOM 2717 C C . ILE A 1 341 ? -4.226 -3.596 14.243 1.00 93.44 341 ILE A C 1
ATOM 2719 O O . ILE A 1 341 ? -4.218 -2.420 13.875 1.00 93.44 341 ILE A O 1
ATOM 2723 N N . ASP A 1 342 ? -5.322 -4.238 14.632 1.00 91.88 342 ASP A N 1
ATOM 2724 C CA . ASP A 1 342 ? -6.658 -3.655 14.629 1.00 91.88 342 ASP A CA 1
ATOM 2725 C C . ASP A 1 342 ? -7.470 -4.198 15.808 1.00 91.88 342 ASP A C 1
ATOM 2727 O O . ASP A 1 342 ? -7.983 -5.319 15.772 1.00 91.88 342 ASP A O 1
ATOM 2731 N N . LYS A 1 343 ? -7.607 -3.381 16.854 1.00 85.50 343 LYS A N 1
ATOM 2732 C CA . LYS A 1 343 ? -8.413 -3.729 18.027 1.00 85.50 343 LYS A CA 1
ATOM 2733 C C . LYS A 1 343 ? -9.918 -3.667 17.751 1.00 85.50 343 LYS A C 1
ATOM 2735 O O . LYS A 1 343 ? -10.692 -4.331 18.443 1.00 85.50 343 LYS A O 1
ATOM 2740 N N . PHE A 1 344 ? -10.347 -2.877 16.771 1.00 84.56 344 PHE A N 1
ATOM 2741 C CA . PHE A 1 344 ? -11.764 -2.673 16.499 1.00 84.56 344 PHE A CA 1
ATOM 2742 C C . PHE A 1 344 ? -12.380 -3.918 15.893 1.00 84.56 344 PHE A C 1
ATOM 2744 O O . PHE A 1 344 ? -13.513 -4.238 16.232 1.00 84.56 344 PHE A O 1
ATOM 2751 N N . LEU A 1 345 ? -11.648 -4.640 15.044 1.00 90.00 345 LEU A N 1
ATOM 2752 C CA . LEU A 1 345 ? -12.149 -5.851 14.391 1.00 90.00 345 LEU A CA 1
ATOM 2753 C C . LEU A 1 345 ? -11.591 -7.153 14.976 1.00 90.00 345 LEU A C 1
ATOM 2755 O O . LEU A 1 345 ? -12.182 -8.212 14.737 1.00 90.00 345 LEU A O 1
ATOM 2759 N N . PHE A 1 346 ? -10.502 -7.104 15.758 1.00 92.25 346 PHE A N 1
ATOM 2760 C CA . PHE A 1 346 ? -9.848 -8.299 16.305 1.00 92.25 346 PHE A CA 1
ATOM 2761 C C . PHE A 1 346 ? -9.373 -8.141 17.765 1.00 92.25 346 PHE A C 1
ATOM 2763 O O . PHE A 1 346 ? -9.039 -7.056 18.232 1.00 92.25 346 PHE A O 1
ATOM 2770 N N . LYS A 1 347 ? -9.338 -9.251 18.528 1.00 89.94 347 LYS A N 1
ATOM 2771 C CA . LYS A 1 347 ? -8.795 -9.265 19.911 1.00 89.94 347 LYS A CA 1
ATOM 2772 C C . LYS A 1 347 ? -7.268 -9.266 19.955 1.00 89.94 347 LYS A C 1
ATOM 2774 O O . LYS A 1 347 ? -6.683 -8.910 20.976 1.00 89.94 347 LYS A O 1
ATOM 2779 N N . GLU A 1 348 ? -6.637 -9.694 18.871 1.00 92.81 348 GLU A N 1
ATOM 2780 C CA . GLU A 1 348 ? -5.195 -9.860 18.721 1.00 92.81 348 GLU A CA 1
ATOM 2781 C C . GLU A 1 348 ? -4.778 -9.408 17.318 1.00 92.81 348 GLU A C 1
ATOM 2783 O O . GLU A 1 348 ? -5.633 -9.365 16.433 1.00 92.81 348 GLU A O 1
ATOM 2788 N N . PRO A 1 349 ? -3.487 -9.113 17.085 1.00 93.81 349 PRO A N 1
ATOM 2789 C CA . PRO A 1 349 ? -2.980 -8.925 15.732 1.00 93.81 349 PRO A CA 1
ATOM 2790 C C . PRO A 1 349 ? -3.255 -10.159 14.866 1.00 93.81 349 PRO A C 1
ATOM 2792 O O . PRO A 1 349 ? -3.131 -11.294 15.341 1.00 93.81 349 PRO A O 1
ATOM 2795 N N . VAL A 1 350 ? -3.616 -9.931 13.606 1.00 93.44 350 VAL A N 1
ATOM 2796 C CA . VAL A 1 350 ? -4.035 -10.979 12.664 1.00 93.44 350 VAL A CA 1
ATOM 2797 C C . VAL A 1 350 ? -3.307 -10.879 11.337 1.00 93.44 350 VAL A C 1
ATOM 2799 O O . VAL A 1 350 ? -2.759 -9.834 10.982 1.00 93.44 350 VAL A O 1
ATOM 2802 N N . GLU A 1 351 ? -3.301 -11.978 10.589 1.00 90.56 351 GLU A N 1
ATOM 2803 C CA . GLU A 1 351 ? -2.809 -12.010 9.221 1.00 90.56 351 GLU A CA 1
ATOM 2804 C C . GLU A 1 351 ? -3.565 -10.985 8.374 1.00 90.56 351 GLU A C 1
ATOM 2806 O O . GLU A 1 351 ? -4.790 -10.857 8.456 1.00 90.56 351 GLU A O 1
ATOM 2811 N N . PHE A 1 352 ? -2.848 -10.304 7.484 1.00 89.31 352 PHE A N 1
ATOM 2812 C CA . PHE A 1 352 ? -3.456 -9.354 6.557 1.00 89.31 352 PHE A CA 1
ATOM 2813 C C . PHE A 1 352 ? -4.617 -9.959 5.753 1.00 89.31 352 PHE A C 1
ATOM 2815 O O . PHE A 1 352 ? -5.670 -9.341 5.625 1.00 89.31 352 PHE A O 1
ATOM 2822 N N . SER A 1 353 ? -4.491 -11.212 5.310 1.00 88.44 353 SER A N 1
ATOM 2823 C CA . SER A 1 353 ? -5.567 -11.921 4.607 1.00 88.44 353 SER A CA 1
ATOM 2824 C C . SER A 1 353 ? -6.806 -12.174 5.479 1.00 88.44 353 SER A C 1
ATOM 2826 O O . SER A 1 353 ? -7.923 -12.163 4.963 1.00 88.44 353 SER A O 1
ATOM 2828 N N . ALA A 1 354 ? -6.645 -12.380 6.789 1.00 91.50 354 ALA A N 1
ATOM 2829 C CA . ALA A 1 354 ? -7.761 -12.532 7.719 1.00 91.50 354 ALA A CA 1
ATOM 2830 C C . ALA A 1 354 ? -8.482 -11.198 7.953 1.00 91.50 354 ALA A C 1
ATOM 2832 O O . ALA A 1 354 ? -9.709 -11.169 8.044 1.00 91.50 354 ALA A O 1
ATOM 2833 N N . TRP A 1 355 ? -7.733 -10.095 7.990 1.00 93.06 355 TRP A N 1
ATOM 2834 C CA . TRP A 1 355 ? -8.295 -8.753 8.102 1.00 93.06 355 TRP A CA 1
ATOM 2835 C C . TRP A 1 355 ? -9.070 -8.334 6.844 1.00 93.06 355 TRP A C 1
ATOM 2837 O O . TRP A 1 355 ? -10.205 -7.876 6.955 1.00 93.06 355 TRP A O 1
ATOM 2847 N N . LEU A 1 356 ? -8.527 -8.588 5.646 1.00 92.31 356 LEU A N 1
ATOM 2848 C CA . LEU A 1 356 ? -9.207 -8.300 4.373 1.00 92.31 356 LEU A CA 1
ATOM 2849 C C . LEU A 1 356 ? -10.583 -8.977 4.263 1.00 92.31 356 LEU A C 1
ATOM 2851 O O . LEU A 1 356 ? -11.526 -8.371 3.761 1.00 92.31 356 LEU A O 1
ATOM 2855 N N . LYS A 1 357 ? -10.732 -10.194 4.806 1.00 91.94 357 LYS A N 1
ATOM 2856 C CA . LYS A 1 357 ? -12.002 -10.949 4.829 1.00 91.94 357 LYS A CA 1
ATOM 2857 C C . LYS A 1 357 ? -13.119 -10.288 5.643 1.00 91.94 357 LYS A C 1
ATOM 2859 O O . LYS A 1 357 ? -14.226 -10.815 5.662 1.00 91.94 357 LYS A O 1
ATOM 2864 N N . LYS A 1 358 ? -12.860 -9.182 6.346 1.00 93.50 358 LYS A N 1
ATOM 2865 C CA . LYS A 1 358 ? -13.905 -8.416 7.040 1.00 93.50 358 LYS A CA 1
ATOM 2866 C C . LYS A 1 358 ? -14.669 -7.475 6.112 1.00 93.50 358 LYS A C 1
ATOM 2868 O O . LYS A 1 358 ? -15.779 -7.086 6.466 1.00 93.50 358 LYS A O 1
ATOM 2873 N N . PHE A 1 359 ? -14.119 -7.137 4.949 1.00 93.62 359 PHE A N 1
ATOM 2874 C CA . PHE A 1 359 ? -14.665 -6.123 4.046 1.00 93.62 359 PHE A CA 1
ATOM 2875 C C . PHE A 1 359 ? -15.262 -6.755 2.788 1.00 93.62 359 PHE A C 1
ATOM 2877 O O . PHE A 1 359 ? -14.764 -7.768 2.297 1.00 93.62 359 PHE A O 1
ATOM 2884 N N . ASP A 1 360 ? -16.310 -6.141 2.238 1.00 93.56 360 ASP A N 1
ATOM 2885 C CA . ASP A 1 360 ? -16.819 -6.521 0.922 1.00 93.56 360 ASP A CA 1
ATOM 2886 C C . ASP A 1 360 ? -15.822 -6.125 -0.177 1.00 93.56 360 ASP A C 1
ATOM 2888 O O . ASP A 1 360 ? -15.598 -4.942 -0.453 1.00 93.56 360 ASP A O 1
ATOM 2892 N N . ALA A 1 361 ? -15.254 -7.123 -0.849 1.00 91.00 361 ALA A N 1
ATOM 2893 C CA . ALA A 1 361 ? -14.270 -6.925 -1.907 1.00 91.00 361 ALA A CA 1
ATOM 2894 C C . ALA A 1 361 ? -14.835 -6.227 -3.158 1.00 91.00 361 ALA A C 1
ATOM 2896 O O . ALA A 1 361 ? -14.079 -5.620 -3.914 1.00 91.00 361 ALA A O 1
ATOM 2897 N N . LYS A 1 362 ? -16.156 -6.284 -3.392 1.00 90.12 362 LYS A N 1
ATOM 2898 C CA . LYS A 1 362 ? -16.783 -5.707 -4.596 1.00 90.12 362 LYS A CA 1
ATOM 2899 C C . LYS A 1 362 ? -16.934 -4.190 -4.531 1.00 90.12 362 LYS A C 1
ATOM 2901 O O . LYS A 1 362 ? -17.039 -3.539 -5.574 1.00 90.12 362 LYS A O 1
ATOM 2906 N N . THR A 1 363 ? -17.010 -3.633 -3.326 1.00 90.00 363 THR A N 1
ATOM 2907 C CA . THR A 1 363 ? -17.269 -2.205 -3.109 1.00 90.00 363 THR A CA 1
ATOM 2908 C C . THR A 1 363 ? -16.168 -1.496 -2.340 1.00 90.00 363 THR A C 1
ATOM 2910 O O . THR A 1 363 ? -16.228 -0.273 -2.230 1.00 90.00 363 THR A O 1
ATOM 2913 N N . THR A 1 364 ? -15.155 -2.208 -1.848 1.00 91.69 364 THR A N 1
ATOM 2914 C CA . THR A 1 364 ? -14.091 -1.622 -1.026 1.00 91.69 364 THR A CA 1
ATOM 2915 C C . THR A 1 364 ? -12.824 -1.353 -1.834 1.00 91.69 364 THR A C 1
ATOM 2917 O O . THR A 1 364 ? -12.378 -2.175 -2.632 1.00 91.69 364 THR A O 1
ATOM 2920 N N . VAL A 1 365 ? -12.216 -0.195 -1.586 1.00 91.31 365 VAL A N 1
ATOM 2921 C CA . VAL A 1 365 ? -10.853 0.143 -1.997 1.00 91.31 365 VAL A CA 1
ATOM 2922 C C . VAL A 1 365 ? -9.974 0.304 -0.769 1.00 91.31 365 VAL A C 1
ATOM 2924 O O . VAL A 1 365 ? -10.381 0.897 0.231 1.00 91.31 365 VAL A O 1
ATOM 2927 N N . MET A 1 366 ? -8.754 -0.201 -0.871 1.00 93.69 366 MET A N 1
ATOM 2928 C CA . MET A 1 366 ? -7.721 -0.043 0.134 1.00 93.69 366 MET A CA 1
ATOM 2929 C C . MET A 1 366 ? -6.711 1.016 -0.299 1.00 93.69 366 MET A C 1
ATOM 2931 O O . MET A 1 366 ? -6.229 1.012 -1.430 1.00 93.69 366 MET A O 1
ATOM 2935 N N . TYR A 1 367 ? -6.333 1.879 0.633 1.00 89.88 367 TYR A N 1
ATOM 2936 C CA . TYR A 1 367 ? -5.193 2.779 0.519 1.00 89.88 367 TYR A CA 1
ATOM 2937 C C . TYR A 1 367 ? -4.126 2.346 1.512 1.00 89.88 367 TYR A C 1
ATOM 2939 O O . TYR A 1 367 ? -4.437 1.946 2.633 1.00 89.88 367 TYR A O 1
ATOM 2947 N N . LEU A 1 368 ? -2.871 2.429 1.090 1.00 85.44 368 LEU A N 1
ATOM 2948 C CA . LEU A 1 368 ? -1.721 2.051 1.894 1.00 85.44 368 LEU A CA 1
ATOM 2949 C C . LEU A 1 368 ? -0.739 3.200 1.887 1.00 85.44 368 LEU A C 1
ATOM 2951 O O . LEU A 1 368 ? -0.179 3.526 0.845 1.00 85.44 368 LEU A O 1
ATOM 2955 N N . LYS A 1 369 ? -0.536 3.790 3.057 1.00 81.25 369 LYS A N 1
ATOM 2956 C CA . LYS A 1 369 ? 0.347 4.931 3.233 1.00 81.25 369 LYS A CA 1
ATOM 2957 C C . LYS A 1 369 ? 1.497 4.530 4.149 1.00 81.25 369 LYS A C 1
ATOM 2959 O O . LYS A 1 369 ? 1.244 4.127 5.286 1.00 81.25 369 LYS A O 1
ATOM 2964 N N . PRO A 1 370 ? 2.754 4.631 3.694 1.00 78.00 370 PRO A N 1
ATOM 2965 C CA . PRO A 1 370 ? 3.911 4.424 4.552 1.00 78.00 370 PRO A CA 1
ATOM 2966 C C . PRO A 1 370 ? 3.832 5.313 5.795 1.00 78.00 370 PRO A C 1
ATOM 2968 O O . PRO A 1 370 ? 3.589 6.520 5.700 1.00 78.00 370 PRO A O 1
ATOM 2971 N N . PHE A 1 371 ? 4.002 4.709 6.968 1.00 75.31 371 PHE A N 1
ATOM 2972 C CA . PHE A 1 371 ? 3.885 5.424 8.229 1.00 75.31 371 PHE A CA 1
ATOM 2973 C C . PHE A 1 371 ? 5.012 6.447 8.374 1.00 75.31 371 PHE A C 1
ATOM 2975 O O . PHE A 1 371 ? 6.180 6.160 8.107 1.00 75.31 371 PHE A O 1
ATOM 2982 N N . ARG A 1 372 ? 4.652 7.639 8.847 1.00 69.50 372 ARG A N 1
ATOM 2983 C CA . ARG A 1 372 ? 5.582 8.718 9.165 1.00 69.50 372 ARG A CA 1
ATOM 2984 C C . ARG A 1 372 ? 5.193 9.315 10.502 1.00 69.50 372 ARG A C 1
ATOM 2986 O O . ARG A 1 372 ? 4.011 9.542 10.748 1.00 69.50 372 ARG A O 1
ATOM 2993 N N . LEU A 1 373 ? 6.194 9.628 11.315 1.00 64.19 373 LEU A N 1
ATOM 2994 C CA . LEU A 1 373 ? 5.986 10.512 12.453 1.00 64.19 373 LEU A CA 1
ATOM 2995 C C . LEU A 1 373 ? 5.712 11.911 11.905 1.00 64.19 373 LEU A C 1
ATOM 2997 O O . LEU A 1 373 ? 6.469 12.411 11.073 1.00 64.19 373 LEU A O 1
ATOM 3001 N N . ARG A 1 374 ? 4.606 12.518 12.324 1.00 60.69 374 ARG A N 1
ATOM 3002 C CA . ARG A 1 374 ? 4.222 13.866 11.902 1.00 60.69 374 ARG A CA 1
ATOM 3003 C C . ARG A 1 374 ? 3.880 14.665 13.141 1.00 60.69 374 ARG A C 1
ATOM 3005 O O . ARG A 1 374 ? 2.994 14.272 13.890 1.00 60.69 374 ARG A O 1
ATOM 3012 N N . ALA A 1 375 ? 4.534 15.810 13.322 1.00 61.88 375 ALA A N 1
ATOM 3013 C CA . ALA A 1 375 ? 4.272 16.687 14.461 1.00 61.88 375 ALA A CA 1
ATOM 3014 C C . ALA A 1 375 ? 2.786 17.082 14.560 1.00 61.88 375 ALA A C 1
ATOM 3016 O O . ALA A 1 375 ? 2.247 17.149 15.657 1.00 61.88 375 ALA A O 1
ATOM 3017 N N . ALA A 1 376 ? 2.107 17.281 13.424 1.00 59.81 376 ALA A N 1
ATOM 3018 C CA . ALA A 1 376 ? 0.667 17.542 13.390 1.00 59.81 376 ALA A CA 1
ATOM 3019 C C . ALA A 1 376 ? -0.161 16.370 13.950 1.00 59.81 376 ALA A C 1
ATOM 3021 O O . ALA A 1 376 ? -1.063 16.592 14.747 1.00 59.81 376 ALA A O 1
ATOM 3022 N N . ASP A 1 377 ? 0.169 15.125 13.598 1.00 63.50 377 ASP A N 1
ATOM 3023 C CA . ASP A 1 377 ? -0.553 13.947 14.092 1.00 63.50 377 ASP A CA 1
ATOM 3024 C C . ASP A 1 377 ? -0.211 13.654 15.565 1.00 63.50 377 ASP A C 1
ATOM 3026 O O . ASP A 1 377 ? -1.098 13.304 16.341 1.00 63.50 377 ASP A O 1
ATOM 3030 N N . GLU A 1 378 ? 1.039 13.887 15.995 1.00 66.19 378 GLU A N 1
ATOM 3031 C CA . GLU A 1 378 ? 1.413 13.863 17.419 1.00 66.19 378 GLU A CA 1
ATOM 3032 C C . GLU A 1 378 ? 0.608 14.893 18.219 1.00 66.19 378 GLU A C 1
ATOM 3034 O O . GLU A 1 378 ? 0.064 14.553 19.267 1.00 66.19 378 GLU A O 1
ATOM 3039 N N . LYS A 1 379 ? 0.483 16.129 17.712 1.00 59.91 379 LYS A N 1
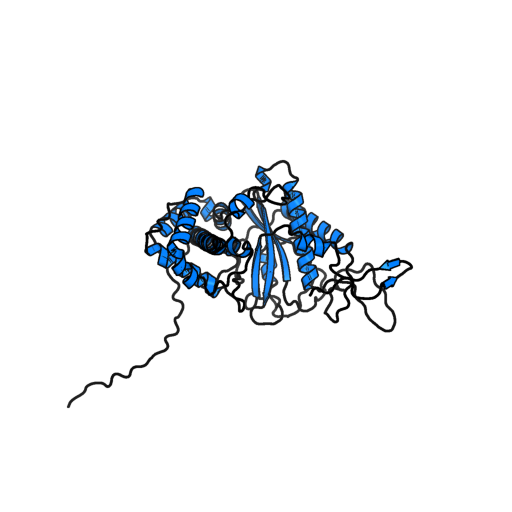ATOM 3040 C CA . LYS A 1 379 ? -0.326 17.186 18.333 1.00 59.91 379 LYS A CA 1
ATOM 3041 C C . LYS A 1 379 ? -1.796 16.787 18.406 1.00 59.91 379 LYS A C 1
ATOM 3043 O O . LYS A 1 379 ? -2.373 16.899 19.476 1.00 59.91 379 LYS A O 1
ATOM 3048 N N . ARG A 1 380 ? -2.378 16.216 17.347 1.00 57.12 380 ARG A N 1
ATOM 3049 C CA . ARG A 1 380 ? -3.776 15.737 17.358 1.00 57.12 380 ARG A CA 1
ATOM 3050 C C . ARG A 1 380 ? -4.028 14.612 18.363 1.00 57.12 380 ARG A C 1
ATOM 3052 O O . ARG A 1 380 ? -5.156 14.467 18.837 1.00 57.12 380 ARG A O 1
ATOM 3059 N N . LEU A 1 381 ? -3.003 13.825 18.704 1.00 58.62 381 LEU A N 1
ATOM 3060 C CA . LEU A 1 381 ? -3.108 12.823 19.763 1.00 58.62 381 LEU A CA 1
ATOM 3061 C C . LEU A 1 381 ? -3.155 13.437 21.169 1.00 58.62 381 LEU A C 1
ATOM 3063 O O . LEU A 1 381 ? -3.892 12.914 22.003 1.00 58.62 381 LEU A O 1
ATOM 3067 N N . VAL A 1 382 ? -2.392 14.508 21.427 1.00 50.28 382 VAL A N 1
ATOM 3068 C CA . VAL A 1 382 ? -2.115 15.024 22.787 1.00 50.28 382 VAL A CA 1
ATOM 3069 C C . VAL A 1 382 ? -2.669 16.421 23.086 1.00 50.28 382 VAL A C 1
ATOM 3071 O O . VAL A 1 382 ? -2.678 16.830 24.244 1.00 50.28 382 VAL A O 1
ATOM 3074 N N . SER A 1 383 ? -3.104 17.181 22.083 1.00 41.16 383 SER A N 1
ATOM 3075 C CA . SER A 1 383 ? -3.505 18.581 22.218 1.00 41.16 383 SER A CA 1
ATOM 3076 C C . SER A 1 383 ? -4.818 18.876 21.486 1.00 41.16 383 SER A C 1
ATOM 3078 O O . SER A 1 383 ? -4.993 18.488 20.331 1.00 41.16 383 SER A O 1
ATOM 3080 N N . PRO A 1 384 ? -5.753 19.588 22.135 1.00 40.34 384 PRO A N 1
ATOM 3081 C CA . PRO A 1 384 ? -6.894 20.176 21.459 1.00 40.34 384 PRO A CA 1
ATOM 3082 C C . PRO A 1 384 ? -6.448 21.432 20.676 1.00 40.34 384 PRO A C 1
ATOM 3084 O O . PRO A 1 384 ? -6.115 22.445 21.278 1.00 40.34 384 PRO A O 1
ATOM 3087 N N . ASP A 1 385 ? -6.509 21.402 19.342 1.00 34.97 385 ASP A N 1
ATOM 3088 C CA . ASP A 1 385 ? -6.314 22.533 18.405 1.00 34.97 385 ASP A CA 1
ATOM 3089 C C . ASP A 1 385 ? -7.299 23.736 18.563 1.00 34.97 385 ASP A C 1
ATOM 3091 O O . ASP A 1 385 ? -7.349 24.625 17.715 1.00 34.97 385 ASP A O 1
ATOM 3095 N N . GLY A 1 386 ? -8.094 23.815 19.638 1.00 36.53 386 GLY A N 1
ATOM 3096 C CA . GLY A 1 386 ? -9.065 24.890 19.892 1.00 36.53 386 GLY A CA 1
ATOM 3097 C C . GLY A 1 386 ? -10.191 24.503 20.862 1.00 36.53 386 GLY A C 1
ATOM 3098 O O . GLY A 1 386 ? -10.718 23.400 20.837 1.00 36.53 386 GLY A O 1
ATOM 3099 N N . ARG A 1 387 ? -10.604 25.412 21.746 1.00 39.97 387 ARG A N 1
ATOM 3100 C CA . ARG A 1 387 ? -11.707 25.170 22.694 1.00 39.97 387 ARG A CA 1
ATOM 3101 C C . ARG A 1 387 ? -13.056 25.450 22.022 1.00 39.97 387 ARG A C 1
ATOM 3103 O O . ARG A 1 387 ? -13.287 26.577 21.593 1.00 39.97 387 ARG A O 1
ATOM 3110 N N . LYS A 1 388 ? -13.979 24.483 22.000 1.00 36.25 388 LYS A N 1
ATOM 3111 C CA . LYS A 1 388 ? -15.416 24.738 21.787 1.00 36.25 388 LYS A CA 1
ATOM 3112 C C . LYS A 1 388 ? -16.219 24.086 22.915 1.00 36.25 388 LYS A C 1
ATOM 3114 O O . LYS A 1 388 ? -15.997 22.926 23.230 1.00 36.25 388 LYS A O 1
ATOM 3119 N N . GLY A 1 389 ? -17.110 24.856 23.542 1.00 40.91 389 GLY A N 1
ATOM 3120 C CA . GLY A 1 389 ? -17.950 24.405 24.660 1.00 40.91 389 GLY A CA 1
ATOM 3121 C C . GLY A 1 389 ? -17.488 24.872 26.050 1.00 40.91 389 GLY A C 1
ATOM 3122 O O . GLY A 1 389 ? -16.335 25.268 26.262 1.00 40.91 389 GLY A O 1
ATOM 3123 N N . LYS A 1 390 ? -18.425 24.863 27.008 1.00 42.22 390 LYS A N 1
ATOM 3124 C CA . LYS A 1 390 ? -18.161 25.159 28.429 1.00 42.22 390 LYS A CA 1
ATOM 3125 C C . LYS A 1 390 ? -17.469 23.961 29.093 1.00 42.22 390 LYS A C 1
ATOM 3127 O O . LYS A 1 390 ? -17.607 22.830 28.639 1.00 42.22 390 LYS A O 1
ATOM 3132 N N . ASN A 1 391 ? -16.723 24.210 30.169 1.00 46.44 391 ASN A N 1
ATOM 3133 C CA . ASN A 1 391 ? -16.136 23.132 30.966 1.00 46.44 391 ASN A CA 1
ATOM 3134 C C . ASN A 1 391 ? -17.243 22.235 31.529 1.00 46.44 391 ASN A C 1
ATOM 3136 O O . ASN A 1 391 ? -18.275 22.741 31.970 1.00 46.44 391 ASN A O 1
ATOM 3140 N N . ILE A 1 392 ? -17.001 20.928 31.561 1.00 48.41 392 ILE A N 1
ATOM 3141 C CA . ILE A 1 392 ? -17.918 19.973 32.184 1.00 48.41 392 ILE A CA 1
ATOM 3142 C C . ILE A 1 392 ? -17.402 19.685 33.591 1.00 48.41 392 ILE A C 1
ATOM 3144 O O . ILE A 1 392 ? -16.245 19.306 33.757 1.00 48.41 392 ILE A O 1
ATOM 3148 N N . VAL A 1 393 ? -18.238 19.867 34.611 1.00 43.28 393 VAL A N 1
ATOM 3149 C CA . VAL A 1 393 ? -17.900 19.522 35.999 1.00 43.28 393 VAL A CA 1
ATOM 3150 C C . VAL A 1 393 ? -18.560 18.190 36.344 1.00 43.28 393 VAL A C 1
ATOM 3152 O O . VAL A 1 393 ? -19.771 18.046 36.199 1.00 43.28 393 VAL A O 1
ATOM 3155 N N . LYS A 1 394 ? -17.769 17.213 36.797 1.00 39.16 394 LYS A N 1
ATOM 3156 C CA . LYS A 1 394 ? -18.242 15.897 37.252 1.00 39.16 394 LYS A CA 1
ATOM 3157 C C . LYS A 1 394 ? -17.467 15.471 38.498 1.00 39.16 394 LYS A C 1
ATOM 3159 O O . LYS A 1 394 ? -16.239 15.501 38.495 1.00 39.16 394 LYS A O 1
ATOM 3164 N N . ASP A 1 395 ? -18.184 15.071 39.548 1.00 36.56 395 ASP A N 1
ATOM 3165 C CA . ASP A 1 395 ? -17.620 14.579 40.817 1.00 36.56 395 ASP A CA 1
ATOM 3166 C C . ASP A 1 395 ? -16.555 15.525 41.419 1.00 36.56 395 ASP A C 1
ATOM 3168 O O . ASP A 1 395 ? -15.480 15.101 41.841 1.00 36.56 395 ASP A O 1
ATOM 3172 N N . GLY A 1 396 ? -16.815 16.839 41.383 1.00 38.41 396 GLY A N 1
ATOM 3173 C CA . GLY A 1 396 ? -15.892 17.870 41.882 1.00 38.41 396 GLY A CA 1
ATOM 3174 C C . GLY A 1 396 ? -14.651 18.111 41.012 1.00 38.41 396 GLY A C 1
ATOM 3175 O O . GLY A 1 396 ? -13.773 18.879 41.397 1.00 38.41 396 GLY A O 1
ATOM 3176 N N . ARG A 1 397 ? -14.560 17.478 39.835 1.00 35.69 397 ARG A N 1
ATOM 3177 C CA . ARG A 1 397 ? -13.455 17.636 38.880 1.00 35.69 397 ARG A CA 1
ATOM 3178 C C . ARG A 1 397 ? -13.936 18.315 37.600 1.00 35.69 397 ARG A C 1
ATOM 3180 O O . ARG A 1 397 ? -15.020 18.022 37.097 1.00 35.69 397 ARG A O 1
ATOM 3187 N N . THR A 1 398 ? -13.110 19.208 37.066 1.00 43.47 398 THR A N 1
ATOM 3188 C CA . THR A 1 398 ? -13.385 19.971 35.841 1.00 43.47 398 THR A CA 1
ATOM 3189 C C . THR A 1 398 ? -12.721 19.299 34.641 1.00 43.47 398 THR A C 1
ATOM 3191 O O . THR A 1 398 ? -11.518 19.049 34.661 1.00 43.47 398 THR A O 1
ATOM 3194 N N . TYR A 1 399 ? -13.493 19.032 33.590 1.00 40.91 399 TYR A N 1
ATOM 3195 C CA . TYR A 1 399 ? -13.062 18.383 32.351 1.00 40.91 399 TYR A CA 1
ATOM 3196 C C . TYR A 1 399 ? -13.142 19.368 31.171 1.00 40.91 399 TYR A C 1
ATOM 3198 O O . TYR A 1 399 ? -14.117 20.115 31.031 1.00 40.91 399 TYR A O 1
ATOM 3206 N N . THR A 1 400 ? -12.114 19.365 30.317 1.00 40.59 400 THR A N 1
ATOM 3207 C CA . THR A 1 400 ? -11.945 20.300 29.186 1.00 40.59 400 THR A CA 1
ATOM 3208 C C . THR A 1 400 ? -12.388 19.663 27.853 1.00 40.59 400 THR A C 1
ATOM 3210 O O . THR A 1 400 ? -11.908 18.570 27.553 1.00 40.59 400 THR A O 1
ATOM 3213 N N . PRO A 1 401 ? -13.260 20.303 27.041 1.00 39.81 401 PRO A N 1
ATOM 3214 C CA . PRO A 1 401 ? -13.718 19.760 25.750 1.00 39.81 401 PRO A CA 1
ATOM 3215 C C . PRO A 1 401 ? -12.715 19.800 24.583 1.00 39.81 401 PRO A C 1
ATOM 3217 O O . PRO A 1 401 ? -11.766 20.582 24.614 1.00 39.81 401 PRO A O 1
ATOM 3220 N N . TYR A 1 402 ? -12.920 18.940 23.564 1.00 36.97 402 TYR A N 1
ATOM 3221 C CA . TYR A 1 402 ? -12.108 18.848 22.332 1.00 36.97 402 TYR A CA 1
ATOM 3222 C C . TYR A 1 402 ? -12.502 19.908 21.277 1.00 36.97 402 TYR A C 1
ATOM 3224 O O . TYR A 1 402 ? -13.635 20.391 21.290 1.00 36.97 402 TYR A O 1
ATOM 3232 N N . PRO A 1 403 ? -11.605 20.258 20.331 1.00 37.16 403 PRO A N 1
ATOM 3233 C CA . PRO A 1 403 ? -11.863 21.138 19.199 1.00 37.16 403 PRO A CA 1
ATOM 3234 C C . PRO A 1 403 ? -12.632 20.458 18.079 1.00 37.16 403 PRO A C 1
ATOM 3236 O O . PRO A 1 403 ? -12.488 19.269 17.817 1.00 37.16 403 PRO A O 1
ATOM 3239 N N . VAL A 1 404 ? -13.300 21.288 17.287 1.00 30.14 404 VAL A N 1
ATOM 3240 C CA . VAL A 1 404 ? -13.734 20.940 15.933 1.00 30.14 404 VAL A CA 1
ATOM 3241 C C . VAL A 1 404 ? -12.691 21.506 14.969 1.00 30.14 404 VAL A C 1
ATOM 3243 O O . VAL A 1 404 ? -12.446 22.716 14.994 1.00 30.14 404 VAL A O 1
ATOM 3246 N N . GLY A 1 405 ? -12.062 20.652 14.156 1.00 30.69 405 GLY A N 1
ATOM 3247 C CA . GLY A 1 405 ? -11.161 21.094 13.085 1.00 30.69 405 GLY A CA 1
ATOM 3248 C C . GLY A 1 405 ? -11.912 21.949 12.057 1.00 30.69 405 GLY A C 1
ATOM 3249 O O . GLY A 1 405 ? -13.088 21.696 11.798 1.00 30.69 405 GLY A O 1
ATOM 3250 N N . LYS A 1 406 ? -11.256 22.981 11.516 1.00 27.83 406 LYS A N 1
ATOM 3251 C CA . LYS A 1 406 ? -11.744 23.682 10.319 1.00 27.83 406 LYS A CA 1
ATOM 3252 C C . LYS A 1 406 ? -11.441 22.876 9.065 1.00 27.83 406 LYS A C 1
ATOM 3254 O O . LYS A 1 406 ? -10.355 22.252 9.035 1.00 27.83 406 LYS A O 1
#

Secondary structure (DSSP, 8-state):
---------------------B---HHHHHHHHHHH-SHHHHH-HHHHHHHHS------SS--SS-SSSTTTTT--SSHHHHHHHHHHHHHHHHHHHHTT-SB--SS-BGGGTTTTHHHHH-SSPP-GGGHHHHHHHTHHHHHHHHHHHHHHTTPSPP-TT-HHHHHHHHHHHHHHHHTB-TTS-B-EEP---S--PPPPHHHHHHHHHHHHHHHHHHTTS------SS---TTS--SS----TT--------HHHHHHHHHHHHHHHHHHHHHT-S-HHHHTTEEEEEEEEEESSSSS--BTTS-SS-B-TTSPBPPPPSEEEEEEEEEEETTEEEEEEE-TTT-SS-EEHHHHHTTB-TTTEEEEEEE----HHHHHHHH--SS--SPPEEETTEEEPPPPPP-

Radius of gyration: 24.47 Å; chains: 1; bounding box: 55×47×106 Å

pLDDT: mean 70.79, std 22.07, range [23.98, 97.25]